Protein AF-A0A2S4VAW8-F1 (afdb_monomer_lite)

Organism: NCBI:txid27350

Radius of gyration: 34.03 Å; chains: 1; bounding box: 98×65×112 Å

Sequence (594 aa):
MPPVSFQFQQRKYGDKQVNWFYDHKPLTKKYKATNTSMFRQLDLGMMSTLYCIGRNVFSDFIDNNYFDLFEPKAFFTAKATNMAISGGARFEPLHRDAESYDDDWNKFNDINKVIIRQQIRTEHRVAFPHLYNSRPRSVYIPKYLKVKNLFIRVEDPILLTFYFDPIIHPISSRAVAPQNQGVSHEEEILGDADKDDFQLPDDLEPFLVYKSITDDNYTSAIAMYGRTIRSLDVPLVKNWYVEHCAPGMPVKVRVSYQKLLKNYVLNELHKRQPKPQSKKDLFRQLKNTKFFQTTRLHWAEVGLQFCRQGYNMLNLLIHRKNLNYLHLDYDMNLKPVKTLTTKERKKSRFRNAFHSCRQIHRLTKLIVDCHVQYRLRNVNAFQLADGLQFTFAHVGQLTGMYQYKYELMKQIRQCKDLKHVIYYRFNTGTVGKGPGVGFWAPGWRLCLFFMRGIIPRLENYSPDSLKVGTVKAWRKPLQNNIRFCQDAERILVKPDKMQPGFSNGFAAGAQCGKRLGRLQGQTSGLLNILLKQMEEGDARILTNTQFQDLKILNPNLQTISKTYQTNIIIFWTINFLIVVNLNSMQSLLVWTSG

pLDDT: mean 71.36, std 25.04, range [20.89, 95.94]

InterPro domains:
  IPR012592 PROCN domain [PF08083] (224-462)
  IPR027652 Pre-mRNA-processing-splicing factor 8 [PTHR11140] (15-461)

Foldseek 3Di:
DFDDADDDPDDCPDDDDPPQPPPPDGCCVVCVVVPCPFWDFDDLVVVLVVCVVLVLLDDPDPDPCLCQCLDLQLVQQCQAQQHADVLAAGHDHPDPCVVVDCPPDDPVPDPVPDDPPDDDDSSNCSQPVVPPDPDRDSHGHDDDDDDDDPDDQDPDLVDFLDDDDPVDDDDDVVVVVPPDPPQDVCCVVVPDPVPPPDDDPPPDDDPPPVDDPDDSSPSSDDRDTDTDDFLLVDDSCLVVLSHRDDPPDDPLLSVLSNLSNNVVSVCVVPDDDDDDDDDDDPVVVVCPDPQDDDDDDDLLVLLVVLLVLLQVLLVVLCVVLVLPQWDQDSLLDIDGVDDDDPVSVVSPDDALLSLLSSLLSNLSNQLSVLVVCSRVVVDDNLRSLLSLLCSLQCSCVRRVSCVSPVVCVSLNSNSPSVCSSQCVSVCPDPRHPAGRSSPNSNSLSSVLVVLVVCLVVSLVVQVVSVVDPDPVVPPPVVVVCVVVVVVVVVVPDDDDDDDDDDDDDDDDDDDDDDDDPPDPDDPHPVVVVVVVCVVVVPPDDDDDDPPPPPPDDDDDDDDDDDRPSSSVSSVVSSVSSVVVGPVDDDDDDDDDDD

Structure (mmCIF, N/CA/C/O backbone):
data_AF-A0A2S4VAW8-F1
#
_entry.id   AF-A0A2S4VAW8-F1
#
loop_
_atom_site.group_PDB
_atom_site.id
_atom_site.type_symbol
_atom_site.label_atom_id
_atom_site.label_alt_id
_atom_site.label_comp_id
_atom_site.label_asym_id
_atom_site.label_entity_id
_atom_site.label_seq_id
_atom_site.pdbx_PDB_ins_code
_atom_site.Cartn_x
_atom_site.Cartn_y
_atom_site.Cartn_z
_atom_site.occupancy
_atom_site.B_iso_or_equiv
_atom_site.auth_seq_id
_atom_site.auth_comp_id
_atom_site.auth_asym_id
_atom_site.auth_atom_id
_atom_site.pdbx_PDB_model_num
ATOM 1 N N . MET A 1 1 ? -33.129 10.643 -4.717 1.00 43.34 1 MET A N 1
ATOM 2 C CA . MET A 1 1 ? -32.028 10.151 -5.587 1.00 43.34 1 MET A CA 1
ATOM 3 C C . MET A 1 1 ? -30.672 10.431 -4.942 1.00 43.34 1 MET A C 1
ATOM 5 O O . MET A 1 1 ? -30.505 11.531 -4.415 1.00 43.34 1 MET A O 1
ATOM 9 N N . PRO A 1 2 ? -29.711 9.489 -4.946 1.00 59.97 2 PRO A N 1
ATOM 10 C CA . PRO A 1 2 ? -28.358 9.759 -4.453 1.00 59.97 2 PRO A CA 1
ATOM 11 C C . PRO A 1 2 ? -27.666 10.851 -5.296 1.00 59.97 2 PRO A C 1
ATOM 13 O O . PRO A 1 2 ? -28.016 11.005 -6.466 1.00 59.97 2 PRO A O 1
ATOM 16 N N . PRO A 1 3 ? -26.720 11.619 -4.725 1.00 65.38 3 PRO A N 1
ATOM 17 C CA . PRO A 1 3 ? -25.928 12.575 -5.496 1.00 65.38 3 PRO A CA 1
ATOM 18 C C . PRO A 1 3 ? -25.058 11.870 -6.543 1.00 65.38 3 PRO A C 1
ATOM 20 O O . PRO A 1 3 ? -24.699 10.698 -6.374 1.00 65.38 3 PRO A O 1
ATOM 23 N N . VAL A 1 4 ? -24.737 12.601 -7.614 1.00 69.44 4 VAL A N 1
ATOM 24 C CA . VAL A 1 4 ? -23.951 12.110 -8.755 1.00 69.44 4 VAL A CA 1
ATOM 25 C C . VAL A 1 4 ? -22.573 11.651 -8.277 1.00 69.44 4 VAL A C 1
ATOM 27 O O . VAL A 1 4 ? -21.842 12.393 -7.620 1.00 69.44 4 VAL A O 1
ATOM 30 N N . SER A 1 5 ? -22.236 10.400 -8.588 1.00 70.94 5 SER A N 1
ATOM 31 C CA . SER A 1 5 ? -20.940 9.801 -8.268 1.00 70.94 5 SER A CA 1
ATOM 32 C C . SER A 1 5 ? -19.828 10.316 -9.179 1.00 70.94 5 SER A C 1
ATOM 34 O O . SER A 1 5 ? -20.091 10.753 -10.295 1.00 70.94 5 SER A O 1
ATOM 36 N N . PHE A 1 6 ? -18.576 10.169 -8.737 1.00 64.19 6 PHE A N 1
ATOM 37 C CA . PHE A 1 6 ? -17.396 10.410 -9.570 1.00 64.19 6 PHE A CA 1
ATOM 38 C C . PHE A 1 6 ? -17.412 9.462 -10.780 1.00 64.19 6 PHE A C 1
ATOM 40 O O . PHE A 1 6 ? -17.096 8.278 -10.657 1.00 64.19 6 PHE A O 1
ATOM 47 N N . GLN A 1 7 ? -17.805 9.978 -11.940 1.00 74.00 7 GLN A N 1
ATOM 48 C CA . GLN A 1 7 ? -17.732 9.283 -13.218 1.00 74.00 7 GLN A CA 1
ATOM 49 C C . GLN A 1 7 ? -16.995 10.195 -14.185 1.00 74.00 7 GLN A C 1
ATOM 51 O O . GLN A 1 7 ? -17.349 11.359 -14.359 1.00 74.00 7 GLN A O 1
ATOM 56 N N . PHE A 1 8 ? -15.925 9.672 -14.768 1.00 63.16 8 PHE A N 1
ATOM 57 C CA . PHE A 1 8 ? -15.239 10.356 -15.844 1.00 63.16 8 PHE A CA 1
ATOM 58 C C . PHE A 1 8 ? -16.148 10.304 -17.067 1.00 63.16 8 PHE A C 1
ATOM 60 O O . PHE A 1 8 ? -16.691 9.244 -17.395 1.00 63.16 8 PHE A O 1
ATOM 67 N N . GLN A 1 9 ? -16.317 11.439 -17.740 1.00 59.16 9 GLN A N 1
ATOM 68 C CA . GLN A 1 9 ? -16.999 11.454 -19.022 1.00 59.16 9 GLN A CA 1
ATOM 69 C C . GLN A 1 9 ? -16.110 10.700 -20.010 1.00 59.16 9 GLN A C 1
ATOM 71 O O . GLN A 1 9 ? -15.050 11.183 -20.405 1.00 59.16 9 GLN A O 1
ATOM 76 N N . GLN A 1 10 ? -16.495 9.468 -20.341 1.00 57.88 10 GLN A N 1
ATOM 77 C CA . GLN A 1 10 ? -15.737 8.655 -21.282 1.00 57.88 10 GLN A CA 1
ATOM 78 C C . GLN A 1 10 ? -15.701 9.397 -22.624 1.00 57.88 10 GLN A C 1
ATOM 80 O O . GLN A 1 10 ? -16.748 9.642 -23.227 1.00 57.88 10 GLN A O 1
ATOM 85 N N . ARG A 1 11 ? -14.503 9.774 -23.092 1.00 51.66 11 ARG A N 1
ATOM 86 C CA . ARG A 1 11 ? -14.326 10.130 -24.504 1.00 51.66 11 ARG A CA 1
ATOM 87 C C . ARG A 1 11 ? -14.706 8.890 -25.310 1.00 51.66 11 ARG A C 1
ATOM 89 O O . ARG A 1 11 ? -14.245 7.799 -24.977 1.00 51.66 11 ARG A O 1
ATOM 96 N N . LYS A 1 12 ? -15.552 9.046 -26.332 1.00 50.75 12 LYS A N 1
ATOM 97 C CA . LYS A 1 12 ? -15.803 7.979 -27.307 1.00 50.75 12 LYS A CA 1
ATOM 98 C C . LYS A 1 12 ? -14.472 7.683 -28.009 1.00 50.75 12 LYS A C 1
ATOM 100 O O . LYS A 1 12 ? -14.067 8.435 -28.885 1.00 50.75 12 LYS A O 1
ATOM 105 N N . TYR A 1 13 ? -13.753 6.660 -27.561 1.00 43.12 13 TYR A N 1
ATOM 106 C CA . TYR A 1 13 ? -12.612 6.107 -28.287 1.00 43.12 13 TYR A CA 1
ATOM 107 C C . TYR A 1 13 ? -13.192 5.058 -29.246 1.00 43.12 13 TYR A C 1
ATOM 109 O O . TYR A 1 13 ? -13.398 3.909 -28.864 1.00 43.12 13 TYR A O 1
ATOM 117 N N . GLY A 1 14 ? -13.581 5.495 -30.448 1.00 50.41 14 GLY A N 1
ATOM 118 C CA . GLY A 1 14 ? -14.290 4.662 -31.431 1.00 50.41 14 GLY A CA 1
ATOM 119 C C . GLY A 1 14 ? -15.714 4.237 -31.019 1.00 50.41 14 GLY A C 1
ATOM 120 O O . GLY A 1 14 ? -16.311 4.802 -30.098 1.00 50.41 14 GLY A O 1
ATOM 121 N N . ASP A 1 15 ? -16.248 3.219 -31.707 1.00 40.75 15 ASP A N 1
ATOM 122 C CA . ASP A 1 15 ? -17.636 2.719 -31.594 1.00 40.75 15 ASP A CA 1
ATOM 123 C C . ASP A 1 15 ? -17.951 1.898 -30.325 1.00 40.75 15 ASP A C 1
ATOM 125 O O . ASP A 1 15 ? -19.098 1.518 -30.082 1.00 40.75 15 ASP A O 1
ATOM 129 N N . LYS A 1 16 ? -16.966 1.609 -29.465 1.00 54.00 16 LYS A N 1
ATOM 130 C CA . LYS A 1 16 ? -17.151 0.704 -28.316 1.00 54.00 16 LYS A CA 1
ATOM 131 C C . LYS A 1 16 ? -17.248 1.474 -26.997 1.00 54.00 16 LYS A C 1
ATOM 133 O O . LYS A 1 16 ? -16.269 1.638 -26.274 1.00 54.00 16 LYS A O 1
ATOM 138 N N . GLN A 1 17 ? -18.456 1.908 -26.632 1.00 54.16 17 GLN A N 1
ATOM 139 C CA . GLN A 1 17 ? -18.720 2.435 -25.286 1.00 54.16 17 GLN A CA 1
ATOM 140 C C . GLN A 1 17 ? -18.520 1.352 -24.211 1.00 54.16 17 GLN A C 1
ATOM 142 O O . GLN A 1 17 ? -19.101 0.264 -24.271 1.00 54.16 17 GLN A O 1
ATOM 147 N N . VAL A 1 18 ? -17.746 1.661 -23.164 1.00 64.31 18 VAL A N 1
ATOM 148 C CA . VAL A 1 18 ? -17.541 0.759 -22.019 1.00 64.31 18 VAL A CA 1
ATOM 149 C C . VAL A 1 18 ? -18.657 0.973 -20.992 1.00 64.31 18 VAL A C 1
ATOM 151 O O . VAL A 1 18 ? -18.435 1.462 -19.882 1.00 64.31 18 VAL A O 1
ATOM 154 N N . ASN A 1 19 ? -19.877 0.574 -21.360 1.00 74.38 19 ASN A N 1
ATOM 155 C CA . ASN A 1 19 ? -21.099 0.780 -20.565 1.00 74.38 19 ASN A CA 1
ATOM 156 C C . ASN A 1 19 ? -21.052 0.142 -19.166 1.00 74.38 19 ASN A C 1
ATOM 158 O O . ASN A 1 19 ? -21.754 0.566 -18.255 1.00 74.38 19 ASN A O 1
ATOM 162 N N . TRP A 1 20 ? -20.205 -0.869 -18.976 1.00 80.31 20 TRP A N 1
ATOM 163 C CA . TRP A 1 20 ? -20.074 -1.629 -17.732 1.00 80.31 20 TRP A CA 1
ATOM 164 C C . TRP A 1 20 ? -18.992 -1.088 -16.782 1.00 80.31 20 TRP A C 1
ATOM 166 O O . TRP A 1 20 ? -18.815 -1.642 -15.698 1.00 80.31 20 TRP A O 1
ATOM 176 N N . PHE A 1 21 ? -18.229 -0.053 -17.161 1.00 82.81 21 PHE A N 1
ATOM 177 C CA . PHE A 1 21 ? -17.026 0.368 -16.422 1.00 82.81 21 PHE A CA 1
ATOM 178 C C . PHE A 1 21 ? -17.312 0.820 -14.980 1.00 82.81 21 PHE A C 1
ATOM 180 O O . PHE A 1 21 ? -16.541 0.513 -14.073 1.00 82.81 21 PHE A O 1
ATOM 187 N N . TYR A 1 22 ? -18.432 1.514 -14.758 1.00 84.25 22 TYR A N 1
ATOM 188 C CA . TYR A 1 22 ? -18.814 2.060 -13.449 1.00 84.25 22 TYR A CA 1
ATOM 189 C C . TYR A 1 22 ? -19.739 1.147 -12.630 1.00 84.25 22 TYR A C 1
ATOM 191 O O . TYR A 1 22 ? -20.203 1.538 -11.556 1.00 84.25 22 TYR A O 1
ATOM 199 N N . ASP A 1 23 ? -19.987 -0.080 -13.092 1.00 83.62 23 ASP A N 1
ATOM 200 C CA . ASP A 1 23 ? -20.750 -1.064 -12.330 1.00 83.62 23 ASP A CA 1
ATOM 201 C C . ASP A 1 23 ? -19.980 -1.521 -11.084 1.00 83.62 23 ASP A C 1
ATOM 203 O O . ASP A 1 23 ? -18.783 -1.799 -11.130 1.00 83.62 23 ASP A O 1
ATOM 207 N N . HIS A 1 24 ? -20.689 -1.735 -9.970 1.00 80.62 24 HIS A N 1
ATOM 208 C CA . HIS A 1 24 ? -20.088 -2.259 -8.731 1.00 80.62 24 HIS A CA 1
ATOM 209 C C . HIS A 1 24 ? -19.352 -3.599 -8.938 1.00 80.62 24 HIS A C 1
ATOM 211 O O . HIS A 1 24 ? -18.326 -3.861 -8.313 1.00 80.62 24 HIS A O 1
ATOM 217 N N . LYS A 1 25 ? -19.883 -4.468 -9.809 1.00 81.31 25 LYS A N 1
ATOM 218 C CA . LYS A 1 25 ? -19.200 -5.680 -10.280 1.00 81.31 25 LYS A CA 1
ATOM 219 C C . LYS A 1 25 ? -19.348 -5.777 -11.800 1.00 81.31 25 LYS A C 1
ATOM 221 O O . LYS A 1 25 ? -20.338 -6.364 -12.260 1.00 81.31 25 LYS A O 1
ATOM 226 N N . PRO A 1 26 ? -18.376 -5.265 -12.571 1.00 79.88 26 PRO A N 1
ATOM 227 C CA . PRO A 1 26 ? -18.486 -5.201 -14.022 1.00 79.88 26 PRO A CA 1
ATOM 228 C C . PRO A 1 26 ? -18.610 -6.596 -14.634 1.00 79.88 26 PRO A C 1
ATOM 230 O O . PRO A 1 26 ? -18.061 -7.560 -14.090 1.00 79.88 26 PRO A O 1
ATOM 233 N N . LEU A 1 27 ? -19.336 -6.703 -15.752 1.00 76.44 27 LEU A N 1
ATOM 234 C CA . LEU A 1 27 ? -19.458 -7.908 -16.593 1.00 76.44 27 LEU A CA 1
ATOM 235 C C . LEU A 1 27 ? -19.995 -9.169 -15.889 1.00 76.44 27 LEU A C 1
ATOM 237 O O . LEU A 1 27 ? -19.927 -10.269 -16.433 1.00 76.44 27 LEU A O 1
ATOM 241 N N . THR A 1 28 ? -20.586 -9.037 -14.699 1.00 73.19 28 THR A N 1
ATOM 242 C CA . THR A 1 28 ? -21.075 -10.199 -13.937 1.00 73.19 28 THR A CA 1
ATOM 243 C C . THR A 1 28 ? -22.177 -10.957 -14.682 1.00 73.19 28 THR A C 1
ATOM 245 O O . THR A 1 28 ? -22.252 -12.172 -14.570 1.00 73.19 28 THR A O 1
ATOM 248 N N . LYS A 1 29 ? -23.032 -10.269 -15.451 1.00 70.50 29 LYS A N 1
ATOM 249 C CA . LYS A 1 29 ? -24.093 -10.918 -16.241 1.00 70.50 29 LYS A CA 1
ATOM 250 C C . LYS A 1 29 ? -23.527 -11.757 -17.397 1.00 70.50 29 LYS A C 1
ATOM 252 O O . LYS A 1 29 ? -24.005 -12.862 -17.604 1.00 70.50 29 LYS A O 1
ATOM 257 N N . LYS A 1 30 ? -22.475 -11.272 -18.073 1.00 68.00 30 LYS A N 1
ATOM 258 C CA . LYS A 1 30 ? -21.841 -11.932 -19.230 1.00 68.00 30 LYS A CA 1
ATOM 259 C C . LYS A 1 30 ? -21.146 -13.247 -18.851 1.00 68.00 30 LYS A C 1
ATOM 261 O O . LYS A 1 30 ? -21.347 -14.252 -19.511 1.00 68.00 30 LYS A O 1
ATOM 266 N N . TYR A 1 31 ? -20.395 -13.264 -17.748 1.00 63.69 31 TYR A N 1
ATOM 267 C CA . TYR A 1 31 ? -19.626 -14.446 -17.304 1.00 63.69 31 TYR A CA 1
ATOM 268 C C . TYR A 1 31 ? -20.346 -15.302 -16.248 1.00 63.69 31 TYR A C 1
ATOM 270 O O . TYR A 1 31 ? -19.750 -16.197 -15.656 1.00 63.69 31 TYR A O 1
ATOM 278 N N . LYS A 1 32 ? -21.629 -15.031 -15.968 1.00 54.66 32 LYS A N 1
ATOM 279 C CA . LYS A 1 32 ? -22.444 -15.868 -15.070 1.00 54.66 32 LYS A CA 1
ATOM 280 C C . LYS A 1 32 ? -22.756 -17.239 -15.678 1.00 54.66 32 LYS A C 1
ATOM 282 O O . LYS A 1 32 ? -22.922 -18.186 -14.920 1.00 54.66 32 LYS A O 1
ATOM 287 N N . ALA A 1 33 ? -22.828 -17.331 -17.007 1.00 49.69 33 ALA A N 1
ATOM 288 C CA . ALA A 1 33 ? -23.176 -18.556 -17.727 1.00 49.69 33 ALA A CA 1
ATOM 289 C C . ALA A 1 33 ? -22.060 -19.619 -17.707 1.00 49.69 33 ALA A C 1
ATOM 291 O O . ALA A 1 33 ? -22.349 -20.804 -17.793 1.00 49.69 33 ALA A O 1
ATOM 292 N N . THR A 1 34 ? -20.793 -19.226 -17.535 1.00 48.72 34 THR A N 1
ATOM 293 C CA . THR A 1 34 ? -19.633 -20.130 -17.652 1.00 48.72 34 THR A CA 1
ATOM 294 C C . THR A 1 34 ? -19.145 -20.728 -16.326 1.00 48.72 34 THR A C 1
ATOM 296 O O . THR A 1 34 ? -18.017 -21.196 -16.259 1.00 48.72 34 THR A O 1
ATOM 299 N N . ASN A 1 35 ? -19.940 -20.715 -15.244 1.00 45.44 35 ASN A N 1
ATOM 300 C CA . ASN A 1 35 ? -19.589 -21.255 -13.908 1.00 45.44 35 ASN A CA 1
ATOM 301 C C . ASN A 1 35 ? -18.261 -20.756 -13.277 1.00 45.44 35 ASN A C 1
ATOM 303 O O . ASN A 1 35 ? -17.901 -21.153 -12.169 1.00 45.44 35 ASN A O 1
ATOM 307 N N . THR A 1 36 ? -17.550 -19.819 -13.905 1.00 49.00 36 THR A N 1
ATOM 308 C CA . THR A 1 36 ? -16.240 -19.322 -13.473 1.00 49.00 36 THR A CA 1
ATOM 309 C C . THR A 1 36 ? -16.340 -17.900 -12.937 1.00 49.00 36 THR A C 1
ATOM 311 O O . THR A 1 36 ? -15.788 -16.956 -13.496 1.00 49.00 36 THR A O 1
ATOM 314 N N . SER A 1 37 ? -16.983 -17.702 -11.784 1.00 52.03 37 SER A N 1
ATOM 315 C CA . SER A 1 37 ? -17.018 -16.376 -11.142 1.00 52.03 37 SER A CA 1
ATOM 316 C C . SER A 1 37 ? -15.631 -15.827 -10.751 1.00 52.03 37 SER A C 1
ATOM 318 O O . SER A 1 37 ? -15.526 -14.652 -10.397 1.00 52.03 37 SER A O 1
ATOM 320 N N . MET A 1 38 ? -14.588 -16.669 -10.787 1.00 52.88 38 MET A N 1
ATOM 321 C CA . MET A 1 38 ? -13.205 -16.358 -10.394 1.00 52.88 38 MET A CA 1
ATOM 322 C C . MET A 1 38 ? -12.253 -16.035 -11.560 1.00 52.88 38 MET A C 1
ATOM 324 O O . MET A 1 38 ? -11.203 -15.426 -11.334 1.00 52.88 38 MET A O 1
ATOM 328 N N . PHE A 1 39 ? -12.600 -16.416 -12.791 1.00 56.00 39 PHE A N 1
ATOM 329 C CA . PHE A 1 39 ? -11.762 -16.225 -13.977 1.00 56.00 39 PHE A CA 1
ATOM 330 C C . PHE A 1 39 ? -12.523 -15.403 -15.003 1.00 56.00 39 PHE A C 1
ATOM 332 O O . PHE A 1 39 ? -13.660 -15.723 -15.344 1.00 56.00 39 PHE A O 1
ATOM 339 N N . ARG A 1 40 ? -11.904 -14.319 -15.467 1.00 65.25 40 ARG A N 1
ATOM 340 C CA . ARG A 1 40 ? -12.498 -13.426 -16.460 1.00 65.25 40 ARG A CA 1
ATOM 341 C C . ARG A 1 40 ? -11.528 -13.297 -17.618 1.00 65.25 40 ARG A C 1
ATOM 343 O O . ARG A 1 40 ? -10.406 -12.842 -17.426 1.00 65.25 40 ARG A O 1
ATOM 350 N N . GLN A 1 41 ? -11.981 -13.691 -18.796 1.00 69.94 41 GLN A N 1
ATOM 351 C CA . GLN A 1 41 ? -11.264 -13.478 -20.047 1.00 69.94 41 GLN A CA 1
ATOM 352 C C . GLN A 1 41 ? -11.789 -12.191 -20.668 1.00 69.94 41 GLN A C 1
ATOM 354 O O . GLN A 1 41 ? -12.979 -12.103 -20.956 1.00 69.94 41 GLN A O 1
ATOM 359 N N . LEU A 1 42 ? -10.938 -11.179 -20.806 1.00 76.31 42 LEU A N 1
ATOM 360 C CA . LEU A 1 42 ? -11.294 -9.932 -21.476 1.00 76.31 42 LEU A CA 1
ATOM 361 C C . LEU A 1 42 ? -10.865 -10.007 -22.936 1.00 76.31 42 LEU A C 1
ATOM 363 O O . LEU A 1 42 ? -9.819 -10.573 -23.241 1.00 76.31 42 LEU A O 1
ATOM 367 N N . ASP A 1 43 ? -11.686 -9.427 -23.804 1.00 76.69 43 ASP A N 1
ATOM 368 C CA . ASP A 1 43 ? -11.336 -9.249 -25.207 1.00 76.69 43 ASP A CA 1
ATOM 369 C C . ASP A 1 43 ? -10.195 -8.227 -25.348 1.00 76.69 43 ASP A C 1
ATOM 371 O O . ASP A 1 43 ? -10.026 -7.340 -24.501 1.00 76.69 43 ASP A O 1
ATOM 375 N N . LEU A 1 44 ? -9.434 -8.339 -26.431 1.00 77.56 44 LEU A N 1
ATOM 376 C CA . LEU A 1 44 ? -8.253 -7.531 -26.710 1.00 77.56 44 LEU A CA 1
ATOM 377 C C . LEU A 1 44 ? -8.577 -6.030 -26.714 1.00 77.56 44 LEU A C 1
ATOM 379 O O . LEU A 1 44 ? -7.945 -5.248 -26.004 1.00 77.56 44 LEU A O 1
ATOM 383 N N . GLY A 1 45 ? -9.651 -5.646 -27.413 1.00 77.19 45 GLY A N 1
ATOM 384 C CA . GLY A 1 45 ? -10.098 -4.252 -27.481 1.00 77.19 45 GLY A CA 1
ATOM 385 C C . GLY A 1 45 ? -10.592 -3.701 -26.136 1.00 77.19 45 GLY A C 1
ATOM 386 O O . GLY A 1 45 ? -10.478 -2.509 -25.853 1.00 77.19 45 GLY A O 1
ATOM 387 N N . MET A 1 46 ? -11.109 -4.564 -25.254 1.00 78.75 46 MET A N 1
ATOM 388 C CA . MET A 1 46 ? -11.473 -4.154 -23.892 1.00 78.75 46 MET A CA 1
ATOM 389 C C . MET A 1 46 ? -10.217 -3.899 -23.055 1.00 78.75 46 MET A C 1
ATOM 391 O O . MET A 1 46 ? -10.184 -2.955 -22.267 1.00 78.75 46 MET A O 1
ATOM 395 N N . MET A 1 47 ? -9.188 -4.734 -23.215 1.00 79.50 47 MET A N 1
ATOM 396 C CA . MET A 1 47 ? -7.929 -4.608 -22.484 1.00 79.50 47 MET A CA 1
ATOM 397 C C . MET A 1 47 ? -7.161 -3.352 -22.883 1.00 79.50 47 MET A C 1
ATOM 399 O O . MET A 1 47 ? -6.701 -2.622 -22.008 1.00 79.50 47 MET A O 1
ATOM 403 N N . SER A 1 48 ? -7.066 -3.072 -24.181 1.00 77.19 48 SER A N 1
ATOM 404 C CA . SER A 1 48 ? -6.386 -1.885 -24.698 1.00 77.19 48 SER A CA 1
ATOM 405 C C . SER A 1 48 ? -7.002 -0.602 -24.147 1.00 77.19 48 SER A C 1
ATOM 407 O O . SER A 1 48 ? -6.307 0.233 -23.570 1.00 77.19 48 SER A O 1
ATOM 409 N N . THR A 1 49 ? -8.333 -0.519 -24.172 1.00 80.50 49 THR A N 1
ATOM 410 C CA . THR A 1 49 ? -9.086 0.599 -23.595 1.00 80.50 49 THR A CA 1
ATOM 411 C C . THR A 1 49 ? -8.797 0.761 -22.097 1.00 80.50 49 THR A C 1
ATOM 413 O O . THR A 1 49 ? -8.550 1.871 -21.621 1.00 80.50 49 THR A O 1
ATOM 416 N N . LEU A 1 50 ? -8.777 -0.337 -21.330 1.00 82.44 50 LEU A N 1
ATOM 417 C CA . LEU A 1 50 ? -8.453 -0.299 -19.898 1.00 82.44 50 LEU A CA 1
ATOM 418 C C . LEU A 1 50 ? -6.999 0.105 -19.625 1.00 82.44 50 LEU A C 1
ATOM 420 O O . LEU A 1 50 ? -6.746 0.832 -18.662 1.00 82.44 50 LEU A O 1
ATOM 424 N N . TYR A 1 51 ? -6.053 -0.353 -20.445 1.00 80.12 51 TYR A N 1
ATOM 425 C CA . TYR A 1 51 ? -4.643 0.007 -20.335 1.00 80.12 51 TYR A CA 1
ATOM 426 C C . TYR A 1 51 ? -4.440 1.507 -20.573 1.00 80.12 51 TYR A C 1
ATOM 428 O O . TYR A 1 51 ? -3.791 2.167 -19.759 1.00 80.12 51 TYR A O 1
ATOM 436 N N . CYS A 1 52 ? -5.083 2.068 -21.601 1.00 78.50 52 CYS A N 1
ATOM 437 C CA . CYS A 1 52 ? -5.060 3.504 -21.877 1.00 78.50 52 CYS A CA 1
ATOM 438 C C . CYS A 1 52 ? -5.654 4.319 -20.718 1.00 78.50 52 CYS A C 1
ATOM 440 O O . CYS A 1 52 ? -5.044 5.289 -20.270 1.00 78.50 52 CYS A O 1
ATOM 442 N N . ILE A 1 53 ? -6.792 3.893 -20.153 1.00 82.12 53 ILE A N 1
ATOM 443 C CA . ILE A 1 53 ? -7.396 4.553 -18.978 1.00 82.12 53 ILE A CA 1
ATOM 444 C C . ILE A 1 53 ? -6.468 4.469 -17.750 1.00 82.12 53 ILE A C 1
ATOM 446 O O . ILE A 1 53 ? -6.360 5.417 -16.972 1.00 82.12 53 ILE A O 1
ATOM 450 N N . GLY A 1 54 ? -5.793 3.333 -17.557 1.00 82.19 54 GLY A N 1
ATOM 451 C CA . GLY A 1 54 ? -4.908 3.080 -16.419 1.00 82.19 54 GLY A CA 1
ATOM 452 C C . GLY A 1 54 ? -3.505 3.682 -16.536 1.00 82.19 54 GLY A C 1
ATOM 453 O O . GLY A 1 54 ? -2.760 3.647 -15.552 1.00 82.19 54 GLY A O 1
ATOM 454 N N . ARG A 1 55 ? -3.135 4.242 -17.696 1.00 82.00 55 ARG A N 1
ATOM 455 C CA . ARG A 1 55 ? -1.765 4.664 -18.039 1.00 82.00 55 ARG A CA 1
ATOM 456 C C . ARG A 1 55 ? -1.113 5.541 -16.969 1.00 82.00 55 ARG A C 1
ATOM 458 O O . ARG A 1 55 ? 0.018 5.275 -16.584 1.00 82.00 55 ARG A O 1
ATOM 465 N N . ASN A 1 56 ? -1.862 6.491 -16.404 1.00 83.50 56 ASN A N 1
ATOM 466 C CA . ASN A 1 56 ? -1.377 7.431 -15.380 1.00 83.50 56 ASN A CA 1
ATOM 467 C C . ASN A 1 56 ? -0.885 6.764 -14.081 1.00 83.50 56 ASN A C 1
ATOM 469 O O . ASN A 1 56 ? -0.123 7.364 -13.318 1.00 83.50 56 ASN A O 1
ATOM 473 N N . VAL A 1 57 ? -1.349 5.544 -13.790 1.00 84.69 57 VAL A N 1
ATOM 474 C CA . VAL A 1 57 ? -0.972 4.789 -12.585 1.00 84.69 57 VAL A CA 1
ATOM 475 C C . VAL A 1 57 ? 0.170 3.813 -12.867 1.00 84.69 57 VAL A C 1
ATOM 477 O O . VAL A 1 57 ? 0.927 3.486 -11.949 1.00 84.69 57 VAL A O 1
ATOM 480 N N . PHE A 1 58 ? 0.318 3.360 -14.112 1.00 83.75 58 PHE A N 1
ATOM 481 C CA . PHE A 1 58 ? 1.373 2.431 -14.500 1.00 83.75 58 PHE A CA 1
ATOM 482 C C . PHE A 1 58 ? 2.753 3.098 -14.556 1.00 83.75 58 PHE A C 1
ATOM 484 O O . PHE A 1 58 ? 2.892 4.320 -14.536 1.00 83.75 58 PHE A O 1
ATOM 491 N N . SER A 1 59 ? 3.783 2.251 -14.552 1.00 82.06 59 SER A N 1
ATOM 492 C CA . SER A 1 59 ? 5.156 2.684 -14.798 1.00 82.06 59 SER A CA 1
ATOM 493 C C . SER A 1 59 ? 5.365 2.894 -16.290 1.00 82.06 59 SER A C 1
ATOM 495 O O . SER A 1 59 ? 4.822 2.142 -17.105 1.00 82.06 59 SER A O 1
ATOM 497 N N . ASP A 1 60 ? 6.189 3.871 -16.642 1.00 79.38 60 ASP A N 1
ATOM 498 C CA . ASP A 1 60 ? 6.630 4.052 -18.020 1.00 79.38 60 ASP A CA 1
ATOM 499 C C . ASP A 1 60 ? 7.792 3.131 -18.387 1.00 79.38 60 ASP A C 1
ATOM 501 O O . ASP A 1 60 ? 7.954 2.834 -19.571 1.00 79.38 60 ASP A O 1
ATOM 505 N N . PHE A 1 61 ? 8.530 2.620 -17.395 1.00 81.94 61 PHE A N 1
ATOM 506 C CA . PHE A 1 61 ? 9.664 1.724 -17.600 1.00 81.94 61 PHE A CA 1
ATOM 507 C C . PHE A 1 61 ? 9.189 0.320 -17.985 1.00 81.94 61 PHE A C 1
ATOM 509 O O . PHE A 1 61 ? 8.573 -0.393 -17.192 1.00 81.94 61 PHE A O 1
ATOM 516 N N . ILE A 1 62 ? 9.485 -0.070 -19.225 1.00 81.25 62 ILE A N 1
ATOM 517 C CA . ILE A 1 62 ? 9.174 -1.399 -19.773 1.00 81.25 62 ILE A CA 1
ATOM 518 C C . ILE A 1 62 ? 10.331 -2.363 -19.519 1.00 81.25 62 ILE A C 1
ATOM 520 O O . ILE A 1 62 ? 10.117 -3.548 -19.255 1.00 81.25 62 ILE A O 1
ATOM 524 N N . ASP A 1 63 ? 11.566 -1.859 -19.608 1.00 86.62 63 ASP A N 1
ATOM 525 C CA . ASP A 1 63 ? 12.752 -2.672 -19.390 1.00 86.62 63 ASP A CA 1
ATOM 526 C C . ASP A 1 63 ? 13.007 -2.869 -17.893 1.00 86.62 63 ASP A C 1
ATOM 528 O O . ASP A 1 63 ? 13.092 -1.935 -17.096 1.00 86.62 63 ASP A O 1
ATOM 532 N N . ASN A 1 64 ? 13.184 -4.130 -17.525 1.00 86.38 64 ASN A N 1
ATOM 533 C CA . ASN A 1 64 ? 13.553 -4.527 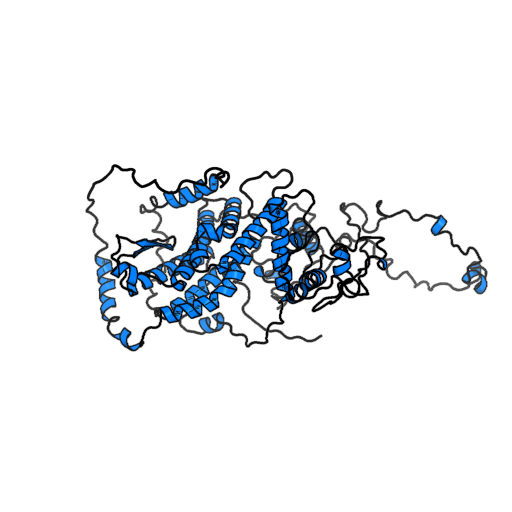-16.182 1.00 86.38 64 ASN A CA 1
ATOM 534 C C . ASN A 1 64 ? 15.004 -4.163 -15.833 1.00 86.38 64 ASN A C 1
ATOM 536 O O . ASN A 1 64 ? 15.325 -4.129 -14.648 1.00 86.38 64 ASN A O 1
ATOM 540 N N . ASN A 1 65 ? 15.865 -3.908 -16.826 1.00 90.88 65 ASN A N 1
ATOM 541 C CA . ASN A 1 65 ? 17.245 -3.463 -16.600 1.00 90.88 65 ASN A CA 1
ATOM 542 C C . ASN A 1 65 ? 17.325 -2.110 -15.879 1.00 90.88 65 ASN A C 1
ATOM 544 O O . ASN A 1 65 ? 18.328 -1.821 -15.239 1.00 90.88 65 ASN A O 1
ATOM 548 N N . TYR A 1 66 ? 16.254 -1.307 -15.907 1.00 92.06 66 TYR A N 1
ATOM 549 C CA . TYR A 1 66 ? 16.153 -0.087 -15.101 1.00 92.06 66 TYR A CA 1
ATOM 550 C C . TYR A 1 66 ? 16.352 -0.349 -13.596 1.00 92.06 66 TYR A C 1
ATOM 552 O O . TYR A 1 66 ? 16.851 0.510 -12.871 1.00 92.06 66 TYR A O 1
ATOM 560 N N . PHE A 1 67 ? 15.970 -1.538 -13.119 1.00 91.31 67 PHE A N 1
ATOM 561 C CA . PHE A 1 67 ? 16.084 -1.931 -11.715 1.00 91.31 67 PHE A CA 1
ATOM 562 C C . PHE A 1 67 ? 17.424 -2.594 -11.375 1.00 91.31 67 PHE A C 1
ATOM 564 O O . PHE A 1 67 ? 17.509 -3.280 -10.353 1.00 91.31 67 PHE A O 1
ATOM 571 N N . ASP A 1 68 ? 18.463 -2.413 -12.196 1.00 91.50 68 ASP A N 1
ATOM 572 C CA . ASP A 1 68 ? 19.806 -2.868 -11.842 1.00 91.50 68 ASP A CA 1
ATOM 573 C C . ASP A 1 68 ? 20.241 -2.262 -10.498 1.00 91.50 68 ASP A C 1
ATOM 575 O O . ASP A 1 68 ? 20.006 -1.086 -10.215 1.00 91.50 68 ASP A O 1
ATOM 579 N N . LEU A 1 69 ? 20.769 -3.112 -9.614 1.00 90.69 69 LEU A N 1
ATOM 580 C CA . LEU A 1 69 ? 21.040 -2.834 -8.195 1.00 90.69 69 LEU A CA 1
ATOM 581 C C . LEU A 1 69 ? 19.852 -2.315 -7.358 1.00 90.69 69 LEU A C 1
ATOM 583 O O . LEU A 1 69 ? 19.986 -2.148 -6.146 1.00 90.69 69 LEU A O 1
ATOM 587 N N . PHE A 1 70 ? 18.675 -2.129 -7.952 1.00 92.25 70 PHE A N 1
ATOM 588 C CA . PHE A 1 70 ? 17.449 -1.648 -7.313 1.00 92.25 70 PHE A CA 1
ATOM 589 C C . PHE A 1 70 ? 16.363 -2.736 -7.249 1.00 92.25 70 PHE A C 1
ATOM 591 O O . PHE A 1 70 ? 15.169 -2.464 -7.110 1.00 92.25 70 PHE A O 1
ATOM 598 N N . GLU A 1 71 ? 16.783 -3.999 -7.318 1.00 91.44 71 GLU A N 1
ATOM 599 C CA . GLU A 1 71 ? 15.939 -5.176 -7.140 1.00 91.44 71 GLU A CA 1
ATOM 600 C C . GLU A 1 71 ? 15.975 -5.718 -5.692 1.00 91.44 71 GLU A C 1
ATOM 602 O O . GLU A 1 71 ? 16.917 -5.452 -4.938 1.00 91.44 71 GLU A O 1
ATOM 607 N N . PRO A 1 72 ? 14.985 -6.532 -5.261 1.00 92.25 72 PRO A N 1
ATOM 608 C CA . PRO A 1 72 ? 14.939 -7.062 -3.895 1.00 92.25 72 PRO A CA 1
ATOM 609 C C . PRO A 1 72 ? 16.216 -7.793 -3.463 1.00 92.25 72 PRO A C 1
ATOM 611 O O . PRO A 1 72 ? 16.645 -7.631 -2.324 1.00 92.25 72 PRO A O 1
ATOM 614 N N . LYS A 1 73 ? 16.849 -8.551 -4.370 1.00 93.25 73 LYS A N 1
ATOM 615 C CA . LYS A 1 73 ? 18.082 -9.295 -4.079 1.00 93.25 73 LYS A CA 1
ATOM 616 C C . LYS A 1 73 ? 19.251 -8.368 -3.753 1.00 93.25 73 LYS A C 1
ATOM 618 O O . LYS A 1 73 ? 19.927 -8.593 -2.753 1.00 93.25 73 LYS A O 1
ATOM 623 N N . ALA A 1 74 ? 19.429 -7.296 -4.524 1.00 93.62 74 ALA A N 1
ATOM 624 C CA . ALA A 1 74 ? 20.444 -6.283 -4.253 1.00 93.62 74 ALA A CA 1
ATOM 625 C C . ALA A 1 74 ? 20.224 -5.624 -2.879 1.00 93.62 74 ALA A C 1
ATOM 627 O O . ALA A 1 74 ? 21.168 -5.468 -2.106 1.00 93.62 74 ALA A O 1
ATOM 628 N N . PHE A 1 75 ? 18.972 -5.335 -2.503 1.00 94.75 75 PHE A N 1
ATOM 629 C CA . PHE A 1 75 ? 18.669 -4.819 -1.163 1.00 94.75 75 PHE A CA 1
ATOM 630 C C . PHE A 1 75 ? 18.891 -5.836 -0.038 1.00 94.75 75 PHE A C 1
ATOM 632 O O . PHE A 1 75 ? 19.267 -5.438 1.066 1.00 94.75 75 PHE A O 1
ATOM 639 N N . PHE A 1 76 ? 18.663 -7.131 -0.275 1.00 94.81 76 PHE A N 1
ATOM 640 C CA . PHE A 1 76 ? 18.974 -8.172 0.710 1.00 94.81 76 PHE A CA 1
ATOM 641 C C . PHE A 1 76 ? 20.477 -8.244 0.965 1.00 94.81 76 PHE A C 1
ATOM 643 O O . PHE A 1 76 ? 20.896 -8.283 2.121 1.00 94.81 76 PHE A O 1
ATOM 650 N N . THR A 1 77 ? 21.269 -8.166 -0.102 1.00 93.69 77 THR A N 1
ATOM 651 C CA . THR A 1 77 ? 22.730 -8.088 -0.046 1.00 93.69 77 THR A CA 1
ATOM 652 C C . THR A 1 77 ? 23.196 -6.840 0.686 1.00 93.69 77 THR A C 1
ATOM 654 O O . THR A 1 77 ? 23.936 -6.961 1.655 1.00 93.69 77 THR A O 1
ATOM 657 N N . ALA A 1 78 ? 22.682 -5.662 0.322 1.00 93.25 78 ALA A N 1
ATOM 658 C CA . ALA A 1 78 ? 23.001 -4.406 0.997 1.00 93.25 78 ALA A CA 1
ATOM 659 C C . ALA A 1 78 ? 22.661 -4.451 2.500 1.00 93.25 78 ALA A C 1
ATOM 661 O O . ALA A 1 78 ? 23.435 -3.995 3.338 1.00 93.25 78 ALA A O 1
ATOM 662 N N . LYS A 1 79 ? 21.533 -5.072 2.874 1.00 93.31 79 LYS A N 1
ATOM 663 C CA . LYS A 1 79 ? 21.174 -5.300 4.282 1.00 93.31 79 LYS A CA 1
ATOM 664 C C . LYS A 1 79 ? 22.143 -6.254 4.988 1.00 93.31 79 LYS A C 1
ATOM 666 O O . LYS A 1 79 ? 22.431 -6.047 6.164 1.00 93.31 79 LYS A O 1
ATOM 671 N N . ALA A 1 80 ? 22.588 -7.313 4.317 1.00 92.12 80 ALA A N 1
ATOM 672 C CA . ALA A 1 80 ? 23.489 -8.308 4.889 1.00 92.12 80 ALA A CA 1
ATOM 673 C C . ALA A 1 80 ? 24.906 -7.752 5.104 1.00 92.12 80 ALA A C 1
ATOM 675 O O . ALA A 1 80 ? 25.505 -8.010 6.145 1.00 92.12 80 ALA A O 1
ATOM 676 N N . THR A 1 81 ? 25.398 -6.933 4.169 1.00 89.12 81 THR A N 1
ATOM 677 C CA . THR A 1 81 ? 26.726 -6.296 4.217 1.00 89.12 81 THR A CA 1
ATOM 678 C C . THR A 1 81 ? 26.748 -4.947 4.944 1.00 89.12 81 THR A C 1
ATOM 680 O O . THR A 1 81 ? 27.789 -4.299 4.983 1.00 89.12 81 THR A O 1
ATOM 683 N N . ASN A 1 82 ? 25.622 -4.512 5.527 1.00 90.75 82 ASN A N 1
ATOM 684 C CA . ASN A 1 82 ? 25.466 -3.205 6.181 1.00 90.75 82 ASN A CA 1
ATOM 685 C C . ASN A 1 82 ? 25.821 -2.008 5.268 1.00 90.75 82 ASN A C 1
ATOM 687 O O . ASN A 1 82 ? 26.381 -1.004 5.702 1.00 90.75 82 ASN A O 1
ATOM 691 N N . MET A 1 83 ? 25.487 -2.110 3.982 1.00 90.44 83 MET A N 1
ATOM 692 C CA . MET A 1 83 ? 25.715 -1.064 2.985 1.00 90.44 83 MET A CA 1
ATOM 693 C C . MET A 1 83 ? 24.409 -0.394 2.577 1.00 90.44 83 MET A C 1
ATOM 695 O O . MET A 1 83 ? 23.315 -0.947 2.705 1.00 90.44 83 MET A O 1
ATOM 699 N N . ALA A 1 84 ? 24.523 0.827 2.062 1.00 91.25 84 ALA A N 1
ATOM 700 C CA . ALA A 1 84 ? 23.399 1.575 1.527 1.00 91.25 84 ALA A CA 1
ATOM 701 C C . ALA A 1 84 ? 23.651 1.903 0.056 1.00 91.25 84 ALA A C 1
ATOM 703 O O . ALA A 1 84 ? 24.653 2.530 -0.284 1.00 91.25 84 ALA A O 1
ATOM 704 N N . ILE A 1 85 ? 22.711 1.501 -0.795 1.00 91.75 85 ILE A N 1
ATOM 705 C CA . ILE A 1 85 ? 22.661 1.911 -2.200 1.00 91.75 85 ILE A CA 1
ATOM 706 C C . ILE A 1 85 ? 22.131 3.348 -2.257 1.00 91.75 85 ILE A C 1
ATOM 708 O O . ILE A 1 85 ? 21.259 3.726 -1.460 1.00 91.75 85 ILE A O 1
ATOM 712 N N . SER A 1 86 ? 22.637 4.158 -3.187 1.00 90.38 86 SER A N 1
ATOM 713 C CA . SER A 1 86 ? 22.125 5.514 -3.404 1.00 90.38 86 SER A CA 1
ATOM 714 C C . SER A 1 86 ? 20.622 5.493 -3.711 1.00 90.38 86 SER A C 1
ATOM 716 O O . SER A 1 86 ? 20.132 4.645 -4.448 1.00 90.38 86 SER A O 1
ATOM 718 N N . GLY A 1 87 ? 19.844 6.372 -3.069 1.00 87.06 87 GLY A N 1
ATOM 719 C CA . GLY A 1 87 ? 18.375 6.367 -3.174 1.00 87.06 87 GLY A CA 1
ATOM 720 C C . GLY A 1 87 ? 17.665 5.171 -2.510 1.00 87.06 87 GLY A C 1
ATOM 721 O O . GLY A 1 87 ? 16.448 5.216 -2.334 1.00 87.06 87 GLY A O 1
ATOM 722 N N . GLY A 1 88 ? 18.407 4.150 -2.074 1.00 90.06 88 GLY A N 1
ATOM 723 C CA . GLY A 1 88 ? 17.900 2.918 -1.481 1.00 90.06 88 GLY A CA 1
ATOM 724 C C . GLY A 1 88 ? 17.557 3.002 0.010 1.00 90.06 88 GLY A C 1
ATOM 725 O O . GLY A 1 88 ? 17.752 4.012 0.694 1.00 90.06 88 GLY A O 1
ATOM 726 N N . ALA A 1 89 ? 17.025 1.898 0.535 1.00 91.31 89 ALA A N 1
ATOM 727 C CA . ALA A 1 89 ? 16.679 1.758 1.945 1.00 91.31 89 ALA A CA 1
ATOM 728 C C . ALA A 1 89 ? 17.911 1.486 2.825 1.00 91.31 89 ALA A C 1
ATOM 730 O O . ALA A 1 89 ? 18.790 0.713 2.457 1.00 91.31 89 ALA A O 1
ATOM 731 N N . ARG A 1 90 ? 17.931 2.066 4.034 1.00 90.94 90 ARG A N 1
ATOM 732 C CA . ARG A 1 90 ? 18.945 1.786 5.067 1.00 90.94 90 ARG A CA 1
ATOM 733 C C . ARG A 1 90 ? 18.413 0.825 6.128 1.00 90.94 90 ARG A C 1
ATOM 735 O O . ARG A 1 90 ? 17.299 1.008 6.646 1.00 90.94 90 ARG A O 1
ATOM 742 N N . PHE A 1 91 ? 19.219 -0.164 6.491 1.00 92.50 91 PHE A N 1
ATOM 743 C CA . PHE A 1 91 ? 18.870 -1.206 7.455 1.00 92.50 91 PHE A CA 1
ATOM 744 C C . PHE A 1 91 ? 19.765 -1.153 8.687 1.00 92.50 91 PHE A C 1
ATOM 746 O O . PHE A 1 91 ? 20.759 -0.440 8.710 1.00 92.50 91 PHE A O 1
ATOM 753 N N . GLU A 1 92 ? 19.348 -1.864 9.730 1.00 88.44 92 GLU A N 1
ATOM 754 C CA . GLU A 1 92 ? 20.227 -2.130 10.865 1.00 88.44 92 GLU A CA 1
ATOM 755 C C . GLU A 1 92 ? 21.219 -3.239 10.475 1.00 88.44 92 GLU A C 1
ATOM 757 O O . GLU A 1 92 ? 20.811 -4.148 9.735 1.00 88.44 92 GLU A O 1
ATOM 762 N N . PRO A 1 93 ? 22.472 -3.185 10.968 1.00 86.44 93 PRO A N 1
ATOM 763 C CA . PRO A 1 93 ? 23.479 -4.203 10.689 1.00 86.44 93 PRO A CA 1
ATOM 764 C C . PRO A 1 93 ? 22.972 -5.594 11.079 1.00 86.44 93 PRO A C 1
ATOM 766 O O . PRO A 1 93 ? 22.466 -5.789 12.188 1.00 86.44 93 PRO A O 1
ATOM 769 N N . LEU A 1 94 ? 23.092 -6.563 10.165 1.00 86.00 94 LEU A N 1
ATOM 770 C CA . LEU A 1 94 ? 22.697 -7.949 10.432 1.00 86.00 94 LEU A CA 1
ATOM 771 C C . LEU A 1 94 ? 23.692 -8.647 11.370 1.00 86.00 94 LEU A C 1
ATOM 773 O O . LEU A 1 94 ? 23.277 -9.346 12.291 1.00 86.00 94 LEU A O 1
ATOM 777 N N . HIS A 1 95 ? 24.986 -8.439 11.127 1.00 83.25 95 HIS A N 1
ATOM 778 C CA . HIS A 1 95 ? 26.091 -8.974 11.916 1.00 83.25 95 HIS A CA 1
ATOM 779 C C . HIS A 1 95 ? 26.813 -7.800 12.580 1.00 83.25 95 HIS A C 1
ATOM 781 O O . HIS A 1 95 ? 27.401 -6.980 11.882 1.00 83.25 95 HIS A O 1
ATOM 787 N N . ARG A 1 96 ? 26.724 -7.691 13.910 1.00 77.44 96 ARG A N 1
ATOM 788 C CA . ARG A 1 96 ? 27.369 -6.608 14.678 1.00 77.44 96 ARG A CA 1
ATOM 789 C C . ARG A 1 96 ? 28.844 -6.894 14.964 1.00 77.44 96 ARG A C 1
ATOM 791 O O . ARG A 1 96 ? 29.625 -5.970 15.113 1.00 77.44 96 ARG A O 1
ATOM 798 N N . ASP A 1 97 ? 29.220 -8.167 14.925 1.00 69.44 97 ASP A N 1
ATOM 799 C CA . ASP A 1 97 ? 30.578 -8.650 15.194 1.00 69.44 97 ASP A CA 1
ATOM 800 C C . ASP A 1 97 ? 31.602 -8.190 14.139 1.00 69.44 97 ASP A C 1
ATOM 802 O O . ASP A 1 97 ? 32.800 -8.341 14.339 1.00 69.44 97 ASP A O 1
ATOM 806 N N . ALA A 1 98 ? 31.153 -7.649 12.998 1.00 61.62 98 ALA A N 1
ATOM 807 C CA . ALA A 1 98 ? 32.035 -7.138 11.948 1.00 61.62 98 ALA A CA 1
ATOM 808 C C . ALA A 1 98 ? 32.801 -5.869 12.365 1.00 61.62 98 ALA A C 1
ATOM 810 O O . ALA A 1 98 ? 33.857 -5.611 11.809 1.00 61.62 98 ALA A O 1
ATOM 811 N N . GLU A 1 99 ? 32.299 -5.105 13.341 1.00 58.41 99 GLU A N 1
ATOM 812 C CA . GLU A 1 99 ? 32.984 -3.918 13.882 1.00 58.41 99 GLU A CA 1
ATOM 813 C C . GLU A 1 99 ? 34.072 -4.284 14.909 1.00 58.41 99 GLU A C 1
ATOM 815 O O . GLU A 1 99 ? 34.856 -3.432 15.303 1.00 58.41 99 GLU A O 1
ATOM 820 N N . SER A 1 100 ? 34.108 -5.539 15.373 1.00 56.12 100 SER A N 1
ATOM 821 C CA . SER A 1 100 ? 34.963 -5.998 16.481 1.00 56.12 100 SER A CA 1
ATOM 822 C C . SER A 1 100 ? 36.268 -6.659 16.031 1.00 56.12 100 SER A C 1
ATOM 824 O O . SER A 1 100 ? 37.074 -7.042 16.874 1.00 56.12 100 SER A O 1
ATOM 826 N N . TYR A 1 101 ? 36.453 -6.856 14.725 1.00 55.94 101 TYR A N 1
ATOM 827 C CA . TYR A 1 101 ? 37.668 -7.428 14.158 1.00 55.94 101 TYR A CA 1
ATOM 828 C C . TYR A 1 101 ? 38.445 -6.320 13.451 1.00 55.94 101 TYR A C 1
ATOM 830 O O . TYR A 1 101 ? 37.945 -5.757 12.480 1.00 55.94 101 TYR A O 1
ATOM 838 N N . ASP A 1 102 ? 39.656 -6.043 13.936 1.00 54.28 102 ASP A N 1
ATOM 839 C CA . ASP A 1 102 ? 40.630 -5.148 13.308 1.00 54.28 102 ASP A CA 1
ATOM 840 C C . ASP A 1 102 ? 41.007 -5.679 11.910 1.00 54.28 102 ASP A C 1
ATOM 842 O O . ASP A 1 102 ? 41.952 -6.449 11.742 1.00 54.28 102 ASP A O 1
ATOM 846 N N . ASP A 1 103 ? 40.258 -5.280 10.879 1.00 59.59 103 ASP A N 1
ATOM 847 C CA . ASP A 1 103 ? 40.621 -5.480 9.465 1.00 59.59 103 ASP A CA 1
ATOM 848 C C . ASP A 1 103 ? 41.763 -4.524 9.021 1.00 59.59 103 ASP A C 1
ATOM 850 O O . ASP A 1 103 ? 42.204 -4.571 7.865 1.00 59.59 103 ASP A O 1
ATOM 854 N N . ASP A 1 104 ? 42.258 -3.679 9.936 1.00 63.34 104 ASP A N 1
ATOM 855 C CA . ASP A 1 104 ? 43.061 -2.491 9.631 1.00 63.34 104 ASP A CA 1
ATOM 856 C C . ASP A 1 104 ? 44.549 -2.773 9.354 1.00 63.34 104 ASP A C 1
ATOM 858 O O . ASP A 1 104 ? 45.172 -2.001 8.629 1.00 63.34 104 ASP A O 1
ATOM 862 N N . TRP A 1 105 ? 45.131 -3.888 9.821 1.00 63.00 105 TRP A N 1
ATOM 863 C CA . TRP A 1 105 ? 46.547 -4.213 9.553 1.00 63.00 105 TRP A CA 1
ATOM 864 C C . TRP A 1 105 ? 46.795 -5.701 9.290 1.00 63.00 105 TRP A C 1
ATOM 866 O O . TRP A 1 105 ? 47.358 -6.431 10.102 1.00 63.00 105 TRP A O 1
ATOM 876 N N . ASN A 1 106 ? 46.427 -6.148 8.090 1.00 70.56 106 ASN A N 1
ATOM 877 C CA . ASN A 1 106 ? 46.801 -7.464 7.574 1.00 70.56 106 ASN A CA 1
ATOM 878 C C . ASN A 1 106 ? 47.948 -7.345 6.564 1.00 70.56 106 ASN A C 1
ATOM 880 O O . ASN A 1 106 ? 47.989 -6.398 5.784 1.00 70.56 106 ASN A O 1
ATOM 884 N N . LYS A 1 107 ? 48.820 -8.364 6.467 1.00 76.06 107 LYS A N 1
ATOM 885 C CA . LYS A 1 107 ? 49.884 -8.437 5.432 1.00 76.06 107 LYS A CA 1
ATOM 886 C C . LYS A 1 107 ? 49.359 -8.276 3.992 1.00 76.06 107 LYS A C 1
ATOM 888 O O . LYS A 1 107 ? 50.144 -7.942 3.103 1.00 76.06 107 LYS A O 1
ATOM 893 N N . PHE A 1 108 ? 48.064 -8.541 3.788 1.00 75.12 108 PHE A N 1
ATOM 894 C CA . PHE A 1 108 ? 47.327 -8.394 2.531 1.00 75.12 108 PHE A CA 1
ATOM 895 C C . PHE A 1 108 ? 46.762 -6.984 2.289 1.00 75.12 108 PHE A C 1
ATOM 897 O O . PHE A 1 108 ? 46.648 -6.591 1.135 1.00 75.12 108 PHE A O 1
ATOM 904 N N . ASN A 1 109 ? 46.440 -6.226 3.343 1.00 79.38 109 ASN A N 1
ATOM 905 C CA . ASN A 1 109 ? 45.847 -4.882 3.249 1.00 79.38 109 ASN A CA 1
ATOM 906 C C . ASN A 1 109 ? 46.902 -3.763 3.375 1.00 79.38 109 ASN A C 1
ATOM 908 O O . ASN A 1 109 ? 46.548 -2.602 3.557 1.00 79.38 109 ASN A O 1
ATOM 912 N N . ASP A 1 110 ? 48.190 -4.107 3.291 1.00 85.50 110 ASP A N 1
ATOM 913 C CA . ASP A 1 110 ? 49.303 -3.157 3.360 1.00 85.50 110 ASP A CA 1
ATOM 914 C C . ASP A 1 110 ? 49.226 -2.138 2.213 1.00 85.50 110 ASP A C 1
ATOM 916 O O . ASP A 1 110 ? 49.204 -2.505 1.033 1.00 85.50 110 ASP A O 1
ATOM 920 N N . ILE A 1 111 ? 49.211 -0.850 2.561 1.00 84.56 111 ILE A N 1
ATOM 921 C CA . ILE A 1 111 ? 49.007 0.255 1.619 1.00 84.56 111 ILE A CA 1
ATOM 922 C C . ILE A 1 111 ? 50.082 0.302 0.528 1.00 84.56 111 ILE A C 1
ATOM 924 O O . ILE A 1 111 ? 49.788 0.680 -0.601 1.00 84.56 111 ILE A O 1
ATOM 928 N N . ASN A 1 112 ? 51.298 -0.165 0.830 1.00 89.06 112 ASN A N 1
ATOM 929 C CA . ASN A 1 112 ? 52.405 -0.206 -0.129 1.00 89.06 112 ASN A CA 1
ATOM 930 C C . ASN A 1 112 ? 52.226 -1.292 -1.203 1.00 89.06 112 ASN A C 1
ATOM 932 O O . ASN A 1 112 ? 52.884 -1.252 -2.240 1.00 89.06 112 ASN A O 1
ATOM 936 N N . LYS A 1 113 ? 51.348 -2.275 -0.961 1.00 88.44 113 LYS A N 1
ATOM 937 C CA . LYS A 1 113 ? 51.079 -3.400 -1.871 1.00 88.44 113 LYS A CA 1
ATOM 938 C C . LYS A 1 113 ? 49.773 -3.239 -2.646 1.00 88.44 113 LYS A C 1
ATOM 940 O O . LYS A 1 113 ? 49.552 -3.956 -3.622 1.00 88.44 113 LYS A O 1
ATOM 945 N N . VAL A 1 114 ? 48.902 -2.321 -2.228 1.00 85.94 114 VAL A N 1
ATOM 946 C CA . VAL A 1 114 ? 47.596 -2.096 -2.855 1.00 85.94 114 VAL A CA 1
ATOM 947 C C . VAL A 1 114 ? 47.693 -0.969 -3.881 1.00 85.94 114 VAL A C 1
ATOM 949 O O . VAL A 1 114 ? 47.871 0.198 -3.545 1.00 85.94 114 VAL A O 1
ATOM 952 N N . ILE A 1 115 ? 47.500 -1.305 -5.156 1.00 90.88 115 ILE A N 1
ATOM 953 C CA . ILE A 1 115 ? 47.459 -0.318 -6.240 1.00 90.88 115 ILE A CA 1
ATOM 954 C C . ILE A 1 115 ? 46.037 0.251 -6.355 1.00 90.88 115 ILE A C 1
ATOM 956 O O . ILE A 1 115 ? 45.130 -0.407 -6.871 1.00 90.88 115 ILE A O 1
ATOM 960 N N . ILE A 1 116 ? 45.835 1.498 -5.922 1.00 89.25 116 ILE A N 1
ATOM 961 C CA . ILE A 1 116 ? 44.540 2.190 -6.018 1.00 89.25 116 ILE A CA 1
ATOM 962 C C . ILE A 1 116 ? 44.468 2.969 -7.337 1.00 89.25 116 ILE A C 1
ATOM 964 O O . ILE A 1 116 ? 44.925 4.104 -7.427 1.00 89.25 116 ILE A O 1
ATOM 968 N N . ARG A 1 117 ? 43.867 2.368 -8.372 1.00 93.00 117 ARG A N 1
ATOM 969 C CA . ARG A 1 117 ? 43.562 3.075 -9.637 1.00 93.00 117 ARG A CA 1
ATOM 970 C C . ARG A 1 117 ? 42.192 3.746 -9.619 1.00 93.00 117 ARG A C 1
ATOM 972 O O . ARG A 1 117 ? 42.024 4.846 -10.130 1.00 93.00 117 ARG A O 1
ATOM 979 N N . GLN A 1 118 ? 41.204 3.062 -9.049 1.00 93.06 118 GLN A N 1
ATOM 980 C CA . GLN A 1 118 ? 39.830 3.537 -8.917 1.00 93.06 118 GLN A CA 1
ATOM 981 C C . GLN A 1 118 ? 39.307 3.184 -7.529 1.00 93.06 118 GLN A C 1
ATOM 983 O O . GLN A 1 118 ? 39.576 2.102 -7.007 1.00 93.06 118 GLN A O 1
ATOM 988 N N . GLN A 1 119 ? 38.547 4.099 -6.929 1.00 91.75 119 GLN A N 1
ATOM 989 C CA . GLN A 1 119 ? 37.952 3.862 -5.622 1.00 91.75 119 GLN A CA 1
ATOM 990 C C . GLN A 1 119 ? 36.824 2.830 -5.724 1.00 91.75 119 GLN A C 1
ATOM 992 O O . GLN A 1 119 ? 35.876 3.000 -6.494 1.00 91.75 119 GLN A O 1
ATOM 997 N N . ILE A 1 120 ? 36.889 1.792 -4.889 1.00 90.75 120 ILE A N 1
ATOM 998 C CA . ILE A 1 120 ? 35.830 0.786 -4.786 1.00 90.75 120 ILE A CA 1
ATOM 999 C C . ILE A 1 120 ? 34.604 1.422 -4.115 1.00 90.75 120 ILE A C 1
ATOM 1001 O O . ILE A 1 120 ? 34.595 1.669 -2.909 1.00 90.75 120 ILE A O 1
ATOM 1005 N N . ARG A 1 121 ? 33.561 1.681 -4.905 1.00 93.06 121 ARG A N 1
ATOM 1006 C CA . ARG A 1 121 ? 32.262 2.185 -4.443 1.00 93.06 121 ARG A CA 1
ATOM 1007 C C . ARG A 1 121 ? 31.394 1.099 -3.802 1.00 93.06 121 ARG A C 1
ATOM 1009 O O . ARG A 1 121 ? 31.623 -0.101 -3.979 1.00 93.06 121 ARG A O 1
ATOM 1016 N N . THR A 1 122 ? 30.356 1.520 -3.080 1.00 91.75 122 THR A N 1
ATOM 1017 C CA . THR A 1 122 ? 29.396 0.609 -2.436 1.00 91.75 122 THR A CA 1
ATOM 1018 C C . THR A 1 122 ? 28.607 -0.206 -3.459 1.00 91.75 122 THR A C 1
ATOM 1020 O O . THR A 1 122 ? 28.290 -1.362 -3.193 1.00 91.75 122 THR A O 1
ATOM 1023 N N . GLU A 1 123 ? 28.347 0.346 -4.645 1.00 93.00 123 GLU A N 1
ATOM 1024 C CA . GLU A 1 123 ? 27.664 -0.350 -5.736 1.00 93.00 123 GLU A CA 1
ATOM 1025 C C . GLU A 1 123 ? 28.438 -1.592 -6.187 1.00 93.00 123 GLU A C 1
ATOM 1027 O O . GLU A 1 123 ? 27.837 -2.648 -6.356 1.00 93.00 123 GLU A O 1
ATOM 1032 N N . HIS A 1 124 ? 29.771 -1.523 -6.286 1.00 93.44 124 HIS A N 1
ATOM 1033 C CA . HIS A 1 124 ? 30.596 -2.680 -6.656 1.00 93.44 124 HIS A CA 1
ATOM 1034 C C . HIS A 1 124 ? 30.499 -3.799 -5.615 1.00 93.44 124 HIS A C 1
ATOM 1036 O O . HIS A 1 124 ? 30.364 -4.970 -5.968 1.00 93.44 124 HIS A O 1
ATOM 1042 N N . ARG A 1 125 ? 30.484 -3.432 -4.327 1.00 91.44 125 ARG A N 1
ATOM 1043 C CA . ARG A 1 125 ? 30.342 -4.378 -3.212 1.00 91.44 125 ARG A CA 1
ATOM 1044 C C . ARG A 1 125 ? 28.972 -5.051 -3.156 1.00 91.44 125 ARG A C 1
ATOM 1046 O O . ARG A 1 125 ? 28.871 -6.149 -2.615 1.00 91.44 125 ARG A O 1
ATOM 1053 N N . VAL A 1 126 ? 27.929 -4.420 -3.693 1.00 92.38 126 VAL A N 1
ATOM 1054 C CA . VAL A 1 126 ? 26.588 -5.018 -3.800 1.00 92.38 126 VAL A CA 1
ATOM 1055 C C . VAL A 1 126 ? 26.435 -5.825 -5.091 1.00 92.38 126 VAL A C 1
ATOM 1057 O O . VAL A 1 126 ? 25.845 -6.903 -5.048 1.00 92.38 126 VAL A O 1
ATOM 1060 N N . ALA A 1 127 ? 26.975 -5.335 -6.211 1.00 92.75 127 ALA A N 1
ATOM 1061 C CA . ALA A 1 127 ? 26.926 -5.996 -7.516 1.00 92.75 127 ALA A CA 1
ATOM 1062 C C . ALA A 1 127 ? 27.686 -7.328 -7.512 1.00 92.75 127 ALA A C 1
ATOM 1064 O O . ALA A 1 127 ? 27.150 -8.361 -7.912 1.00 92.75 127 ALA A O 1
ATOM 1065 N N . PHE A 1 128 ? 28.921 -7.304 -7.005 1.00 94.06 128 PHE A N 1
ATOM 1066 C CA . PHE A 1 128 ? 29.819 -8.455 -6.945 1.00 94.06 128 PHE A CA 1
ATOM 1067 C C . PHE A 1 128 ? 30.190 -8.753 -5.491 1.00 94.06 128 PHE A C 1
ATOM 1069 O O . PHE A 1 128 ? 31.311 -8.482 -5.045 1.00 94.06 128 PHE A O 1
ATOM 1076 N N . PRO A 1 129 ? 29.245 -9.311 -4.717 1.00 93.38 129 PRO A N 1
ATOM 1077 C CA . PRO A 1 129 ? 29.400 -9.393 -3.278 1.00 93.38 129 PRO A CA 1
ATOM 1078 C C . PRO A 1 129 ? 30.508 -10.330 -2.815 1.00 93.38 129 PRO A C 1
ATOM 1080 O O . PRO A 1 129 ? 31.083 -10.091 -1.759 1.00 93.38 129 PRO A O 1
ATOM 1083 N N . HIS A 1 130 ? 30.804 -11.381 -3.578 1.00 93.75 130 HIS A N 1
ATOM 1084 C CA . HIS A 1 130 ? 31.856 -12.337 -3.237 1.00 93.75 130 HIS A CA 1
ATOM 1085 C C . HIS A 1 130 ? 33.264 -11.838 -3.573 1.00 93.75 130 HIS A C 1
ATOM 1087 O O . HIS A 1 130 ? 34.224 -12.375 -3.038 1.00 93.75 130 HIS A O 1
ATOM 1093 N N . LEU A 1 131 ? 33.386 -10.821 -4.435 1.00 93.38 131 LEU A N 1
ATOM 1094 C CA . LEU A 1 131 ? 34.676 -10.305 -4.891 1.00 93.38 131 LEU A CA 1
ATOM 1095 C C . LEU A 1 131 ? 35.185 -9.166 -4.001 1.00 93.38 131 LEU A C 1
ATOM 1097 O O . LEU A 1 131 ? 36.335 -9.172 -3.584 1.00 93.38 131 LEU A O 1
ATOM 1101 N N . TYR A 1 132 ? 34.325 -8.187 -3.705 1.00 91.06 132 TYR A N 1
ATOM 1102 C CA . TYR A 1 132 ? 34.738 -6.955 -3.018 1.00 91.06 132 TYR A CA 1
ATOM 1103 C C . TYR A 1 132 ? 34.442 -6.933 -1.510 1.00 91.06 132 TYR A C 1
ATOM 1105 O O . TYR A 1 132 ? 34.686 -5.912 -0.865 1.00 91.06 132 TYR A O 1
ATOM 1113 N N . ASN A 1 133 ? 33.897 -8.012 -0.937 1.00 88.75 133 ASN A N 1
ATOM 1114 C CA . ASN A 1 133 ? 33.687 -8.132 0.508 1.00 88.75 133 ASN A CA 1
ATOM 1115 C C . ASN A 1 133 ? 34.505 -9.294 1.071 1.00 88.75 133 ASN A C 1
ATOM 1117 O O . ASN A 1 133 ? 34.421 -10.409 0.566 1.00 88.75 133 ASN A O 1
ATOM 1121 N N . SER A 1 134 ? 35.197 -9.063 2.186 1.00 83.56 134 SER A N 1
ATOM 1122 C CA . SER A 1 134 ? 36.027 -10.078 2.846 1.00 83.56 134 SER A CA 1
ATOM 1123 C C . SER A 1 134 ? 35.212 -11.233 3.448 1.00 83.56 134 SER A C 1
ATOM 1125 O O . SER A 1 134 ? 35.699 -12.355 3.550 1.00 83.56 134 SER A O 1
ATOM 1127 N N . ARG A 1 135 ? 33.964 -10.979 3.882 1.00 83.94 135 ARG A N 1
ATOM 1128 C CA . ARG A 1 135 ? 33.098 -11.963 4.571 1.00 83.94 135 ARG A CA 1
ATOM 1129 C C . ARG A 1 135 ? 31.627 -11.868 4.127 1.00 83.94 135 ARG A C 1
ATOM 1131 O O . ARG A 1 135 ? 30.781 -11.400 4.894 1.00 83.94 135 ARG A O 1
ATOM 1138 N N . PRO A 1 136 ? 31.278 -12.313 2.909 1.00 88.88 136 PRO A N 1
ATOM 1139 C CA . PRO A 1 136 ? 29.904 -12.271 2.415 1.00 88.88 136 PRO A CA 1
ATOM 1140 C C . PRO A 1 136 ? 29.035 -13.336 3.110 1.00 88.88 136 PRO A C 1
ATOM 1142 O O . PRO A 1 136 ? 29.024 -14.502 2.723 1.00 88.88 136 PRO A O 1
ATOM 1145 N N . ARG A 1 137 ? 28.282 -12.948 4.149 1.00 89.12 137 ARG A N 1
ATOM 1146 C CA . ARG A 1 137 ? 27.326 -13.825 4.857 1.00 89.12 137 ARG A CA 1
ATOM 1147 C C . ARG A 1 137 ? 25.888 -13.460 4.506 1.00 89.12 137 ARG A C 1
ATOM 1149 O O . ARG A 1 137 ? 25.547 -12.285 4.481 1.00 89.12 137 ARG A O 1
ATOM 1156 N N . SER A 1 138 ? 25.027 -14.460 4.297 1.00 90.69 138 SER A N 1
ATOM 1157 C CA . SER A 1 138 ? 23.596 -14.260 3.982 1.00 90.69 138 SER A CA 1
ATOM 1158 C C . SER A 1 138 ? 23.343 -13.355 2.765 1.00 90.69 138 SER A C 1
ATOM 1160 O O . SER A 1 138 ? 22.357 -12.615 2.720 1.00 90.69 138 SER A O 1
ATOM 1162 N N . VAL A 1 139 ? 24.260 -13.390 1.798 1.00 93.38 139 VAL A N 1
ATOM 1163 C CA . VAL A 1 139 ? 24.231 -12.548 0.604 1.00 93.38 139 VAL A CA 1
ATOM 1164 C C . VAL A 1 139 ? 23.449 -13.227 -0.524 1.00 93.38 139 VAL A C 1
ATOM 1166 O O . VAL A 1 139 ? 23.435 -14.451 -0.627 1.00 93.38 139 VAL A O 1
ATOM 1169 N N . TYR A 1 140 ? 22.795 -12.432 -1.373 1.00 93.81 140 TYR A N 1
ATOM 1170 C CA . TYR A 1 140 ? 22.037 -12.898 -2.531 1.00 93.81 140 TYR A CA 1
ATOM 1171 C C . TYR A 1 140 ? 22.694 -12.411 -3.824 1.00 93.81 140 TYR A C 1
ATOM 1173 O O . TYR A 1 140 ? 23.095 -11.254 -3.929 1.00 93.81 140 TYR A O 1
ATOM 1181 N N . ILE A 1 141 ? 22.762 -13.278 -4.833 1.00 91.38 141 ILE A N 1
ATOM 1182 C CA . ILE A 1 141 ? 23.319 -12.920 -6.142 1.00 91.38 141 ILE A CA 1
ATOM 1183 C C . ILE A 1 141 ? 22.220 -12.248 -6.983 1.00 91.38 141 ILE A C 1
ATOM 1185 O O . ILE A 1 141 ? 21.203 -12.905 -7.272 1.00 91.38 141 ILE A O 1
ATOM 1189 N N . PRO A 1 142 ? 22.372 -10.957 -7.339 1.00 87.81 142 PRO A N 1
ATOM 1190 C CA . PRO A 1 142 ? 21.412 -10.259 -8.182 1.00 87.81 142 PRO A CA 1
ATOM 1191 C C . PRO A 1 142 ? 21.468 -10.756 -9.633 1.00 87.81 142 PRO A C 1
ATOM 1193 O O . PRO A 1 142 ? 22.435 -11.396 -10.051 1.00 87.81 142 PRO A O 1
ATOM 1196 N N . LYS A 1 143 ? 20.419 -10.493 -10.420 1.00 87.56 143 LYS A N 1
ATOM 1197 C CA . LYS A 1 143 ? 20.463 -10.783 -11.861 1.00 87.56 143 LYS A CA 1
ATOM 1198 C C . LYS A 1 143 ? 21.291 -9.703 -12.561 1.00 87.56 143 LYS A C 1
ATOM 1200 O O . LYS A 1 143 ? 20.910 -8.546 -12.514 1.00 87.56 143 LYS A O 1
ATOM 1205 N N . TYR A 1 144 ? 22.367 -10.102 -13.241 1.00 88.12 144 TYR A N 1
ATOM 1206 C CA . TYR A 1 144 ? 23.303 -9.164 -13.869 1.00 88.12 144 TYR A CA 1
ATOM 1207 C C . TYR A 1 144 ? 22.689 -8.361 -15.027 1.00 88.12 144 TYR A C 1
ATOM 1209 O O . TYR A 1 144 ? 22.738 -7.141 -15.030 1.00 88.12 144 TYR A O 1
ATOM 1217 N N . LEU A 1 145 ? 22.092 -9.037 -16.012 1.00 91.19 145 LEU A N 1
ATOM 1218 C CA . LEU A 1 145 ? 21.510 -8.373 -17.179 1.00 91.19 145 LEU A CA 1
ATOM 1219 C C . LEU A 1 145 ? 20.324 -9.177 -17.721 1.00 91.19 145 LEU A C 1
ATOM 1221 O O . LEU A 1 145 ? 20.300 -10.413 -17.677 1.00 91.19 145 LEU A O 1
ATOM 1225 N N . LYS A 1 146 ? 19.309 -8.479 -18.226 1.00 90.38 146 LYS A N 1
ATOM 1226 C CA . LYS A 1 146 ? 18.281 -9.035 -19.113 1.00 90.38 146 LYS A CA 1
ATOM 1227 C C . LYS A 1 146 ? 18.513 -8.489 -20.522 1.00 90.38 146 LYS A C 1
ATOM 1229 O O . LYS A 1 146 ? 19.035 -7.388 -20.675 1.00 90.38 146 LYS A O 1
ATOM 1234 N N . VAL A 1 147 ? 18.112 -9.244 -21.545 1.00 91.88 147 VAL A N 1
ATOM 1235 C CA . VAL A 1 147 ? 18.140 -8.757 -22.934 1.00 91.88 147 VAL A CA 1
ATOM 1236 C C . VAL A 1 147 ? 17.408 -7.415 -22.991 1.00 91.88 147 VAL A C 1
ATOM 1238 O O . VAL A 1 147 ? 16.303 -7.302 -22.454 1.00 91.88 147 VAL A O 1
ATOM 1241 N N . LYS A 1 148 ? 18.063 -6.396 -23.559 1.00 88.75 148 LYS A N 1
ATOM 1242 C CA . LYS A 1 148 ? 17.524 -5.034 -23.623 1.00 88.75 148 LYS A CA 1
ATOM 1243 C C . LYS A 1 148 ? 16.219 -5.047 -24.402 1.00 88.75 148 LYS A C 1
ATOM 1245 O O . LYS A 1 148 ? 16.161 -5.582 -25.507 1.00 88.75 148 LYS A O 1
ATOM 1250 N N . ASN A 1 149 ? 15.184 -4.453 -23.822 1.00 87.69 149 ASN A N 1
ATOM 1251 C CA . ASN A 1 149 ? 13.903 -4.338 -24.497 1.00 87.69 149 ASN A CA 1
ATOM 1252 C C . ASN A 1 149 ? 13.897 -3.081 -25.379 1.00 87.69 149 ASN A C 1
ATOM 1254 O O . ASN A 1 149 ? 13.832 -1.972 -24.856 1.00 87.69 149 ASN A O 1
ATOM 1258 N N . LEU A 1 150 ? 13.964 -3.264 -26.700 1.00 87.38 150 LEU A N 1
ATOM 1259 C CA . LEU A 1 150 ? 13.945 -2.190 -27.705 1.00 87.38 150 LEU A CA 1
ATOM 1260 C C . LEU A 1 150 ? 12.529 -1.942 -28.251 1.00 87.38 150 LEU A C 1
ATOM 1262 O O . LEU A 1 150 ? 12.338 -1.694 -29.437 1.00 87.38 150 LEU A O 1
ATOM 1266 N N . PHE A 1 151 ? 11.520 -2.060 -27.391 1.00 85.38 151 PHE A N 1
ATOM 1267 C CA . PHE A 1 151 ? 10.136 -1.827 -27.778 1.00 85.38 151 PHE A CA 1
ATOM 1268 C C . PHE A 1 151 ? 9.852 -0.330 -27.933 1.00 85.38 151 PHE A C 1
ATOM 1270 O O . PHE A 1 151 ? 9.946 0.432 -26.966 1.00 85.38 151 PHE A O 1
ATOM 1277 N N . ILE A 1 152 ? 9.459 0.067 -29.142 1.00 82.75 152 ILE A N 1
ATOM 1278 C CA . ILE A 1 152 ? 9.031 1.427 -29.466 1.00 82.75 152 ILE A CA 1
ATOM 1279 C C . ILE A 1 152 ? 7.520 1.513 -29.267 1.00 82.75 152 ILE A C 1
ATOM 1281 O O . ILE A 1 152 ? 6.760 0.663 -29.730 1.00 82.75 152 ILE A O 1
ATOM 1285 N N . ARG A 1 153 ? 7.085 2.533 -28.527 1.00 77.06 153 ARG A N 1
ATOM 1286 C CA . ARG A 1 153 ? 5.666 2.810 -28.312 1.00 77.06 153 ARG A CA 1
ATOM 1287 C C . ARG A 1 153 ? 5.161 3.713 -29.427 1.00 77.06 153 ARG A C 1
ATOM 1289 O O . ARG A 1 153 ? 5.686 4.806 -29.600 1.00 77.06 153 ARG A O 1
ATOM 1296 N N . VAL A 1 154 ? 4.120 3.262 -30.114 1.00 75.50 154 VAL A N 1
ATOM 1297 C CA . VAL A 1 154 ? 3.387 4.077 -31.084 1.00 75.50 154 VAL A CA 1
ATOM 1298 C C . VAL A 1 154 ? 2.388 4.941 -30.317 1.00 75.50 154 VAL A C 1
ATOM 1300 O O . VAL A 1 154 ? 1.504 4.409 -29.643 1.00 75.50 154 VAL A O 1
ATOM 1303 N N . GLU A 1 155 ? 2.554 6.261 -30.373 1.00 69.38 155 GLU A N 1
ATOM 1304 C CA . GLU A 1 155 ? 1.631 7.218 -29.742 1.00 69.38 155 GLU A CA 1
ATOM 1305 C C . GLU A 1 155 ? 0.472 7.588 -30.689 1.00 69.38 155 GLU A C 1
ATOM 1307 O O . GLU A 1 155 ? -0.657 7.781 -30.234 1.00 69.38 155 GLU A O 1
ATOM 1312 N N . ASP A 1 156 ? 0.726 7.602 -32.005 1.00 73.62 156 ASP A N 1
ATOM 1313 C CA . ASP A 1 156 ? -0.251 7.993 -33.024 1.00 73.62 156 ASP A CA 1
ATOM 1314 C C . ASP A 1 156 ? -0.927 6.774 -33.678 1.00 73.62 156 ASP A C 1
ATOM 1316 O O . ASP A 1 156 ? -0.277 6.018 -34.401 1.00 73.62 156 ASP A O 1
ATOM 1320 N N . PRO A 1 157 ? -2.251 6.589 -33.512 1.00 71.44 157 PRO A N 1
ATOM 1321 C CA . PRO A 1 157 ? -2.970 5.425 -34.039 1.00 71.44 157 PRO A CA 1
ATOM 1322 C C . PRO A 1 157 ? -3.204 5.472 -35.559 1.00 71.44 157 PRO A C 1
ATOM 1324 O O . PRO A 1 157 ? -3.773 4.537 -36.109 1.00 71.44 157 PRO A O 1
ATOM 1327 N N . ILE A 1 158 ? -2.829 6.570 -36.222 1.00 76.44 158 ILE A N 1
ATOM 1328 C CA . ILE A 1 158 ? -2.982 6.761 -37.674 1.00 76.44 158 ILE A CA 1
ATOM 1329 C C . ILE A 1 158 ? -1.846 6.064 -38.437 1.00 76.44 158 ILE A C 1
ATOM 1331 O O . ILE A 1 158 ? -2.011 5.694 -39.597 1.00 76.44 158 ILE A O 1
ATOM 1335 N N . LEU A 1 159 ? -0.689 5.889 -37.793 1.00 77.81 159 LEU A N 1
ATOM 1336 C CA . LEU A 1 159 ? 0.452 5.212 -38.394 1.00 77.81 159 LEU A CA 1
ATOM 1337 C C . LEU A 1 159 ? 0.171 3.710 -38.533 1.00 77.81 159 LEU A C 1
ATOM 1339 O O . LEU A 1 159 ? -0.519 3.104 -37.710 1.00 77.81 159 LEU A O 1
ATOM 1343 N N . LEU A 1 160 ? 0.734 3.105 -39.582 1.00 77.00 160 LEU A N 1
ATOM 1344 C CA . LEU A 1 160 ? 0.694 1.656 -39.788 1.00 77.00 160 LEU A CA 1
ATOM 1345 C C . LEU A 1 160 ? 1.267 0.927 -38.564 1.00 77.00 160 LEU A C 1
ATOM 1347 O O . LEU A 1 160 ? 2.134 1.447 -37.875 1.00 77.00 160 LEU A O 1
ATOM 1351 N N . THR A 1 161 ? 0.815 -0.300 -38.293 1.00 76.31 161 THR A N 1
ATOM 1352 C CA . THR A 1 161 ? 1.322 -1.068 -37.135 1.00 76.31 161 THR A CA 1
ATOM 1353 C C . THR A 1 161 ? 2.799 -1.433 -37.292 1.00 76.31 161 THR A C 1
ATOM 1355 O O . THR A 1 161 ? 3.560 -1.377 -36.328 1.00 76.31 161 THR A O 1
ATOM 1358 N N . PHE A 1 162 ? 3.206 -1.794 -38.509 1.00 82.94 162 PHE A N 1
ATOM 1359 C CA . PHE A 1 162 ? 4.591 -2.084 -38.854 1.00 82.94 162 PHE A CA 1
ATOM 1360 C C . PHE A 1 162 ? 5.101 -0.960 -39.749 1.00 82.94 162 PHE A C 1
ATOM 1362 O O . PHE A 1 162 ? 4.735 -0.874 -40.918 1.00 82.94 162 PHE A O 1
ATOM 1369 N N . TYR A 1 163 ? 5.920 -0.081 -39.183 1.00 84.94 163 TYR A N 1
ATOM 1370 C CA . TYR A 1 163 ? 6.588 0.989 -39.913 1.00 84.94 163 TYR A CA 1
ATOM 1371 C C . TYR A 1 163 ? 8.019 1.147 -39.406 1.00 84.94 163 TYR A C 1
ATOM 1373 O O . TYR A 1 163 ? 8.355 0.739 -38.291 1.00 84.94 163 TYR A O 1
ATOM 1381 N N . PHE A 1 164 ? 8.871 1.728 -40.245 1.00 88.31 164 PHE A N 1
ATOM 1382 C CA . PHE A 1 164 ? 10.225 2.081 -39.852 1.00 88.31 164 PHE A CA 1
ATOM 1383 C C . PHE A 1 164 ? 10.184 3.383 -39.047 1.00 88.31 164 PHE A C 1
ATOM 1385 O O . PHE A 1 164 ? 9.967 4.460 -39.604 1.00 88.31 164 PHE A O 1
ATOM 1392 N N . ASP A 1 165 ? 10.326 3.271 -37.727 1.00 86.88 165 ASP A N 1
ATOM 1393 C CA . ASP A 1 165 ? 10.271 4.426 -36.836 1.00 86.88 165 ASP A CA 1
ATOM 1394 C C . ASP A 1 165 ? 11.526 5.310 -36.988 1.00 86.88 165 ASP A C 1
ATOM 1396 O O . ASP A 1 165 ? 12.632 4.769 -37.062 1.00 86.88 165 ASP A O 1
ATOM 1400 N N . PRO A 1 166 ? 11.401 6.653 -36.989 1.00 89.56 166 PRO A N 1
ATOM 1401 C CA . PRO A 1 166 ? 12.546 7.562 -37.093 1.00 89.56 166 PRO A CA 1
ATOM 1402 C C . PRO A 1 166 ? 13.615 7.396 -36.001 1.00 89.56 166 PRO A C 1
ATOM 1404 O O . PRO A 1 166 ? 14.748 7.838 -36.185 1.00 89.56 166 PRO A O 1
ATOM 1407 N N . ILE A 1 167 ? 13.277 6.790 -34.856 1.00 90.12 167 ILE A N 1
ATOM 1408 C CA . ILE A 1 167 ? 14.224 6.480 -33.774 1.00 90.12 167 ILE A CA 1
ATOM 1409 C C . ILE A 1 167 ? 15.167 5.333 -34.177 1.00 90.12 167 ILE A C 1
ATOM 1411 O O . ILE A 1 167 ? 16.279 5.233 -33.652 1.00 90.12 167 ILE A O 1
ATOM 1415 N N . ILE A 1 168 ? 14.745 4.458 -35.096 1.00 90.50 168 ILE A N 1
ATOM 1416 C CA . ILE A 1 168 ? 15.556 3.337 -35.569 1.00 90.50 168 ILE A CA 1
ATOM 1417 C C . ILE A 1 168 ? 16.660 3.875 -36.480 1.00 90.50 168 ILE A C 1
ATOM 1419 O O . ILE A 1 168 ? 16.418 4.632 -37.419 1.00 90.50 168 ILE A O 1
ATOM 1423 N N . HIS A 1 169 ? 17.898 3.454 -36.223 1.00 91.00 169 HIS A N 1
ATOM 1424 C CA . HIS A 1 169 ? 19.014 3.796 -37.096 1.00 91.00 169 HIS A CA 1
ATOM 1425 C C . HIS A 1 169 ? 18.791 3.222 -38.506 1.00 91.00 169 HIS A C 1
ATOM 1427 O O . HIS A 1 169 ? 18.522 2.023 -38.625 1.00 91.00 169 HIS A O 1
ATOM 1433 N N . PRO A 1 170 ? 18.918 4.038 -39.572 1.00 90.25 170 PRO A N 1
ATOM 1434 C CA . PRO A 1 170 ? 18.726 3.565 -40.934 1.00 90.25 170 PRO A CA 1
ATOM 1435 C C . PRO A 1 170 ? 19.752 2.487 -41.270 1.00 90.25 170 PRO A C 1
ATOM 1437 O O . PRO A 1 170 ? 20.942 2.609 -40.964 1.00 90.25 170 PRO A O 1
ATOM 1440 N N . ILE A 1 171 ? 19.281 1.425 -41.917 1.00 87.44 171 ILE A N 1
ATOM 1441 C CA . ILE A 1 171 ? 20.144 0.345 -42.378 1.00 87.44 171 ILE A CA 1
ATOM 1442 C C . ILE A 1 171 ? 20.911 0.861 -43.599 1.00 87.44 171 ILE A C 1
ATOM 1444 O O . ILE A 1 171 ? 20.324 1.175 -44.632 1.00 87.44 171 ILE A O 1
ATOM 1448 N N . SER A 1 172 ? 22.232 0.983 -43.470 1.00 85.69 172 SER A N 1
ATOM 1449 C CA . SER A 1 172 ? 23.087 1.403 -44.581 1.00 85.69 172 SER A CA 1
ATOM 1450 C C . SER A 1 172 ? 23.184 0.294 -45.622 1.00 85.69 172 SER A C 1
ATOM 1452 O O . SER A 1 172 ? 23.522 -0.844 -45.289 1.00 85.69 172 SER A O 1
ATOM 1454 N N . SER A 1 173 ? 22.989 0.636 -46.895 1.00 78.38 173 SER A N 1
ATOM 1455 C CA . SER A 1 173 ? 23.193 -0.291 -48.012 1.00 78.38 173 SER A CA 1
ATOM 1456 C C . SER A 1 173 ? 24.615 -0.856 -48.061 1.00 78.38 173 SER A C 1
ATOM 1458 O O . SER A 1 173 ? 24.800 -1.973 -48.521 1.00 78.38 173 SER A O 1
ATOM 1460 N N . ARG A 1 174 ? 25.620 -0.159 -47.507 1.00 76.62 174 ARG A N 1
ATOM 1461 C CA . ARG A 1 174 ? 26.997 -0.679 -47.392 1.00 76.62 174 ARG A CA 1
ATOM 1462 C C . ARG A 1 174 ? 27.127 -1.872 -46.440 1.00 76.62 174 ARG A C 1
ATOM 1464 O O . ARG A 1 174 ? 28.059 -2.648 -46.591 1.00 76.62 174 ARG A O 1
ATOM 1471 N N . ALA A 1 175 ? 26.239 -1.991 -45.451 1.00 66.31 175 ALA A N 1
ATOM 1472 C CA . ALA A 1 175 ? 26.216 -3.117 -44.513 1.00 66.31 175 ALA A CA 1
ATOM 1473 C C . ALA A 1 175 ? 25.380 -4.299 -45.035 1.00 66.31 175 ALA A C 1
ATOM 1475 O O . ALA A 1 175 ? 25.584 -5.424 -44.594 1.00 66.31 175 ALA A O 1
ATOM 1476 N N . VAL A 1 176 ? 24.441 -4.030 -45.952 1.00 64.94 176 VAL A N 1
ATOM 1477 C CA . VAL A 1 176 ? 23.585 -5.030 -46.619 1.00 64.94 176 VAL A CA 1
ATOM 1478 C C . VAL A 1 176 ? 24.197 -5.509 -47.933 1.00 64.94 176 VAL A C 1
ATOM 1480 O O . VAL A 1 176 ? 23.815 -6.566 -48.423 1.00 64.94 176 VAL A O 1
ATOM 1483 N N . ALA A 1 177 ? 25.156 -4.761 -48.493 1.00 62.84 177 ALA A N 1
ATOM 1484 C CA . ALA A 1 177 ? 25.959 -5.212 -49.616 1.00 62.84 177 ALA A CA 1
ATOM 1485 C C . ALA A 1 177 ? 26.553 -6.579 -49.243 1.00 62.84 177 ALA A C 1
ATOM 1487 O O . ALA A 1 177 ? 27.303 -6.653 -48.261 1.00 62.84 177 ALA A O 1
ATOM 1488 N N . PRO A 1 178 ? 26.177 -7.661 -49.947 1.00 63.59 178 PRO A N 1
ATOM 1489 C CA . PRO A 1 178 ? 26.655 -8.986 -49.609 1.00 63.59 178 PRO A CA 1
ATOM 1490 C C . PRO A 1 178 ? 28.181 -8.954 -49.673 1.00 63.59 178 PRO A C 1
ATOM 1492 O O . PRO A 1 178 ? 28.759 -8.682 -50.722 1.00 63.59 178 PRO A O 1
ATOM 1495 N N . GLN A 1 179 ? 28.846 -9.200 -48.538 1.00 59.03 179 GLN A N 1
ATOM 1496 C CA . GLN A 1 179 ? 30.313 -9.282 -48.493 1.00 59.03 179 GLN A CA 1
ATOM 1497 C C . GLN A 1 179 ? 30.847 -10.440 -49.353 1.00 59.03 179 GLN A C 1
ATOM 1499 O O . GLN A 1 179 ? 32.032 -10.467 -49.665 1.00 59.03 179 GLN A O 1
ATOM 1504 N N . ASN A 1 180 ? 29.951 -11.321 -49.806 1.00 54.59 180 ASN A N 1
ATOM 1505 C CA . ASN A 1 180 ? 30.187 -12.337 -50.815 1.00 54.59 180 ASN A CA 1
ATOM 1506 C C . ASN A 1 180 ? 29.306 -12.043 -52.046 1.00 54.59 180 ASN A C 1
ATOM 1508 O O . ASN A 1 180 ? 28.256 -12.648 -52.215 1.00 54.59 180 ASN A O 1
ATOM 1512 N N . GLN A 1 181 ? 29.733 -11.121 -52.914 1.00 54.78 181 GLN A N 1
ATOM 1513 C CA . GLN A 1 181 ? 29.472 -11.236 -54.361 1.00 54.78 181 GLN A CA 1
ATOM 1514 C C . GLN A 1 181 ? 30.565 -12.111 -55.002 1.00 54.78 181 GLN A C 1
ATOM 1516 O O . GLN A 1 181 ? 31.173 -11.756 -56.005 1.00 54.78 181 GLN A O 1
ATOM 1521 N N . GLY A 1 182 ? 30.883 -13.236 -54.366 1.00 55.44 182 GLY A N 1
ATOM 1522 C CA . GLY A 1 182 ? 31.278 -14.420 -55.111 1.00 55.44 182 GLY A CA 1
ATOM 1523 C C . GLY A 1 182 ? 29.977 -15.156 -55.379 1.00 55.44 182 GLY A C 1
ATOM 1524 O O . GLY A 1 182 ? 29.156 -15.204 -54.462 1.00 55.44 182 GLY A O 1
ATOM 1525 N N . VAL A 1 183 ? 29.790 -15.607 -56.620 1.00 55.03 183 VAL A N 1
ATOM 1526 C CA . VAL A 1 183 ? 28.727 -16.511 -57.094 1.00 55.03 183 VAL A CA 1
ATOM 1527 C C . VAL A 1 183 ? 28.075 -17.229 -55.914 1.00 55.03 183 VAL A C 1
ATOM 1529 O O . VAL A 1 183 ? 28.776 -17.876 -55.129 1.00 55.03 183 VAL A O 1
ATOM 1532 N N . SER A 1 184 ? 26.768 -17.045 -55.715 1.00 59.09 184 SER A N 1
ATOM 1533 C CA . SER A 1 184 ? 26.088 -17.753 -54.630 1.00 59.09 184 SER A CA 1
ATOM 1534 C C . SER A 1 184 ? 26.386 -19.251 -54.773 1.00 59.09 184 SER A C 1
ATOM 1536 O O . SER A 1 184 ? 26.455 -19.769 -55.885 1.00 59.09 184 SER A O 1
ATOM 1538 N N . HIS A 1 185 ? 26.601 -19.973 -53.669 1.00 58.31 185 HIS A N 1
ATOM 1539 C CA . HIS A 1 185 ? 26.856 -21.423 -53.744 1.00 58.31 185 HIS A CA 1
ATOM 1540 C C . HIS A 1 185 ? 25.726 -22.163 -54.493 1.00 58.31 185 HIS A C 1
ATOM 1542 O O . HIS A 1 185 ? 25.920 -23.240 -55.040 1.00 58.31 185 HIS A O 1
ATOM 1548 N N . GLU A 1 186 ? 24.553 -21.532 -54.527 1.00 60.53 186 GLU A N 1
ATOM 1549 C CA . GLU A 1 186 ? 23.349 -21.897 -55.262 1.00 60.53 186 GLU A CA 1
ATOM 1550 C C . GLU A 1 186 ? 23.560 -21.751 -56.781 1.00 60.53 186 GLU A C 1
ATOM 1552 O O . GLU A 1 186 ? 23.386 -22.728 -57.494 1.00 60.53 186 GLU A O 1
ATOM 1557 N N . GLU A 1 187 ? 24.044 -20.605 -57.272 1.00 61.00 187 GLU A N 1
ATOM 1558 C CA . GLU A 1 187 ? 24.410 -20.384 -58.688 1.00 61.00 187 GLU A CA 1
ATOM 1559 C C . GLU A 1 187 ? 25.568 -21.290 -59.158 1.00 61.00 187 GLU A C 1
ATOM 1561 O O . GLU A 1 187 ? 25.623 -21.676 -60.324 1.00 61.00 187 GLU A O 1
ATOM 1566 N N . GLU A 1 188 ? 26.494 -21.659 -58.265 1.00 62.22 188 GLU A N 1
ATOM 1567 C CA . GLU A 1 188 ? 27.643 -22.519 -58.596 1.00 62.22 188 GLU A CA 1
ATOM 1568 C C . GLU A 1 188 ? 27.264 -24.014 -58.689 1.00 62.22 188 GLU A C 1
ATOM 1570 O O . GLU A 1 188 ? 27.879 -24.762 -59.451 1.00 62.22 188 GLU A O 1
ATOM 1575 N N . ILE A 1 189 ? 26.245 -24.455 -57.936 1.00 61.94 189 ILE A N 1
ATOM 1576 C CA . ILE A 1 189 ? 25.750 -25.845 -57.927 1.00 61.94 189 ILE A CA 1
ATOM 1577 C C . ILE A 1 189 ? 24.585 -26.052 -58.906 1.00 61.94 189 ILE A C 1
ATOM 1579 O O . ILE A 1 189 ? 24.512 -27.106 -59.538 1.00 61.94 189 ILE A O 1
ATOM 1583 N N . LEU A 1 190 ? 23.672 -25.084 -59.013 1.00 59.72 190 LEU A N 1
ATOM 1584 C CA . LEU A 1 190 ? 22.433 -25.187 -59.794 1.00 59.72 190 LEU A CA 1
ATOM 1585 C C . LEU A 1 190 ? 22.587 -24.640 -61.228 1.00 59.72 190 LEU A C 1
ATOM 1587 O O . LEU A 1 190 ? 21.770 -24.945 -62.090 1.00 59.72 190 LEU A O 1
ATOM 1591 N N . GLY A 1 191 ? 23.672 -23.917 -61.534 1.00 63.03 191 GLY A N 1
ATOM 1592 C CA . GLY A 1 191 ? 23.874 -23.294 -62.846 1.00 63.03 191 GLY A CA 1
ATOM 1593 C C . GLY A 1 191 ? 22.915 -22.124 -63.100 1.00 63.03 191 GLY A C 1
ATOM 1594 O O . GLY A 1 191 ? 22.296 -21.609 -62.170 1.00 63.03 191 GLY A O 1
ATOM 1595 N N . ASP A 1 192 ? 22.817 -21.668 -64.358 1.00 59.19 192 ASP A N 1
ATOM 1596 C CA . ASP A 1 192 ? 21.885 -20.599 -64.749 1.00 59.19 192 ASP A CA 1
ATOM 1597 C C . ASP A 1 192 ? 20.461 -20.949 -64.287 1.00 59.19 192 ASP A C 1
ATOM 1599 O O . ASP A 1 192 ? 19.888 -21.938 -64.750 1.00 59.19 192 ASP A O 1
ATOM 1603 N N . ALA A 1 193 ? 19.874 -20.102 -63.436 1.00 55.28 193 ALA A N 1
ATOM 1604 C CA . ALA A 1 193 ? 18.516 -20.253 -62.900 1.00 55.28 193 ALA A CA 1
ATOM 1605 C C . ALA A 1 193 ? 17.424 -20.405 -63.984 1.00 55.28 193 ALA A C 1
ATOM 1607 O O . ALA A 1 193 ? 16.310 -20.829 -63.691 1.00 55.28 193 ALA A O 1
ATOM 1608 N N . ASP A 1 194 ? 17.751 -20.095 -65.241 1.00 55.91 194 ASP A N 1
ATOM 1609 C CA . ASP A 1 194 ? 16.877 -20.231 -66.407 1.00 55.91 194 ASP A CA 1
ATOM 1610 C C . ASP A 1 194 ? 16.798 -21.672 -66.965 1.00 55.91 194 ASP A C 1
ATOM 1612 O O . ASP A 1 194 ? 16.066 -21.910 -67.928 1.00 55.91 194 ASP A O 1
ATOM 1616 N N . LYS A 1 195 ? 17.558 -22.635 -66.414 1.00 55.28 195 LYS A N 1
ATOM 1617 C CA . LYS A 1 195 ? 17.581 -24.049 -66.857 1.00 55.28 195 LYS A CA 1
ATOM 1618 C C . LYS A 1 195 ? 16.994 -25.049 -65.861 1.00 55.28 195 LYS A C 1
ATOM 1620 O O . LYS A 1 195 ? 16.915 -26.232 -66.191 1.00 55.28 195 LYS A O 1
ATOM 1625 N N . ASP A 1 196 ? 16.589 -24.607 -64.676 1.00 58.88 196 ASP A N 1
ATOM 1626 C CA . ASP A 1 196 ? 15.917 -25.480 -63.719 1.00 58.88 196 ASP A CA 1
ATOM 1627 C C . ASP A 1 196 ? 14.443 -25.653 -64.125 1.00 58.88 196 ASP A C 1
ATOM 1629 O O . ASP A 1 196 ? 13.620 -24.757 -63.949 1.00 58.88 196 ASP A O 1
ATOM 1633 N N . ASP A 1 197 ? 14.081 -26.845 -64.616 1.00 66.38 197 ASP A N 1
ATOM 1634 C CA . ASP A 1 197 ? 12.698 -27.284 -64.915 1.00 66.38 197 ASP A CA 1
ATOM 1635 C C . ASP A 1 197 ? 11.787 -27.351 -63.658 1.00 66.38 197 ASP A C 1
ATOM 1637 O O . ASP A 1 197 ? 10.679 -27.897 -63.683 1.00 66.38 197 ASP A O 1
ATOM 1641 N N . PHE A 1 198 ? 12.248 -26.834 -62.517 1.00 72.69 198 PHE A N 1
ATOM 1642 C CA . PHE A 1 198 ? 11.530 -26.855 -61.253 1.00 72.69 198 PHE A CA 1
ATOM 1643 C C . PHE A 1 198 ? 10.475 -25.745 -61.209 1.00 72.69 198 PHE A C 1
ATOM 1645 O O . PHE A 1 198 ? 10.746 -24.597 -60.859 1.00 72.69 198 PHE A O 1
ATOM 1652 N N . GLN A 1 199 ? 9.235 -26.107 -61.529 1.00 77.56 199 GLN A N 1
ATOM 1653 C CA . GLN A 1 199 ? 8.070 -25.249 -61.338 1.00 77.56 199 GLN A CA 1
ATOM 1654 C C . GLN A 1 199 ? 7.367 -25.603 -60.026 1.00 77.56 199 GLN A C 1
ATOM 1656 O O . GLN A 1 199 ? 7.156 -26.776 -59.704 1.00 77.56 199 GLN A O 1
ATOM 1661 N N . LEU A 1 200 ? 6.999 -24.578 -59.254 1.00 82.62 200 LEU A N 1
ATOM 1662 C CA . LEU A 1 200 ? 6.119 -24.765 -58.105 1.00 82.62 200 LEU A CA 1
ATOM 1663 C C . LEU A 1 200 ? 4.743 -25.223 -58.624 1.00 82.62 200 LEU A C 1
ATOM 1665 O O . LEU A 1 200 ? 4.288 -24.688 -59.633 1.00 82.62 200 LEU A O 1
ATOM 1669 N N . PRO A 1 201 ? 4.077 -26.192 -57.972 1.00 88.81 201 PRO A N 1
ATOM 1670 C CA . PRO A 1 201 ? 2.729 -26.597 -58.361 1.00 88.81 201 PRO A CA 1
ATOM 1671 C C . PRO A 1 201 ? 1.768 -25.402 -58.375 1.00 88.81 201 PRO A C 1
ATOM 1673 O O . PRO A 1 201 ? 1.846 -24.565 -57.478 1.00 88.81 201 PRO A O 1
ATOM 1676 N N . ASP A 1 202 ? 0.829 -25.364 -59.324 1.00 81.94 202 ASP A N 1
ATOM 1677 C CA . ASP A 1 202 ? -0.137 -24.258 -59.477 1.00 81.94 202 ASP A CA 1
ATOM 1678 C C . ASP A 1 202 ? -0.990 -24.011 -58.214 1.00 81.94 202 ASP A C 1
ATOM 1680 O O . ASP A 1 202 ? -1.446 -22.898 -57.969 1.00 81.94 202 ASP A O 1
ATOM 1684 N N . ASP A 1 203 ? -1.160 -25.038 -57.375 1.00 85.06 203 ASP A N 1
ATOM 1685 C CA . ASP A 1 203 ? -1.881 -24.960 -56.099 1.00 85.06 203 ASP A CA 1
ATOM 1686 C C . ASP A 1 203 ? -1.045 -24.343 -54.952 1.00 85.06 203 ASP A C 1
ATOM 1688 O O . ASP A 1 203 ? -1.536 -24.184 -53.828 1.00 85.06 203 ASP A O 1
ATOM 1692 N N . LEU A 1 204 ? 0.240 -24.043 -55.183 1.00 86.75 204 LEU A N 1
ATOM 1693 C CA . LEU A 1 204 ? 1.174 -23.599 -54.153 1.00 86.75 204 LEU A CA 1
ATOM 1694 C C . LEU A 1 204 ? 1.248 -22.067 -54.068 1.00 86.75 204 LEU A C 1
ATOM 1696 O O . LEU A 1 204 ? 2.107 -21.418 -54.661 1.00 86.75 204 LEU A O 1
ATOM 1700 N N . GLU A 1 205 ? 0.396 -21.495 -53.223 1.00 87.19 205 GLU A N 1
ATOM 1701 C CA . GLU A 1 205 ? 0.453 -20.084 -52.835 1.00 87.19 205 GLU A CA 1
ATOM 1702 C C . GLU A 1 205 ? 1.081 -19.901 -51.436 1.00 87.19 205 GLU A C 1
ATOM 1704 O O . GLU A 1 205 ? 1.044 -20.811 -50.598 1.00 87.19 205 GLU A O 1
ATOM 1709 N N . PRO A 1 206 ? 1.637 -18.715 -51.111 1.00 89.81 206 PRO A N 1
ATOM 1710 C CA . PRO A 1 206 ? 2.058 -18.413 -49.747 1.00 89.81 206 PRO A CA 1
ATOM 1711 C C . PRO A 1 206 ? 0.907 -18.603 -48.741 1.00 89.81 206 PRO A C 1
ATOM 1713 O O . PRO A 1 206 ? -0.203 -18.120 -48.942 1.00 89.81 206 PRO A O 1
ATOM 1716 N N . PHE A 1 207 ? 1.181 -19.243 -47.601 1.00 88.25 207 PHE A N 1
ATOM 1717 C CA . PHE A 1 207 ? 0.153 -19.725 -46.661 1.00 88.25 207 PHE A CA 1
ATOM 1718 C C . PHE A 1 207 ? -0.961 -18.730 -46.254 1.00 88.25 207 PHE A C 1
ATOM 1720 O O . PHE A 1 207 ? -2.046 -19.164 -45.875 1.00 88.25 207 PHE A O 1
ATOM 1727 N N . LEU A 1 208 ? -0.706 -17.416 -46.250 1.00 88.25 208 LEU A N 1
ATOM 1728 C CA . LEU A 1 208 ? -1.630 -16.383 -45.754 1.00 88.25 208 LEU A CA 1
ATOM 1729 C C . LEU A 1 208 ? -1.903 -15.260 -46.774 1.00 88.25 208 LEU A C 1
ATOM 1731 O O . LEU A 1 208 ? -2.164 -14.132 -46.361 1.00 88.25 208 LEU A O 1
ATOM 1735 N N . VAL A 1 209 ? -1.880 -15.541 -48.084 1.00 87.31 209 VAL A N 1
ATOM 1736 C CA . VAL A 1 209 ? -2.132 -14.525 -49.137 1.00 87.31 209 VAL A CA 1
ATOM 1737 C C . VAL A 1 209 ? -3.447 -13.764 -48.934 1.00 87.31 209 VAL A C 1
ATOM 1739 O O . VAL A 1 209 ? -3.495 -12.547 -49.088 1.00 87.31 209 VAL A O 1
ATOM 1742 N N . TYR A 1 210 ? -4.510 -14.457 -48.522 1.00 86.19 210 TYR A N 1
ATOM 1743 C CA . TYR A 1 210 ? -5.847 -13.870 -48.375 1.00 86.19 210 TYR A CA 1
ATOM 1744 C C . TYR A 1 210 ? -6.016 -12.958 -47.149 1.00 86.19 210 TYR A C 1
ATOM 1746 O O . TYR A 1 210 ? -7.075 -12.349 -46.984 1.00 86.19 210 TYR A O 1
ATOM 1754 N N . LYS A 1 211 ? -5.023 -12.877 -46.251 1.00 85.38 211 LYS A N 1
ATOM 1755 C CA . LYS A 1 211 ? -5.126 -12.123 -44.997 1.00 85.38 211 LYS A CA 1
ATOM 1756 C C . LYS A 1 211 ? -4.201 -10.908 -45.012 1.00 85.38 211 LYS A C 1
ATOM 1758 O O . LYS A 1 211 ? -3.005 -11.032 -45.254 1.00 85.38 211 LYS A O 1
ATOM 1763 N N . SER A 1 212 ? -4.741 -9.733 -44.686 1.00 81.50 212 SER A N 1
ATOM 1764 C CA . SER A 1 212 ? -3.942 -8.515 -44.546 1.00 81.50 212 SER A CA 1
ATOM 1765 C C . SER A 1 212 ? -2.910 -8.642 -43.422 1.00 81.50 212 SER A C 1
ATOM 1767 O O . SER A 1 212 ? -3.163 -9.225 -42.367 1.00 81.50 212 SER A O 1
ATOM 1769 N N . ILE A 1 213 ? -1.735 -8.045 -43.640 1.00 78.12 213 ILE A N 1
ATOM 1770 C CA . ILE A 1 213 ? -0.631 -8.001 -42.663 1.00 78.12 213 ILE A CA 1
ATOM 1771 C C . ILE A 1 213 ? -1.037 -7.204 -41.410 1.00 78.12 213 ILE A C 1
ATOM 1773 O O . ILE A 1 213 ? -0.556 -7.466 -40.308 1.00 78.12 213 ILE A O 1
ATOM 1777 N N . THR A 1 214 ? -1.938 -6.232 -41.572 1.00 70.31 214 THR A N 1
ATOM 1778 C CA . THR A 1 214 ? -2.440 -5.365 -40.505 1.00 70.31 214 THR A CA 1
ATOM 1779 C C . THR A 1 214 ? -3.957 -5.485 -40.359 1.00 70.31 214 THR A C 1
ATOM 1781 O O . THR A 1 214 ? -4.685 -5.478 -41.346 1.00 70.31 214 THR A O 1
ATOM 1784 N N . ASP A 1 215 ? -4.397 -5.509 -39.106 1.00 71.12 215 ASP A N 1
ATOM 1785 C CA . ASP A 1 215 ? -5.760 -5.427 -38.589 1.00 71.12 215 ASP A CA 1
ATOM 1786 C C . ASP A 1 215 ? -5.732 -4.327 -37.515 1.00 71.12 215 ASP A C 1
ATOM 1788 O O . ASP A 1 215 ? -4.739 -4.200 -36.785 1.00 71.12 215 ASP A O 1
ATOM 1792 N N . ASP A 1 216 ? -6.837 -3.603 -37.336 1.00 68.31 216 ASP A N 1
ATOM 1793 C CA . ASP A 1 216 ? -6.964 -2.473 -36.394 1.00 68.31 216 ASP A CA 1
ATOM 1794 C C . ASP A 1 216 ? -6.627 -2.816 -34.929 1.00 68.31 216 ASP A C 1
ATOM 1796 O O . ASP A 1 216 ? -6.419 -1.937 -34.094 1.00 68.31 216 ASP A O 1
ATOM 1800 N N . ASN A 1 217 ? -6.589 -4.107 -34.587 1.00 67.12 217 ASN A N 1
ATOM 1801 C CA . ASN A 1 217 ? -6.363 -4.585 -33.230 1.00 67.12 217 ASN A CA 1
ATOM 1802 C C . ASN A 1 217 ? -4.906 -5.018 -32.946 1.00 67.12 217 ASN A C 1
ATOM 1804 O O . ASN A 1 217 ? -4.591 -5.210 -31.768 1.00 67.12 217 ASN A O 1
ATOM 1808 N N . TYR A 1 218 ? -4.003 -5.157 -33.934 1.00 66.00 218 TYR A N 1
ATOM 1809 C CA . TYR A 1 218 ? -2.645 -5.698 -33.681 1.00 66.00 218 TYR A CA 1
ATOM 1810 C C . TYR A 1 218 ? -1.758 -4.791 -32.825 1.00 66.00 218 TYR A C 1
ATOM 1812 O O . TYR A 1 218 ? -1.062 -5.300 -31.947 1.00 66.00 218 TYR A O 1
ATOM 1820 N N . THR A 1 219 ? -1.814 -3.464 -32.989 1.00 60.75 219 THR A N 1
ATOM 1821 C CA . THR A 1 219 ? -1.109 -2.508 -32.101 1.00 60.75 219 THR A CA 1
ATOM 1822 C C . THR A 1 219 ? -1.492 -2.701 -30.636 1.00 60.75 219 THR A C 1
ATOM 1824 O O . THR A 1 219 ? -0.716 -2.419 -29.725 1.00 60.75 219 THR A O 1
ATOM 1827 N N . SER A 1 220 ? -2.695 -3.217 -30.399 1.00 62.81 220 SER A N 1
ATOM 1828 C CA . SER A 1 220 ? -3.267 -3.419 -29.077 1.00 62.81 220 SER A CA 1
ATOM 1829 C C . SER A 1 220 ? -3.126 -4.853 -28.543 1.00 62.81 220 SER A C 1
ATOM 1831 O O . SER A 1 220 ? -3.711 -5.199 -27.509 1.00 62.81 220 SER A O 1
ATOM 1833 N N . ALA A 1 221 ? -2.343 -5.697 -29.226 1.00 57.75 221 ALA A N 1
ATOM 1834 C CA . ALA A 1 221 ? -2.320 -7.135 -29.011 1.00 57.75 221 ALA A CA 1
ATOM 1835 C C . ALA A 1 221 ? -1.565 -7.590 -27.755 1.00 57.75 221 ALA A C 1
ATOM 1837 O O . ALA A 1 221 ? -0.426 -8.041 -27.815 1.00 57.75 221 ALA A O 1
ATOM 1838 N N . ILE A 1 222 ? -2.251 -7.572 -26.607 1.00 52.44 222 ILE A N 1
ATOM 1839 C CA . ILE A 1 222 ? -1.925 -8.442 -25.470 1.00 52.44 222 ILE A CA 1
ATOM 1840 C C . ILE A 1 222 ? -3.223 -9.017 -24.883 1.00 52.44 222 ILE A C 1
ATOM 1842 O O . ILE A 1 222 ? -3.889 -8.394 -24.053 1.00 52.44 222 ILE A O 1
ATOM 1846 N N . ALA A 1 223 ? -3.581 -10.242 -25.274 1.00 39.44 223 ALA A N 1
ATOM 1847 C CA . ALA A 1 223 ? -4.627 -11.000 -24.590 1.00 39.44 223 ALA A CA 1
ATOM 1848 C C . ALA A 1 223 ? -4.041 -11.611 -23.307 1.00 39.44 223 ALA A C 1
ATOM 1850 O O . ALA A 1 223 ? -3.300 -12.591 -23.350 1.00 39.44 223 ALA A O 1
ATOM 1851 N N . MET A 1 224 ? -4.349 -11.026 -22.146 1.00 48.22 224 MET A N 1
ATOM 1852 C CA . MET A 1 224 ? -3.932 -11.583 -20.855 1.00 48.22 224 MET A CA 1
ATOM 1853 C C . MET A 1 224 ? -5.047 -12.409 -20.216 1.00 48.22 224 MET A C 1
ATOM 1855 O O . MET A 1 224 ? -6.151 -11.923 -19.960 1.00 48.22 224 MET A O 1
ATOM 1859 N N . TYR A 1 225 ? -4.722 -13.652 -19.874 1.00 47.59 225 TYR A N 1
ATOM 1860 C CA . TYR A 1 225 ? -5.550 -14.487 -19.014 1.00 47.59 225 TYR A CA 1
ATOM 1861 C C . TYR A 1 225 ? -5.374 -14.070 -17.546 1.00 47.59 225 TYR A C 1
ATOM 1863 O O . TYR A 1 225 ? -4.252 -14.009 -17.040 1.00 47.59 225 TYR A O 1
ATOM 1871 N N . GLY A 1 226 ? -6.474 -13.771 -16.843 1.00 65.44 226 GLY A N 1
ATOM 1872 C CA . GLY A 1 226 ? -6.424 -13.198 -15.495 1.00 65.44 226 GLY A CA 1
ATOM 1873 C C . GLY A 1 226 ? -7.366 -13.853 -14.483 1.00 65.44 226 GLY A C 1
ATOM 1874 O O . GLY A 1 226 ? -8.520 -14.181 -14.768 1.00 65.44 226 GLY A O 1
ATOM 1875 N N . ARG A 1 227 ? -6.880 -13.983 -13.242 1.00 75.69 227 ARG A N 1
ATOM 1876 C CA . ARG A 1 227 ? -7.699 -14.293 -12.058 1.00 75.69 227 ARG A CA 1
ATOM 1877 C C . ARG A 1 227 ? -8.198 -13.004 -11.420 1.00 75.69 227 ARG A C 1
ATOM 1879 O O . ARG A 1 227 ? -7.453 -12.031 -11.323 1.00 75.69 227 ARG A O 1
ATOM 1886 N N . THR A 1 228 ? -9.429 -13.001 -10.913 1.00 79.94 228 THR A N 1
ATOM 1887 C CA . THR A 1 228 ? -9.905 -11.865 -10.113 1.00 79.94 228 THR A CA 1
ATOM 1888 C C . THR A 1 228 ? -9.183 -11.825 -8.770 1.00 79.94 228 THR A C 1
ATOM 1890 O O . THR A 1 228 ? -9.141 -12.824 -8.052 1.00 79.94 228 THR A O 1
ATOM 1893 N N . ILE A 1 229 ? -8.650 -10.660 -8.417 1.00 83.25 229 ILE A N 1
ATOM 1894 C CA . ILE A 1 229 ? -7.924 -10.423 -7.167 1.00 83.25 229 ILE A CA 1
ATOM 1895 C C . ILE A 1 229 ? -8.788 -9.540 -6.256 1.00 83.25 229 ILE A C 1
ATOM 1897 O O . ILE A 1 229 ? -9.596 -8.739 -6.729 1.00 83.25 229 ILE A O 1
ATOM 1901 N N . ARG A 1 230 ? -8.639 -9.673 -4.933 1.00 82.69 230 ARG A N 1
ATOM 1902 C CA . ARG A 1 230 ? -9.311 -8.776 -3.980 1.00 82.69 230 ARG A CA 1
ATOM 1903 C C . ARG A 1 230 ? -8.777 -7.354 -4.143 1.00 82.69 230 ARG A C 1
ATOM 1905 O O . ARG A 1 230 ? -7.573 -7.163 -4.281 1.00 82.69 230 ARG A O 1
ATOM 1912 N N . SER A 1 231 ? -9.632 -6.347 -4.000 1.00 84.75 231 SER A N 1
ATOM 1913 C CA . SER A 1 231 ? -9.215 -4.935 -4.058 1.00 84.75 231 SER A CA 1
ATOM 1914 C C . SER A 1 231 ? -8.103 -4.582 -3.061 1.00 84.75 231 SER A C 1
ATOM 1916 O O . SER A 1 231 ? -7.212 -3.797 -3.371 1.00 84.75 231 SER A O 1
ATOM 1918 N N . LEU A 1 232 ? -8.103 -5.214 -1.881 1.00 87.06 232 LEU A N 1
ATOM 1919 C CA . LEU A 1 232 ? -7.055 -5.051 -0.872 1.00 87.06 232 LEU A CA 1
ATOM 1920 C C . LEU A 1 232 ? -5.680 -5.526 -1.368 1.00 87.06 232 LEU A C 1
ATOM 1922 O O . LEU A 1 232 ? -4.656 -4.978 -0.961 1.00 87.06 232 LEU A O 1
ATOM 1926 N N . ASP A 1 233 ? -5.630 -6.519 -2.249 1.00 88.38 233 ASP A N 1
ATOM 1927 C CA . ASP A 1 233 ? -4.374 -7.110 -2.704 1.00 88.38 233 ASP A CA 1
ATOM 1928 C C . ASP A 1 233 ? -3.756 -6.342 -3.885 1.00 88.38 233 ASP A C 1
ATOM 1930 O O . ASP A 1 233 ? -2.585 -6.556 -4.175 1.00 88.38 233 ASP A O 1
ATOM 1934 N N . VAL A 1 234 ? -4.472 -5.388 -4.498 1.00 89.12 234 VAL A N 1
ATOM 1935 C CA . VAL A 1 234 ? -3.979 -4.565 -5.619 1.00 89.12 234 VAL A CA 1
ATOM 1936 C C . VAL A 1 234 ? -3.256 -3.311 -5.106 1.00 89.12 234 VAL A C 1
ATOM 1938 O O . VAL A 1 234 ? -3.894 -2.432 -4.518 1.00 89.12 234 VAL A O 1
ATOM 1941 N N . PRO A 1 235 ? -1.929 -3.170 -5.301 1.00 90.31 235 PRO A N 1
ATOM 1942 C CA . PRO A 1 235 ? -1.197 -2.020 -4.806 1.00 90.31 235 PRO A CA 1
ATOM 1943 C C . PRO A 1 235 ? -0.920 -0.972 -5.887 1.00 90.31 235 PRO A C 1
ATOM 1945 O O . PRO A 1 235 ? 0.142 -0.973 -6.497 1.00 90.31 235 PRO A O 1
ATOM 1948 N N . LEU A 1 236 ? -1.842 -0.018 -6.041 1.00 89.31 236 LEU A N 1
ATOM 1949 C CA . LEU A 1 236 ? -1.775 1.027 -7.077 1.00 89.31 236 LEU A CA 1
ATOM 1950 C C . LEU A 1 236 ? -0.463 1.836 -7.073 1.00 89.31 236 LEU A C 1
ATOM 1952 O O . LEU A 1 236 ? 0.077 2.141 -8.122 1.00 89.31 236 LEU A O 1
ATOM 1956 N N . VAL A 1 237 ? 0.067 2.153 -5.889 1.00 91.38 237 VAL A N 1
ATOM 1957 C CA . VAL A 1 237 ? 1.244 3.032 -5.719 1.00 91.38 237 VAL A CA 1
ATOM 1958 C C . VAL A 1 237 ? 2.551 2.244 -5.573 1.00 91.38 237 VAL A C 1
ATOM 1960 O O . VAL A 1 237 ? 3.604 2.841 -5.381 1.00 91.38 237 VAL A O 1
ATOM 1963 N N . LYS A 1 238 ? 2.522 0.902 -5.634 1.00 92.12 238 LYS A N 1
ATOM 1964 C CA . LYS A 1 238 ? 3.727 0.090 -5.370 1.00 92.12 238 LYS A CA 1
ATOM 1965 C C . LYS A 1 238 ? 4.866 0.434 -6.319 1.00 92.12 238 LYS A C 1
ATOM 1967 O O . LYS A 1 238 ? 5.978 0.649 -5.855 1.00 92.12 238 LYS A O 1
ATOM 1972 N N . ASN A 1 239 ? 4.573 0.509 -7.612 1.00 91.19 239 ASN A N 1
ATOM 1973 C CA . ASN A 1 239 ? 5.594 0.739 -8.630 1.00 91.19 239 ASN A CA 1
ATOM 1974 C C . ASN A 1 239 ? 6.266 2.105 -8.438 1.00 91.19 239 ASN A C 1
ATOM 1976 O O . ASN A 1 239 ? 7.482 2.204 -8.519 1.00 91.19 239 ASN A O 1
ATOM 1980 N N . TRP A 1 240 ? 5.503 3.115 -8.008 1.00 92.38 240 TRP A N 1
ATOM 1981 C CA . TRP A 1 240 ? 5.998 4.484 -7.875 1.00 92.38 240 TRP A CA 1
ATOM 1982 C C . TRP A 1 240 ? 7.146 4.633 -6.880 1.00 92.38 240 TRP A C 1
ATOM 1984 O O . TRP A 1 240 ? 7.997 5.476 -7.107 1.00 92.38 240 TRP A O 1
ATOM 1994 N N . TYR A 1 241 ? 7.160 3.880 -5.772 1.00 92.12 241 TYR A N 1
ATOM 1995 C CA . TYR A 1 241 ? 8.247 3.948 -4.778 1.00 92.12 241 TYR A CA 1
ATOM 1996 C C . TYR A 1 241 ? 9.275 2.816 -4.914 1.00 92.12 241 TYR A C 1
ATOM 1998 O O . TYR A 1 241 ? 10.263 2.808 -4.180 1.00 92.12 241 TYR A O 1
ATOM 2006 N N . VAL A 1 242 ? 9.009 1.832 -5.779 1.00 92.12 242 VAL A N 1
ATOM 2007 C CA . VAL A 1 242 ? 9.999 0.828 -6.199 1.00 92.12 242 VAL A CA 1
ATOM 2008 C C . VAL A 1 242 ? 10.911 1.409 -7.280 1.00 92.12 242 VAL A C 1
ATOM 2010 O O . VAL A 1 242 ? 12.035 0.956 -7.421 1.00 92.12 242 VAL A O 1
ATOM 2013 N N . GLU A 1 243 ? 10.463 2.431 -8.003 1.00 91.94 243 GLU A N 1
ATOM 2014 C CA . GLU A 1 243 ? 11.291 3.239 -8.898 1.00 91.94 243 GLU A CA 1
ATOM 2015 C C . GLU A 1 243 ? 12.150 4.258 -8.135 1.00 91.94 243 GLU A C 1
ATOM 2017 O O . GLU A 1 243 ? 11.869 4.614 -6.981 1.00 91.94 243 GLU A O 1
ATOM 2022 N N . HIS A 1 244 ? 13.189 4.771 -8.801 1.00 91.00 244 HIS A N 1
ATOM 2023 C CA . HIS A 1 244 ? 13.980 5.863 -8.251 1.00 91.00 244 HIS A CA 1
ATOM 2024 C C . HIS A 1 244 ? 13.134 7.135 -8.147 1.00 91.00 244 HIS A C 1
ATOM 2026 O O . HIS A 1 244 ? 12.301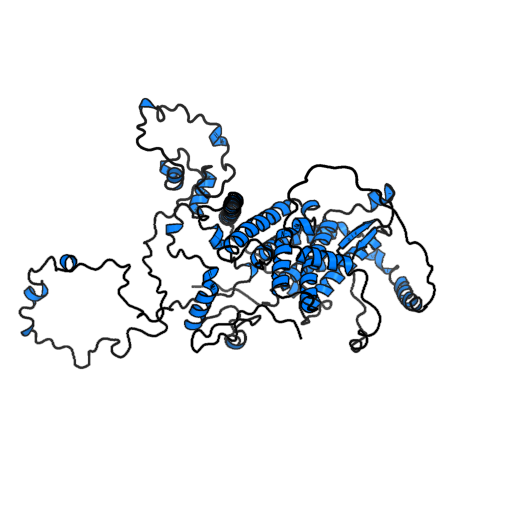 7.450 -8.997 1.00 91.00 244 HIS A O 1
ATOM 2032 N N . CYS A 1 245 ? 13.371 7.901 -7.086 1.00 91.25 245 CYS A N 1
ATOM 2033 C CA . CYS A 1 245 ? 12.752 9.210 -6.939 1.00 91.25 245 CYS A CA 1
ATOM 2034 C C . CYS A 1 245 ? 13.340 10.181 -7.974 1.00 91.25 245 CYS A C 1
ATOM 2036 O O . CYS A 1 245 ? 14.559 10.225 -8.144 1.00 91.25 245 CYS A O 1
ATOM 2038 N N . ALA A 1 246 ? 12.485 10.974 -8.623 1.00 88.62 246 ALA A N 1
ATOM 2039 C CA . ALA A 1 246 ? 12.917 11.959 -9.609 1.00 88.62 246 ALA A CA 1
ATOM 2040 C C . ALA A 1 246 ? 13.939 12.961 -9.016 1.00 88.62 246 ALA A C 1
ATOM 2042 O O . ALA A 1 246 ? 13.822 13.352 -7.842 1.00 88.62 246 ALA A O 1
ATOM 2043 N N . PRO A 1 247 ? 14.937 13.401 -9.805 1.00 8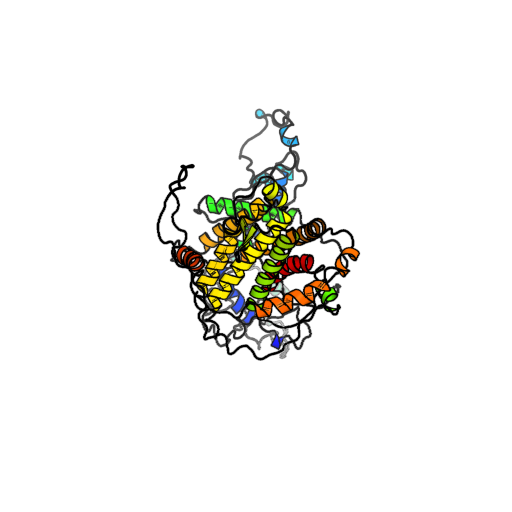8.06 247 PRO A N 1
ATOM 2044 C CA . PRO A 1 247 ? 15.882 14.425 -9.372 1.00 88.06 247 PRO A CA 1
ATOM 2045 C C . PRO A 1 247 ? 15.151 15.749 -9.091 1.00 88.06 247 PRO A C 1
ATOM 2047 O O . PRO A 1 247 ? 14.126 16.053 -9.691 1.00 88.06 247 PRO A O 1
ATOM 2050 N N . GLY A 1 248 ? 15.639 16.532 -8.124 1.00 88.88 248 GLY A N 1
ATOM 2051 C CA . GLY A 1 248 ? 15.028 17.816 -7.734 1.00 88.88 248 GLY A CA 1
ATOM 2052 C C . GLY A 1 248 ? 13.886 17.728 -6.708 1.00 88.88 248 GLY A C 1
ATOM 2053 O O . GLY A 1 248 ? 13.487 18.746 -6.143 1.00 88.88 248 GLY A O 1
ATOM 2054 N N . MET A 1 249 ? 13.404 16.527 -6.368 1.00 91.94 249 MET A N 1
ATOM 2055 C CA . MET A 1 249 ? 12.365 16.362 -5.343 1.00 91.94 249 MET A CA 1
ATOM 2056 C C . MET A 1 249 ? 12.876 16.712 -3.936 1.00 91.94 249 MET A C 1
ATOM 2058 O O . MET A 1 249 ? 14.018 16.385 -3.591 1.00 91.94 249 MET A O 1
ATOM 2062 N N . PRO A 1 250 ? 12.045 17.313 -3.062 1.00 93.94 250 PRO A N 1
ATOM 2063 C CA . PRO A 1 250 ? 12.483 17.744 -1.738 1.00 93.94 250 PRO A CA 1
ATOM 2064 C C . PRO A 1 250 ? 12.831 16.564 -0.823 1.00 93.94 250 PRO A C 1
ATOM 2066 O O . PRO A 1 250 ? 12.257 15.476 -0.922 1.00 93.94 250 PRO A O 1
ATOM 2069 N N . VAL A 1 251 ? 13.720 16.811 0.149 1.00 94.50 251 VAL A N 1
ATOM 2070 C CA . VAL A 1 251 ? 14.248 15.802 1.096 1.00 94.50 251 VAL A CA 1
ATOM 2071 C C . VAL A 1 251 ? 13.132 14.982 1.749 1.00 94.50 251 VAL A C 1
ATOM 2073 O O . VAL A 1 251 ? 13.231 13.763 1.867 1.00 94.50 251 VAL A O 1
ATOM 2076 N N . LYS A 1 252 ? 12.030 15.641 2.119 1.00 94.38 252 LYS A N 1
ATOM 2077 C CA . LYS A 1 252 ? 10.854 15.014 2.730 1.00 94.38 252 LYS A CA 1
ATOM 2078 C C . LYS A 1 252 ? 10.274 13.871 1.886 1.00 94.38 252 LYS A C 1
ATOM 2080 O O . LYS A 1 252 ? 9.870 12.862 2.455 1.00 94.38 252 LYS A O 1
ATOM 2085 N N . VAL A 1 253 ? 10.237 14.018 0.561 1.00 94.69 253 VAL A N 1
ATOM 2086 C CA . VAL A 1 253 ? 9.726 12.994 -0.366 1.00 94.69 253 VAL A CA 1
ATOM 2087 C C . VAL A 1 253 ? 10.760 11.893 -0.544 1.00 94.69 253 VAL A C 1
ATOM 2089 O O . VAL A 1 253 ? 10.417 10.723 -0.410 1.00 94.69 253 VAL A O 1
ATOM 2092 N N . ARG A 1 254 ? 12.036 12.252 -0.735 1.00 94.25 254 ARG A N 1
ATOM 2093 C CA . ARG A 1 254 ? 13.134 11.278 -0.870 1.00 94.25 254 ARG A CA 1
ATOM 2094 C C . ARG A 1 254 ? 13.213 10.329 0.332 1.00 94.25 254 ARG A C 1
ATOM 2096 O O . ARG A 1 254 ? 13.288 9.117 0.161 1.00 94.25 254 ARG A O 1
ATOM 2103 N N . VAL A 1 255 ? 13.080 10.860 1.549 1.00 95.12 255 VAL A N 1
ATOM 2104 C CA . VAL A 1 255 ? 13.033 10.051 2.780 1.00 95.12 255 VAL A CA 1
ATOM 2105 C C . VAL A 1 255 ? 11.797 9.143 2.821 1.00 95.12 255 VAL A C 1
ATOM 2107 O O . VAL A 1 255 ? 11.884 8.011 3.297 1.00 95.12 255 VAL A O 1
ATOM 2110 N N . SER A 1 256 ? 10.643 9.606 2.333 1.00 95.94 256 SER A N 1
ATOM 2111 C CA . SER A 1 256 ? 9.428 8.784 2.273 1.00 95.94 256 SER A CA 1
ATOM 2112 C C . SER A 1 256 ? 9.550 7.634 1.271 1.00 95.94 256 SER A C 1
ATOM 2114 O O . SER A 1 256 ? 9.164 6.518 1.613 1.00 95.94 256 SER A O 1
ATOM 2116 N N . TYR A 1 257 ? 10.162 7.858 0.104 1.00 95.38 257 TYR A N 1
ATOM 2117 C CA . TYR A 1 257 ? 10.505 6.794 -0.850 1.00 95.38 257 TYR A CA 1
ATOM 2118 C C . TYR A 1 257 ? 11.381 5.723 -0.188 1.00 95.38 257 TYR A C 1
ATOM 2120 O O . TYR A 1 257 ? 11.000 4.555 -0.141 1.00 95.38 257 TYR A O 1
ATOM 2128 N N . GLN A 1 258 ? 12.486 6.131 0.445 1.00 95.00 258 GLN A N 1
ATOM 2129 C CA . GLN A 1 258 ? 13.397 5.215 1.142 1.00 95.00 258 GLN A CA 1
ATOM 2130 C C . GLN A 1 258 ? 12.700 4.402 2.243 1.00 95.00 258 GLN A C 1
ATOM 2132 O O . GLN A 1 258 ? 12.965 3.212 2.409 1.00 95.00 258 GLN A O 1
ATOM 2137 N N . LYS A 1 259 ? 11.789 5.018 3.009 1.00 95.75 259 LYS A N 1
ATOM 2138 C CA . LYS A 1 259 ? 11.030 4.332 4.070 1.00 95.75 259 LYS A CA 1
ATOM 2139 C C . LYS A 1 259 ? 10.010 3.337 3.524 1.00 95.75 259 LYS A C 1
ATOM 2141 O O . LYS A 1 259 ? 9.852 2.258 4.099 1.00 95.75 259 LYS A O 1
ATOM 2146 N N . LEU A 1 260 ? 9.306 3.679 2.446 1.00 95.81 260 LEU A N 1
ATOM 2147 C CA . LEU A 1 260 ? 8.367 2.764 1.793 1.00 95.81 260 LEU A CA 1
ATOM 2148 C C . LEU A 1 260 ? 9.111 1.580 1.173 1.00 95.81 260 LEU A C 1
ATOM 2150 O O . LEU A 1 260 ? 8.722 0.434 1.405 1.00 95.81 260 LEU A O 1
ATOM 2154 N N . LEU A 1 261 ? 10.234 1.851 0.509 1.00 95.69 261 LEU A N 1
ATOM 2155 C CA . LEU A 1 261 ? 11.134 0.839 -0.029 1.00 95.69 261 LEU A CA 1
ATOM 2156 C C . LEU A 1 261 ? 11.684 -0.074 1.074 1.00 95.69 261 LEU A C 1
ATOM 2158 O O . LEU A 1 261 ? 11.633 -1.293 0.943 1.00 95.69 261 LEU A O 1
ATOM 2162 N N . LYS A 1 262 ? 12.091 0.483 2.224 1.00 95.31 262 LYS A N 1
ATOM 2163 C CA . LYS A 1 262 ? 12.520 -0.300 3.397 1.00 95.31 262 LYS A CA 1
ATOM 2164 C C . LYS A 1 262 ? 11.452 -1.301 3.830 1.00 95.31 262 LYS A C 1
ATOM 2166 O O . LYS A 1 262 ? 11.757 -2.465 4.075 1.00 95.31 262 LYS A O 1
ATOM 2171 N N . ASN A 1 263 ? 10.198 -0.862 3.922 1.00 94.44 263 ASN A N 1
ATOM 2172 C CA . ASN A 1 263 ? 9.093 -1.741 4.304 1.00 94.44 263 ASN A CA 1
ATOM 2173 C C . ASN A 1 263 ? 8.805 -2.799 3.235 1.00 94.44 263 ASN A C 1
ATOM 2175 O O . ASN A 1 263 ? 8.502 -3.937 3.580 1.00 94.44 263 ASN A O 1
ATOM 2179 N N . TYR A 1 264 ? 8.916 -2.443 1.955 1.00 95.12 264 TYR A N 1
ATOM 2180 C CA . TYR A 1 264 ? 8.778 -3.391 0.854 1.00 95.12 264 TYR A CA 1
ATOM 2181 C C . TYR A 1 264 ? 9.836 -4.498 0.920 1.00 95.12 264 TYR A C 1
ATOM 2183 O O . TYR A 1 264 ? 9.479 -5.674 0.927 1.00 95.12 264 TYR A O 1
ATOM 2191 N N . VAL A 1 265 ? 11.109 -4.130 1.079 1.00 95.25 265 VAL A N 1
ATOM 2192 C CA . VAL A 1 265 ? 12.219 -5.084 1.208 1.00 95.25 265 VAL A CA 1
ATOM 2193 C C . VAL A 1 265 ? 12.038 -5.977 2.437 1.00 95.25 265 VAL A C 1
ATOM 2195 O O . VAL A 1 265 ? 12.194 -7.188 2.333 1.00 95.25 265 VAL A O 1
ATOM 2198 N N . LEU A 1 266 ? 11.647 -5.424 3.593 1.00 94.69 266 LEU A N 1
ATOM 2199 C CA . LEU A 1 266 ? 11.390 -6.226 4.799 1.00 94.69 266 LEU A CA 1
ATOM 2200 C C . LEU A 1 266 ? 10.227 -7.214 4.621 1.00 94.69 266 LEU A C 1
ATOM 2202 O O . LEU A 1 266 ? 10.270 -8.310 5.182 1.00 94.69 266 LEU A O 1
ATOM 2206 N N . ASN A 1 267 ? 9.199 -6.838 3.856 1.00 94.19 267 ASN A N 1
ATOM 2207 C CA . ASN A 1 267 ? 8.069 -7.716 3.565 1.00 94.19 267 ASN A CA 1
ATOM 2208 C C . ASN A 1 267 ? 8.460 -8.868 2.632 1.00 94.19 267 ASN A C 1
ATOM 2210 O O . ASN A 1 267 ? 8.012 -9.987 2.864 1.00 94.19 267 ASN A O 1
ATOM 2214 N N . GLU A 1 268 ? 9.279 -8.613 1.606 1.00 93.81 268 GLU A N 1
ATOM 2215 C CA . GLU A 1 268 ? 9.769 -9.671 0.709 1.00 93.81 268 GLU A CA 1
ATOM 2216 C C . GLU A 1 268 ? 10.803 -10.570 1.405 1.00 93.81 268 GLU A C 1
ATOM 2218 O O . GLU A 1 268 ? 10.728 -11.788 1.274 1.00 93.81 268 GLU A O 1
ATOM 2223 N N . LEU A 1 269 ? 11.704 -10.007 2.221 1.00 93.62 269 LEU A N 1
ATOM 2224 C CA . LEU A 1 269 ? 12.736 -10.771 2.937 1.00 93.62 269 LEU A CA 1
ATOM 2225 C C . LEU A 1 269 ? 12.139 -11.773 3.935 1.00 93.62 269 LEU A C 1
ATOM 2227 O O . LEU A 1 269 ? 12.601 -12.903 4.050 1.00 93.62 269 LEU A O 1
ATOM 2231 N N . HIS A 1 270 ? 11.116 -11.360 4.686 1.00 93.25 270 HIS A N 1
ATOM 2232 C CA . HIS A 1 270 ? 10.472 -12.209 5.694 1.00 93.25 270 HIS A CA 1
ATOM 2233 C C . HIS A 1 270 ? 9.244 -12.955 5.159 1.00 93.25 270 HIS A C 1
ATOM 2235 O O . HIS A 1 270 ? 8.451 -13.494 5.940 1.00 93.25 270 HIS A O 1
ATOM 2241 N N . LYS A 1 271 ? 9.060 -12.994 3.837 1.00 93.44 271 LYS A N 1
ATOM 2242 C CA . LYS A 1 271 ? 7.960 -13.714 3.207 1.00 93.44 271 LYS A CA 1
ATOM 2243 C C . LYS A 1 271 ? 8.163 -15.215 3.393 1.00 93.44 271 LYS A C 1
ATOM 2245 O O . LYS A 1 271 ? 9.057 -15.820 2.814 1.00 93.44 271 LYS A O 1
ATOM 2250 N N . ARG A 1 272 ? 7.306 -15.826 4.209 1.00 91.06 272 ARG A N 1
ATOM 2251 C CA . ARG A 1 272 ? 7.256 -17.280 4.401 1.00 91.06 272 ARG A CA 1
ATOM 2252 C C . ARG A 1 272 ? 6.064 -17.851 3.654 1.00 91.06 272 ARG A C 1
ATOM 2254 O O . ARG A 1 272 ? 5.017 -17.204 3.577 1.00 91.06 272 ARG A O 1
ATOM 2261 N N . GLN A 1 273 ? 6.213 -19.067 3.138 1.00 91.19 273 GLN A N 1
ATOM 2262 C CA . GLN A 1 273 ? 5.075 -19.787 2.579 1.00 91.19 273 GLN A CA 1
ATOM 2263 C C . GLN A 1 273 ? 4.000 -19.964 3.667 1.00 91.19 273 GLN A C 1
ATOM 2265 O O . GLN A 1 273 ? 4.333 -20.266 4.821 1.00 91.19 273 GLN A O 1
ATOM 2270 N N . PRO A 1 274 ? 2.717 -19.713 3.348 1.00 92.12 274 PRO A N 1
ATOM 2271 C CA . PRO A 1 274 ? 1.643 -19.885 4.313 1.00 92.12 274 PRO A CA 1
ATOM 2272 C C . PRO A 1 274 ? 1.561 -21.357 4.719 1.00 92.12 274 PRO A C 1
ATOM 2274 O O . PRO A 1 274 ? 1.503 -22.238 3.866 1.00 92.12 274 PRO A O 1
ATOM 2277 N N . LYS A 1 275 ? 1.543 -21.624 6.028 1.00 92.19 275 LYS A N 1
ATOM 2278 C CA . LYS A 1 275 ? 1.396 -22.991 6.535 1.00 92.19 275 LYS A CA 1
ATOM 2279 C C . LYS A 1 275 ? 0.022 -23.541 6.126 1.00 92.19 275 LYS A C 1
ATOM 2281 O O . LYS A 1 275 ? -0.963 -22.811 6.285 1.00 92.19 275 LYS A O 1
ATOM 2286 N N . PRO A 1 276 ? -0.074 -24.792 5.643 1.00 92.38 276 PRO A N 1
ATOM 2287 C CA . PRO A 1 276 ? -1.364 -25.409 5.373 1.00 92.38 276 PRO A CA 1
ATOM 2288 C C . PRO A 1 276 ? -2.166 -25.482 6.679 1.00 92.38 276 PRO A C 1
ATOM 2290 O O . PRO A 1 276 ? -1.673 -25.944 7.707 1.00 92.38 276 PRO A O 1
ATOM 2293 N N . GLN A 1 277 ? -3.389 -24.958 6.657 1.00 91.00 277 GLN A N 1
ATOM 2294 C CA . GLN A 1 277 ? -4.311 -24.947 7.793 1.00 91.00 277 GLN A CA 1
ATOM 2295 C C . GLN A 1 277 ? -5.705 -25.352 7.320 1.00 91.00 277 GLN A C 1
ATOM 2297 O O . GLN A 1 277 ? -6.076 -25.108 6.169 1.00 91.00 277 GLN A O 1
ATOM 2302 N N . SER A 1 278 ? -6.500 -25.938 8.219 1.00 91.31 278 SER A N 1
ATOM 2303 C CA . SER A 1 278 ? -7.904 -26.223 7.933 1.00 91.31 278 SER A CA 1
ATOM 2304 C C . SER A 1 278 ? -8.683 -24.920 7.734 1.00 91.31 278 SER A C 1
ATOM 2306 O O . SER A 1 278 ? -8.568 -23.969 8.511 1.00 91.31 278 SER A O 1
ATOM 2308 N N . LYS A 1 279 ? -9.478 -24.862 6.661 1.00 87.69 279 LYS A N 1
ATOM 2309 C CA . LYS A 1 279 ? -10.287 -23.683 6.334 1.00 87.69 279 LYS A CA 1
ATOM 2310 C C . LYS A 1 279 ? -11.448 -23.580 7.326 1.00 87.69 279 LYS A C 1
ATOM 2312 O O . LYS A 1 279 ? -12.367 -24.394 7.294 1.00 87.69 279 LYS A O 1
ATOM 2317 N N . LYS A 1 280 ? -11.398 -22.586 8.216 1.00 85.94 280 LYS A N 1
ATOM 2318 C CA . LYS A 1 280 ? -12.460 -22.283 9.186 1.00 85.94 280 LYS A CA 1
ATOM 2319 C C . LYS A 1 280 ? -13.191 -21.006 8.774 1.00 85.94 280 LYS A C 1
ATOM 2321 O O . LYS A 1 280 ? -12.707 -19.904 9.020 1.00 85.94 280 LYS A O 1
ATOM 2326 N N . ASP A 1 281 ? -14.370 -21.160 8.182 1.00 86.44 281 ASP A N 1
ATOM 2327 C CA . ASP A 1 281 ? -15.203 -20.033 7.754 1.00 86.44 281 ASP A CA 1
ATOM 2328 C C . ASP A 1 281 ? -16.174 -19.617 8.869 1.00 86.44 281 ASP A C 1
ATOM 2330 O O . ASP A 1 281 ? -17.282 -20.153 8.973 1.00 86.44 281 ASP A O 1
ATOM 2334 N N . LEU A 1 282 ? -15.784 -18.633 9.690 1.00 84.62 282 LEU A N 1
ATOM 2335 C CA . LEU A 1 282 ? -16.587 -18.183 10.840 1.00 84.62 282 LEU A CA 1
ATOM 2336 C C . LEU A 1 282 ? -18.017 -17.787 10.442 1.00 84.62 282 LEU A C 1
ATOM 2338 O O . LEU A 1 282 ? -18.976 -18.163 11.105 1.00 84.62 282 LEU A O 1
ATOM 2342 N N . PHE A 1 283 ? -18.191 -17.073 9.329 1.00 84.25 283 PHE A N 1
ATOM 2343 C CA . PHE A 1 283 ? -19.522 -16.655 8.884 1.00 84.25 283 PHE A CA 1
ATOM 2344 C C . PHE A 1 283 ? -20.410 -17.796 8.414 1.00 84.25 283 PHE A C 1
ATOM 2346 O O . PHE A 1 283 ? -21.623 -17.727 8.595 1.00 84.25 283 PHE A O 1
ATOM 2353 N N . ARG A 1 284 ? -19.827 -18.856 7.849 1.00 87.38 284 ARG A N 1
ATOM 2354 C CA . ARG A 1 284 ? -20.592 -20.050 7.490 1.00 87.38 284 ARG A CA 1
ATOM 2355 C C . ARG A 1 284 ? -21.076 -20.760 8.752 1.00 87.38 284 ARG A C 1
ATOM 2357 O O . ARG A 1 284 ? -22.232 -21.154 8.817 1.00 87.38 284 ARG A O 1
ATOM 2364 N N . GLN A 1 285 ? -20.227 -20.833 9.777 1.00 88.12 285 GLN A N 1
ATOM 2365 C CA . GLN A 1 285 ? -20.597 -21.394 11.078 1.00 88.12 285 GLN A CA 1
ATOM 2366 C C . GLN A 1 285 ? -21.683 -20.565 11.774 1.00 88.12 285 GLN A C 1
ATOM 2368 O O . GLN A 1 285 ? -22.670 -21.128 12.231 1.00 88.12 285 GLN A O 1
ATOM 2373 N N . LEU A 1 286 ? -21.549 -19.234 11.805 1.00 85.00 286 LEU A N 1
ATOM 2374 C CA . LEU A 1 286 ? -22.545 -18.351 12.420 1.00 85.00 286 LEU A CA 1
ATOM 2375 C C . LEU A 1 286 ? -23.895 -18.415 11.697 1.00 85.00 286 LEU A C 1
ATOM 2377 O O . LEU A 1 286 ? -24.924 -18.521 12.360 1.00 85.00 286 LEU A O 1
ATOM 2381 N N . LYS A 1 287 ? -23.896 -18.426 10.356 1.00 89.62 287 LYS A N 1
ATOM 2382 C CA . LYS A 1 287 ? -25.116 -18.538 9.539 1.00 89.62 287 LYS A CA 1
ATOM 2383 C C . LYS A 1 287 ? -25.869 -19.851 9.767 1.00 89.62 287 LYS A C 1
ATOM 2385 O O . LYS A 1 287 ? -27.088 -19.866 9.673 1.00 89.62 287 LYS A O 1
ATOM 2390 N N . ASN A 1 288 ? -25.163 -20.934 10.088 1.00 91.19 288 ASN A N 1
ATOM 2391 C CA . ASN A 1 288 ? -25.793 -22.222 10.386 1.00 91.19 288 ASN A CA 1
ATOM 2392 C C . ASN A 1 288 ? -26.523 -22.234 11.741 1.00 91.19 288 ASN A C 1
ATOM 2394 O O . ASN A 1 288 ? -27.247 -23.180 12.038 1.00 91.19 288 ASN A O 1
ATOM 2398 N N . THR A 1 289 ? -26.338 -21.215 12.585 1.00 93.12 289 THR A N 1
ATOM 2399 C CA . THR A 1 289 ? -27.042 -21.120 13.867 1.00 93.12 289 THR A CA 1
ATOM 2400 C C . THR A 1 289 ? -28.351 -20.347 13.729 1.00 93.12 289 THR A C 1
ATOM 2402 O O . THR A 1 289 ? -28.438 -19.368 12.993 1.00 93.12 289 THR A O 1
ATOM 2405 N N . LYS A 1 290 ? -29.357 -20.717 14.530 1.00 93.06 290 LYS A N 1
ATOM 2406 C CA . LYS A 1 290 ? -30.682 -20.067 14.545 1.00 93.06 290 LYS A CA 1
ATOM 2407 C C . LYS A 1 290 ? -30.679 -18.573 14.904 1.00 93.06 290 LYS A C 1
ATOM 2409 O O . LYS A 1 290 ? -31.679 -17.894 14.707 1.00 93.06 290 LYS A O 1
ATOM 2414 N N . PHE A 1 291 ? -29.583 -18.067 15.470 1.00 89.75 291 PHE A N 1
ATOM 2415 C CA . PHE A 1 291 ? -29.483 -16.691 15.960 1.00 89.75 291 PHE A CA 1
ATOM 2416 C C . PHE A 1 291 ? -29.127 -15.675 14.868 1.00 89.75 291 PHE A C 1
ATOM 2418 O O . PHE A 1 291 ? -29.263 -14.476 15.103 1.00 89.75 291 PHE A O 1
ATOM 2425 N N . PHE A 1 292 ? -28.657 -16.125 13.699 1.00 89.19 292 PHE A N 1
ATOM 2426 C CA . PHE A 1 292 ? -28.207 -15.242 12.624 1.00 89.19 292 PHE A CA 1
ATOM 2427 C C . PHE A 1 292 ? -29.063 -15.406 11.377 1.00 89.19 292 PHE A C 1
ATOM 2429 O O . PHE A 1 292 ? -29.214 -16.500 10.847 1.00 89.19 292 PHE A O 1
ATOM 2436 N N . GLN A 1 293 ? -29.566 -14.280 10.880 1.00 90.00 293 GLN A N 1
ATOM 2437 C CA . GLN A 1 293 ? -30.304 -14.193 9.624 1.00 90.00 293 GLN A CA 1
ATOM 2438 C C . GLN A 1 293 ? -29.476 -13.450 8.573 1.00 90.00 293 GLN A C 1
ATOM 2440 O O . GLN A 1 293 ? -28.584 -12.667 8.905 1.00 90.00 293 GLN A O 1
ATOM 2445 N N . THR A 1 294 ? -29.744 -13.711 7.292 1.00 90.25 294 THR A N 1
ATOM 2446 C CA . THR A 1 294 ? -29.053 -13.058 6.167 1.00 90.25 294 THR A CA 1
ATOM 2447 C C . THR A 1 294 ? -30.010 -12.115 5.447 1.00 90.25 294 THR A C 1
ATOM 2449 O O . THR A 1 294 ? -31.089 -12.530 5.044 1.00 90.25 294 THR A O 1
ATOM 2452 N N . THR A 1 295 ? -29.598 -10.867 5.235 1.00 91.31 295 THR A N 1
ATOM 2453 C CA . THR A 1 295 ? -30.356 -9.864 4.471 1.00 91.31 295 THR A CA 1
ATOM 2454 C C . THR A 1 295 ? -29.425 -9.064 3.552 1.00 91.31 295 THR A C 1
ATOM 2456 O O . THR A 1 295 ? -28.199 -9.160 3.665 1.00 91.31 295 THR A O 1
ATOM 2459 N N . ARG A 1 296 ? -29.989 -8.291 2.617 1.00 89.69 296 ARG A N 1
ATOM 2460 C CA . ARG A 1 296 ? -29.262 -7.347 1.757 1.00 89.69 296 ARG A CA 1
ATOM 2461 C C . ARG A 1 296 ? -29.662 -5.926 2.136 1.00 89.69 296 ARG A C 1
ATOM 2463 O O . ARG A 1 296 ? -30.818 -5.563 1.981 1.00 89.69 296 ARG A O 1
ATOM 2470 N N . LEU A 1 297 ? -28.696 -5.139 2.599 1.00 89.50 297 LEU A N 1
ATOM 2471 C CA . LEU A 1 297 ? -28.899 -3.762 3.056 1.00 89.50 297 LEU A CA 1
ATOM 2472 C C . LEU A 1 297 ? -27.927 -2.806 2.364 1.00 89.50 297 LEU A C 1
ATOM 2474 O O . LEU A 1 297 ? -26.888 -3.218 1.834 1.00 89.50 297 LEU A O 1
ATOM 2478 N N . HIS A 1 298 ? -28.250 -1.515 2.392 1.00 87.06 298 HIS A N 1
ATOM 2479 C CA . HIS A 1 298 ? -27.351 -0.477 1.901 1.00 87.06 298 HIS A CA 1
ATOM 2480 C C . HIS A 1 298 ? -26.135 -0.311 2.823 1.00 87.06 298 HIS A C 1
ATOM 2482 O O . HIS A 1 298 ? -26.253 -0.344 4.044 1.00 87.06 298 HIS A O 1
ATOM 2488 N N . TRP A 1 299 ? -24.954 -0.059 2.247 1.00 88.31 299 TRP A N 1
ATOM 2489 C CA . TRP A 1 299 ? -23.703 0.048 3.015 1.00 88.31 299 TRP A CA 1
ATOM 2490 C C . TRP A 1 299 ? -23.754 1.125 4.116 1.00 88.31 299 TRP A C 1
ATOM 2492 O O . TRP A 1 299 ? -23.333 0.871 5.241 1.00 88.31 299 TRP A O 1
ATOM 2502 N N . ALA A 1 300 ? -24.323 2.300 3.821 1.00 87.19 300 ALA A N 1
ATOM 2503 C CA . ALA A 1 300 ? -24.441 3.386 4.800 1.00 87.19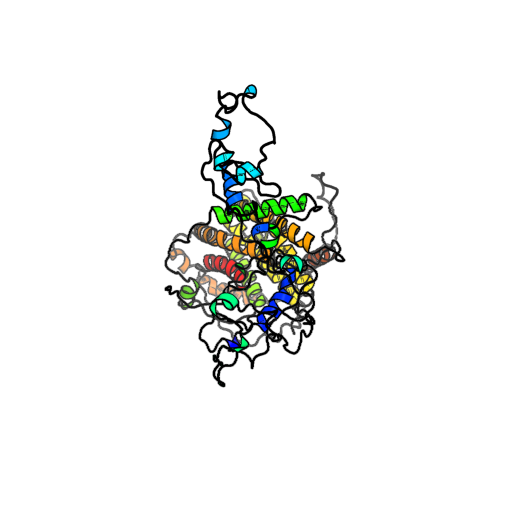 300 ALA A CA 1
ATOM 2504 C C . ALA A 1 300 ? -25.377 3.020 5.966 1.00 87.19 300 ALA A C 1
ATOM 2506 O O . ALA A 1 300 ? -25.095 3.354 7.113 1.00 87.19 300 ALA A O 1
ATOM 2507 N N . GLU A 1 301 ? -26.452 2.279 5.686 1.00 87.69 301 GLU A N 1
ATOM 2508 C CA . GLU A 1 301 ? -27.386 1.797 6.705 1.00 87.69 301 GLU A CA 1
ATOM 2509 C C . GLU A 1 301 ? -26.708 0.791 7.639 1.00 87.69 301 GLU A C 1
ATOM 2511 O O . GLU A 1 301 ? -26.757 0.947 8.860 1.00 87.69 301 GLU A O 1
ATOM 2516 N N . VAL A 1 302 ? -25.988 -0.185 7.073 1.00 89.19 302 VAL A N 1
ATOM 2517 C CA . VAL A 1 302 ? -25.187 -1.137 7.856 1.00 89.19 302 VAL A CA 1
ATOM 2518 C C . VAL A 1 302 ? -24.147 -0.392 8.703 1.00 89.19 302 VAL A C 1
ATOM 2520 O O . VAL A 1 302 ? -23.888 -0.788 9.835 1.00 89.19 302 VAL A O 1
ATOM 2523 N N . GLY A 1 303 ? -23.593 0.716 8.205 1.00 86.44 303 GLY A N 1
ATOM 2524 C CA . GLY A 1 303 ? -22.622 1.533 8.940 1.00 86.44 303 GLY A CA 1
ATOM 2525 C C . GLY A 1 303 ? -23.195 2.255 10.134 1.00 86.44 303 GLY A C 1
ATOM 2526 O O . GLY A 1 303 ? -22.596 2.239 11.210 1.00 86.44 303 GLY A O 1
ATOM 2527 N N . LEU A 1 304 ? -24.380 2.834 9.977 1.00 90.00 304 LEU A N 1
ATOM 2528 C CA . LEU A 1 304 ? -25.103 3.458 11.078 1.00 90.00 304 LEU A CA 1
ATOM 2529 C C . LEU A 1 304 ? -25.522 2.421 12.125 1.00 90.00 304 LEU A C 1
ATOM 2531 O O . LEU A 1 304 ? -25.333 2.646 13.322 1.00 90.00 304 LEU A O 1
ATOM 2535 N N . GLN A 1 305 ? -26.013 1.256 11.688 1.00 90.00 305 GLN A N 1
ATOM 2536 C CA . GLN A 1 305 ? -26.319 0.140 12.587 1.00 90.00 305 GLN A CA 1
ATOM 2537 C C . GLN A 1 305 ? -25.071 -0.311 13.350 1.00 90.00 305 GLN A C 1
ATOM 2539 O O . GLN A 1 305 ? -25.120 -0.479 14.569 1.00 90.00 305 GLN A O 1
ATOM 2544 N N . PHE A 1 306 ? -23.941 -0.438 12.655 1.00 89.00 306 PHE A N 1
ATOM 2545 C CA . PHE A 1 306 ? -22.665 -0.816 13.242 1.00 89.00 306 PHE A CA 1
ATOM 2546 C C . PHE A 1 306 ? -22.202 0.187 14.315 1.00 89.00 306 PHE A C 1
ATOM 2548 O O . PHE A 1 306 ? -21.868 -0.204 15.436 1.00 89.00 306 PHE A O 1
ATOM 2555 N N . CYS A 1 307 ? -22.258 1.489 14.019 1.00 90.50 307 CYS A N 1
ATOM 2556 C CA . CYS A 1 307 ? -21.893 2.541 14.970 1.00 90.50 307 CYS A CA 1
ATOM 2557 C C . CYS A 1 307 ? -22.807 2.545 16.205 1.00 90.50 307 CYS A C 1
ATOM 2559 O O . CYS A 1 307 ? -22.320 2.606 17.335 1.00 90.50 307 CYS A O 1
ATOM 2561 N N . ARG A 1 308 ? -24.124 2.398 16.006 1.00 90.75 308 ARG A N 1
ATOM 2562 C CA . ARG A 1 308 ? -25.111 2.322 17.094 1.00 90.75 308 ARG A CA 1
ATOM 2563 C C . ARG A 1 308 ? -24.888 1.101 17.987 1.00 90.75 308 ARG A C 1
ATOM 2565 O O . ARG A 1 308 ? -24.937 1.213 19.210 1.00 90.75 308 ARG A O 1
ATOM 2572 N N . GLN A 1 309 ? -24.627 -0.063 17.394 1.00 87.56 309 GLN A N 1
ATOM 2573 C CA . GLN A 1 309 ? -24.335 -1.292 18.137 1.00 87.56 309 GLN A CA 1
ATOM 2574 C C . GLN A 1 309 ? -23.045 -1.162 18.952 1.00 87.56 309 GLN A C 1
ATOM 2576 O O . GLN A 1 309 ? -23.026 -1.541 20.123 1.00 87.56 309 GLN A O 1
ATOM 2581 N N . GLY A 1 310 ? -21.996 -0.579 18.369 1.00 86.31 310 GLY A N 1
ATOM 2582 C CA . GLY A 1 310 ? -20.737 -0.306 19.058 1.00 86.31 310 GLY A CA 1
ATOM 2583 C C . GLY A 1 310 ? -20.894 0.632 20.255 1.00 86.31 310 GLY A C 1
ATOM 2584 O O . GLY A 1 310 ? -20.408 0.325 21.347 1.00 86.31 310 GLY A O 1
ATOM 2585 N N . TYR A 1 311 ? -21.625 1.736 20.073 1.00 90.88 311 TYR A N 1
ATOM 2586 C CA . TYR A 1 311 ? -21.959 2.681 21.140 1.00 90.88 311 TYR A CA 1
ATOM 2587 C C . TYR A 1 311 ? -22.724 1.994 22.278 1.00 90.88 311 TYR A C 1
ATOM 2589 O O . TYR A 1 311 ? -22.285 2.016 23.428 1.00 90.88 311 TYR A O 1
ATOM 2597 N N . ASN A 1 312 ? -23.815 1.295 21.948 1.00 91.25 312 ASN A N 1
ATOM 2598 C CA . ASN A 1 312 ? -24.643 0.594 22.928 1.00 91.25 312 ASN A CA 1
ATOM 2599 C C . ASN A 1 312 ? -23.853 -0.479 23.683 1.00 91.25 312 ASN A C 1
ATOM 2601 O O . ASN A 1 312 ? -23.989 -0.600 24.897 1.00 91.25 312 ASN A O 1
ATOM 2605 N N . MET A 1 313 ? -23.000 -1.242 22.995 1.00 86.94 313 MET A N 1
ATOM 2606 C CA . MET A 1 313 ? -22.154 -2.258 23.622 1.00 86.94 313 MET A CA 1
ATOM 2607 C C . MET A 1 313 ? -21.215 -1.642 24.665 1.00 86.94 313 MET A C 1
ATOM 2609 O O . MET A 1 313 ? -21.111 -2.151 25.782 1.00 86.94 313 MET A O 1
ATOM 2613 N N . LEU A 1 314 ? -20.529 -0.552 24.316 1.00 86.75 314 LEU A N 1
ATOM 2614 C CA . LEU A 1 314 ? -19.592 0.105 25.226 1.00 86.75 314 LEU A CA 1
ATOM 2615 C C . LEU A 1 314 ? -20.320 0.811 26.369 1.00 86.75 314 LEU A C 1
ATOM 2617 O O . LEU A 1 314 ? -19.860 0.737 27.507 1.00 86.75 314 LEU A O 1
ATOM 2621 N N . ASN A 1 315 ? -21.477 1.412 26.101 1.00 90.00 315 ASN A N 1
ATOM 2622 C CA . ASN A 1 315 ? -22.282 2.050 27.131 1.00 90.00 315 ASN A CA 1
ATOM 2623 C C . ASN A 1 315 ? -22.840 1.022 28.135 1.00 90.00 315 ASN A C 1
ATOM 2625 O O . ASN A 1 315 ? -22.715 1.185 29.348 1.00 90.00 315 ASN A O 1
ATOM 2629 N N . LEU A 1 316 ? -23.339 -0.122 27.652 1.00 89.81 316 LEU A N 1
ATOM 2630 C CA . LEU A 1 316 ? -23.761 -1.232 28.513 1.00 89.81 316 LEU A CA 1
ATOM 2631 C C . LEU A 1 316 ? -22.615 -1.757 29.391 1.00 89.81 316 LEU A C 1
ATOM 2633 O O . LEU A 1 316 ? -22.859 -2.152 30.529 1.00 89.81 316 LEU A O 1
ATOM 2637 N N . LEU A 1 317 ? -21.365 -1.741 28.912 1.00 86.44 317 LEU A N 1
ATOM 2638 C CA . LEU A 1 317 ? -20.198 -2.104 29.727 1.00 86.44 317 LEU A CA 1
ATOM 2639 C C . LEU A 1 317 ? -19.901 -1.082 30.835 1.00 86.44 317 LEU A C 1
ATOM 2641 O O . LEU A 1 317 ? -19.491 -1.485 31.926 1.00 86.44 317 LEU A O 1
ATOM 2645 N N . ILE A 1 318 ? -20.109 0.213 30.580 1.00 88.94 318 ILE A N 1
ATOM 2646 C CA . ILE A 1 318 ? -19.960 1.286 31.579 1.00 88.94 318 ILE A CA 1
ATOM 2647 C C . ILE A 1 318 ? -21.021 1.119 32.672 1.00 88.94 318 ILE A C 1
ATOM 2649 O O . ILE A 1 318 ? -20.680 1.040 33.857 1.00 88.94 318 ILE A O 1
ATOM 2653 N N . HIS A 1 319 ? -22.285 0.954 32.277 1.00 88.62 319 HIS A N 1
ATOM 2654 C CA . HIS A 1 319 ? -23.391 0.731 33.208 1.00 88.62 319 HIS A CA 1
ATOM 2655 C C . HIS A 1 319 ? -23.244 -0.574 33.990 1.00 88.62 319 HIS A C 1
ATOM 2657 O O . HIS A 1 319 ? -23.441 -0.583 35.198 1.00 88.62 319 HIS A O 1
ATOM 2663 N N . ARG A 1 320 ? -22.790 -1.662 33.355 1.00 87.62 320 ARG A N 1
ATOM 2664 C CA . ARG A 1 320 ? -22.530 -2.940 34.037 1.00 87.62 320 ARG A CA 1
ATOM 2665 C C . ARG A 1 320 ? -21.485 -2.823 35.150 1.00 87.62 320 ARG A C 1
ATOM 2667 O O . ARG A 1 320 ? -21.535 -3.570 36.122 1.00 87.62 320 ARG A O 1
ATOM 2674 N N . LYS A 1 321 ? -20.518 -1.913 35.012 1.00 86.00 321 LYS A N 1
ATOM 2675 C CA . LYS A 1 321 ? -19.515 -1.629 36.050 1.00 86.00 321 LYS A CA 1
ATOM 2676 C C . LYS A 1 321 ? -19.998 -0.624 37.104 1.00 86.00 321 LYS A C 1
ATOM 2678 O O . LYS A 1 321 ? -19.229 -0.288 38.012 1.00 86.00 321 LYS A O 1
ATOM 2683 N N . ASN A 1 322 ? -21.252 -0.174 37.016 1.00 89.62 322 ASN A N 1
ATOM 2684 C CA . ASN A 1 322 ? -21.856 0.854 37.860 1.00 89.62 322 ASN A CA 1
ATOM 2685 C C . ASN A 1 322 ? -20.996 2.131 37.885 1.00 89.62 322 ASN A C 1
ATOM 2687 O O . ASN A 1 322 ? -20.572 2.588 38.951 1.00 89.62 322 ASN A O 1
ATOM 2691 N N . LEU A 1 323 ? -20.660 2.649 36.697 1.00 91.50 323 LEU A N 1
ATOM 2692 C CA . LEU A 1 323 ? -19.869 3.869 36.494 1.00 91.50 323 LEU A CA 1
ATOM 2693 C C . LEU A 1 323 ? -20.763 5.019 36.001 1.00 91.50 323 LEU A C 1
ATOM 2695 O O . LEU A 1 323 ? -20.559 5.551 34.917 1.00 91.50 323 LEU A O 1
ATOM 2699 N N . ASN A 1 324 ? -21.760 5.404 36.800 1.00 90.69 324 ASN A N 1
ATOM 2700 C CA . ASN A 1 324 ? -22.768 6.409 36.415 1.00 90.69 324 ASN A CA 1
ATOM 2701 C C . ASN A 1 324 ? -22.193 7.828 36.241 1.00 90.69 324 ASN A C 1
ATOM 2703 O O . ASN A 1 324 ? -22.823 8.696 35.656 1.00 90.69 324 ASN A O 1
ATOM 2707 N N . TYR A 1 325 ? -20.990 8.066 36.758 1.00 91.94 325 TYR A N 1
ATOM 2708 C CA . TYR A 1 325 ? -20.268 9.337 36.681 1.00 91.94 325 TYR A CA 1
ATOM 2709 C C . TYR A 1 325 ? -19.437 9.491 35.399 1.00 91.94 325 TYR A C 1
ATOM 2711 O O . TYR A 1 325 ? -18.640 10.423 35.283 1.00 91.94 325 TYR A O 1
ATOM 2719 N N . LEU A 1 326 ? -19.577 8.561 34.458 1.00 94.00 326 LEU A N 1
ATOM 2720 C CA . LEU A 1 326 ? -18.863 8.551 33.195 1.00 94.00 326 LEU A CA 1
ATOM 2721 C C . LEU A 1 326 ? -19.875 8.542 32.052 1.00 94.00 326 LEU A C 1
ATOM 2723 O O . LEU A 1 326 ? -20.741 7.673 32.001 1.00 94.00 326 LEU A O 1
ATOM 2727 N N . HIS A 1 327 ? -19.733 9.485 31.131 1.00 92.69 327 HIS A N 1
ATOM 2728 C CA . HIS A 1 327 ? -20.565 9.586 29.945 1.00 92.69 327 HIS A CA 1
ATOM 2729 C C . HIS A 1 327 ? -19.746 9.243 28.700 1.00 92.69 327 HIS A C 1
ATOM 2731 O O . HIS A 1 327 ? -18.583 9.642 28.565 1.00 92.69 327 HIS A O 1
ATOM 2737 N N . LEU A 1 328 ? -20.343 8.443 27.817 1.00 93.62 328 LEU A N 1
ATOM 2738 C CA . LEU A 1 328 ? -19.815 8.167 26.489 1.00 93.62 328 LEU A CA 1
ATOM 2739 C C . LEU A 1 328 ? -20.645 8.974 25.490 1.00 93.62 328 LEU A C 1
ATOM 2741 O O . LEU A 1 328 ? -21.842 8.721 25.351 1.00 93.62 328 LEU A O 1
ATOM 2745 N N . ASP A 1 329 ? -19.994 9.899 24.794 1.00 93.81 329 ASP A N 1
ATOM 2746 C CA . ASP A 1 329 ? -20.601 10.695 23.726 1.00 93.81 329 ASP A CA 1
ATOM 2747 C C . ASP A 1 329 ? -20.769 9.840 22.454 1.00 93.81 329 ASP A C 1
ATOM 2749 O O . ASP A 1 329 ? -20.076 8.828 22.274 1.00 93.81 329 ASP A O 1
ATOM 2753 N N . TYR A 1 330 ? -21.624 10.266 21.520 1.00 91.25 330 TYR A N 1
ATOM 2754 C CA . TYR A 1 330 ? -21.831 9.572 20.238 1.00 91.25 330 TYR A CA 1
ATOM 2755 C C . TYR A 1 330 ? -20.587 9.553 19.330 1.00 91.25 330 TYR A C 1
ATOM 2757 O O . TYR A 1 330 ? -20.399 8.602 18.569 1.00 91.25 330 TYR A O 1
ATOM 2765 N N . ASP A 1 331 ? -19.679 10.521 19.491 1.00 90.25 331 ASP A N 1
ATOM 2766 C CA . ASP A 1 331 ? -18.348 10.541 18.856 1.00 90.25 331 ASP A CA 1
ATOM 2767 C C . ASP A 1 331 ? -17.332 9.619 19.534 1.00 90.25 331 ASP A C 1
ATOM 2769 O O . ASP A 1 331 ? -16.130 9.637 19.242 1.00 90.25 331 ASP A O 1
ATOM 2773 N N . MET A 1 332 ? -17.807 8.792 20.464 1.00 89.69 332 MET A N 1
ATOM 2774 C CA . MET A 1 332 ? -17.012 7.835 21.215 1.00 89.69 332 MET A CA 1
ATOM 2775 C C . MET A 1 332 ? -16.003 8.508 22.146 1.00 89.69 332 MET A C 1
ATOM 2777 O O . MET A 1 332 ? -14.994 7.892 22.496 1.00 89.69 332 MET A O 1
ATOM 2781 N N . ASN A 1 333 ? -16.253 9.747 22.575 1.00 91.12 333 ASN A N 1
ATOM 2782 C CA . ASN A 1 333 ? -15.467 10.432 23.599 1.00 91.12 333 ASN A CA 1
ATOM 2783 C C . ASN A 1 333 ? -15.945 10.027 24.995 1.00 91.12 333 ASN A C 1
ATOM 2785 O O . ASN A 1 333 ? -17.136 9.901 25.238 1.00 91.12 333 ASN A O 1
ATOM 2789 N N . LEU A 1 334 ? -15.002 9.777 25.905 1.00 92.12 334 LEU A N 1
ATOM 2790 C CA . LEU A 1 334 ? -15.297 9.328 27.263 1.00 92.12 334 LEU A CA 1
ATOM 2791 C C . LEU A 1 334 ? -15.021 10.474 28.229 1.00 92.12 334 LEU A C 1
ATOM 2793 O O . LEU A 1 334 ? -13.854 10.814 28.439 1.00 92.12 334 LEU A O 1
ATOM 2797 N N . LYS A 1 335 ? -16.076 11.065 28.786 1.00 92.81 335 LYS A N 1
ATOM 2798 C CA . LYS A 1 335 ? -15.997 12.256 29.636 1.00 92.81 335 LYS A CA 1
ATOM 2799 C C . LYS A 1 335 ? -16.506 11.946 31.049 1.00 92.81 335 LYS A C 1
ATOM 2801 O O . LYS A 1 335 ? -17.477 11.203 31.202 1.00 92.81 335 LYS A O 1
ATOM 2806 N N . PRO A 1 336 ? -15.860 12.464 32.106 1.00 94.69 336 PRO A N 1
ATOM 2807 C CA . PRO A 1 336 ? -16.435 12.426 33.444 1.00 94.69 336 PRO A CA 1
ATOM 2808 C C . PRO A 1 336 ? -17.578 13.450 33.543 1.00 94.69 336 PRO A C 1
ATOM 2810 O O . PRO A 1 336 ? -17.425 14.582 33.098 1.00 94.69 336 PRO A O 1
ATOM 2813 N N . VAL A 1 337 ? -18.711 13.058 34.130 1.00 92.44 337 VAL A N 1
ATOM 2814 C CA . VAL A 1 337 ? -19.868 13.954 34.355 1.00 92.44 337 VAL A CA 1
ATOM 2815 C C . VAL A 1 337 ? -19.582 14.940 35.489 1.00 92.44 337 VAL A C 1
ATOM 2817 O O . VAL A 1 337 ? -20.029 16.079 35.473 1.00 92.44 337 VAL A O 1
ATOM 2820 N N . LYS A 1 338 ? -18.812 14.488 36.480 1.00 92.88 338 LYS A N 1
ATOM 2821 C CA . LYS A 1 338 ? -18.400 15.257 37.655 1.00 92.88 338 LYS A CA 1
ATOM 2822 C C . LYS A 1 338 ? -16.924 15.022 37.943 1.00 92.88 338 LYS A C 1
ATOM 2824 O O . LYS A 1 338 ? -16.334 14.052 37.460 1.00 92.88 338 LYS A O 1
ATOM 2829 N N . THR A 1 339 ? -16.337 15.863 38.785 1.00 92.88 339 THR A N 1
ATOM 2830 C CA . THR A 1 339 ? -15.002 15.613 39.333 1.00 92.88 339 THR A CA 1
ATOM 2831 C C . THR A 1 339 ? -15.012 14.309 40.136 1.00 92.88 339 THR A C 1
ATOM 2833 O O . THR A 1 339 ? -15.834 14.097 41.027 1.00 92.88 339 THR A O 1
ATOM 2836 N N . LEU A 1 340 ? -14.135 13.377 39.755 1.00 92.88 340 LEU A N 1
ATOM 2837 C CA . LEU A 1 340 ? -14.120 12.032 40.328 1.00 92.88 340 LEU A CA 1
ATOM 2838 C C . LEU A 1 340 ? -13.293 11.995 41.606 1.00 92.88 340 LEU A C 1
ATOM 2840 O O . LEU A 1 340 ? -12.150 12.456 41.630 1.00 92.88 340 LEU A O 1
ATOM 2844 N N . THR A 1 341 ? -13.825 11.334 42.631 1.00 95.19 341 THR A N 1
ATOM 2845 C CA . THR A 1 341 ? -13.037 10.995 43.823 1.00 95.19 341 THR A CA 1
ATOM 2846 C C . THR A 1 341 ? -11.907 10.023 43.468 1.00 95.19 341 THR A C 1
ATOM 2848 O O . THR A 1 341 ? -11.944 9.316 42.456 1.00 95.19 341 THR A O 1
ATOM 2851 N N . THR A 1 342 ? -10.891 9.913 44.326 1.00 95.25 342 THR A N 1
ATOM 2852 C CA . THR A 1 342 ? -9.778 8.964 44.133 1.00 95.25 342 THR A CA 1
ATOM 2853 C C . THR A 1 342 ? -10.265 7.513 44.006 1.00 95.25 342 THR A C 1
ATOM 2855 O O . THR A 1 342 ? -9.731 6.753 43.191 1.00 95.25 342 THR A O 1
ATOM 2858 N N . LYS A 1 343 ? -11.323 7.133 44.739 1.00 93.31 343 LYS A N 1
ATOM 2859 C CA . LYS A 1 343 ? -11.979 5.815 44.658 1.00 93.31 343 LYS A CA 1
ATOM 2860 C C . LYS A 1 343 ? -12.676 5.604 43.311 1.00 93.31 343 LYS A C 1
ATOM 2862 O O . LYS A 1 343 ? -12.472 4.571 42.671 1.00 93.31 343 LYS A O 1
ATOM 2867 N N . GLU A 1 344 ? -13.444 6.589 42.847 1.00 91.38 344 GLU A N 1
ATOM 2868 C CA . GLU A 1 344 ? -14.109 6.551 41.537 1.00 91.38 344 GLU A CA 1
ATOM 2869 C C . GLU A 1 344 ? -13.091 6.515 40.386 1.00 91.38 344 GLU A C 1
ATOM 2871 O O . GLU A 1 344 ? -13.224 5.715 39.461 1.00 91.38 344 GLU A O 1
ATOM 2876 N N . ARG A 1 345 ? -12.005 7.292 40.466 1.00 91.50 345 ARG A N 1
ATOM 2877 C CA . ARG A 1 345 ? -10.921 7.294 39.471 1.00 91.50 345 ARG A CA 1
ATOM 2878 C C . ARG A 1 345 ? -10.210 5.941 39.379 1.00 91.50 345 ARG A C 1
ATOM 2880 O O . ARG A 1 345 ? -9.927 5.469 38.280 1.00 91.50 345 ARG A O 1
ATOM 2887 N N . LYS A 1 346 ? -9.937 5.291 40.517 1.00 92.94 346 LYS A N 1
ATOM 2888 C CA . LYS A 1 346 ? -9.351 3.939 40.538 1.00 92.94 346 LYS A CA 1
ATOM 2889 C C . LYS A 1 346 ? -10.311 2.906 39.934 1.00 92.94 346 LYS A C 1
ATOM 2891 O O . LYS A 1 346 ? -9.876 2.079 39.138 1.00 92.94 346 LYS A O 1
ATOM 2896 N N . LYS A 1 347 ? -11.611 2.987 40.247 1.00 88.69 347 LYS A N 1
ATOM 2897 C CA . LYS A 1 347 ? -12.641 2.058 39.741 1.00 88.69 347 LYS A CA 1
ATOM 2898 C C . LYS A 1 347 ? -12.929 2.225 38.241 1.00 88.69 347 LYS A C 1
ATOM 2900 O O . LYS A 1 347 ? -13.148 1.236 37.545 1.00 88.69 347 LYS A O 1
ATOM 2905 N N . SER A 1 348 ? -12.917 3.456 37.735 1.00 90.25 348 SER A N 1
ATOM 2906 C CA . SER A 1 348 ? -13.201 3.785 36.327 1.00 90.25 348 SER A CA 1
ATOM 2907 C C . SER A 1 348 ? -12.020 3.619 35.376 1.00 90.25 348 SER A C 1
ATOM 2909 O O . SER A 1 348 ? -12.174 3.792 34.167 1.00 90.25 348 SER A O 1
ATOM 2911 N N . ARG A 1 349 ? -10.839 3.250 35.882 1.00 89.12 349 ARG A N 1
ATOM 2912 C CA . ARG A 1 349 ? -9.657 3.022 35.051 1.00 89.12 349 ARG A CA 1
ATOM 2913 C C . ARG A 1 349 ? -9.851 1.790 34.163 1.00 89.12 349 ARG A C 1
ATOM 2915 O O . ARG A 1 349 ? -9.696 0.646 34.592 1.00 89.12 349 ARG A O 1
ATOM 2922 N N . PHE A 1 350 ? -10.181 2.030 32.900 1.00 85.94 350 PHE A N 1
ATOM 2923 C CA . PHE A 1 350 ? -10.330 0.976 31.907 1.00 85.94 350 PHE A CA 1
ATOM 2924 C C . PHE A 1 350 ? -8.978 0.453 31.410 1.00 85.94 350 PHE A C 1
ATOM 2926 O O . PHE A 1 350 ? -7.966 1.151 31.397 1.00 85.94 350 PHE A O 1
ATOM 2933 N N . ARG A 1 351 ? -8.972 -0.813 30.977 1.00 85.56 351 ARG A N 1
ATOM 2934 C CA . ARG A 1 351 ? -7.817 -1.436 30.319 1.00 85.56 351 ARG A CA 1
ATOM 2935 C C . ARG A 1 351 ? -7.702 -0.957 28.869 1.00 85.56 351 ARG A C 1
ATOM 2937 O O . ARG A 1 351 ? -8.696 -0.571 28.251 1.00 85.56 351 ARG A O 1
ATOM 2944 N N . ASN A 1 352 ? -6.509 -1.101 28.289 1.00 85.69 352 ASN A N 1
ATOM 2945 C CA . ASN A 1 352 ? -6.217 -0.705 26.904 1.00 85.69 352 ASN A CA 1
ATOM 2946 C C . ASN A 1 352 ? -7.157 -1.341 25.870 1.00 85.69 352 ASN A C 1
ATOM 2948 O O . ASN A 1 352 ? -7.409 -0.728 24.838 1.00 85.69 352 ASN A O 1
ATOM 2952 N N . ALA A 1 353 ? -7.706 -2.530 26.138 1.00 83.44 353 ALA A N 1
ATOM 2953 C CA . ALA A 1 353 ? -8.653 -3.203 25.248 1.00 83.44 353 ALA A CA 1
ATOM 2954 C C . ALA A 1 353 ? -9.941 -2.392 25.026 1.00 83.44 353 ALA A C 1
ATOM 2956 O O . ALA A 1 353 ? -10.354 -2.199 23.884 1.00 83.44 353 ALA A O 1
ATOM 2957 N N . PHE A 1 354 ? -10.523 -1.846 26.102 1.00 86.19 354 PHE A N 1
ATOM 2958 C CA . PHE A 1 354 ? -11.721 -1.006 26.025 1.00 86.19 354 PHE A CA 1
ATOM 2959 C C . PHE A 1 354 ? -11.446 0.250 25.198 1.00 86.19 354 PHE A C 1
ATOM 2961 O O . PHE A 1 354 ? -12.180 0.564 24.263 1.00 86.19 354 PHE A O 1
ATOM 2968 N N . HIS A 1 355 ? -10.341 0.937 25.491 1.00 88.12 355 HIS A N 1
ATOM 2969 C CA . HIS A 1 355 ? -9.988 2.151 24.771 1.00 88.12 355 HIS A CA 1
ATOM 2970 C C . HIS A 1 355 ? -9.594 1.893 23.311 1.00 88.12 355 HIS A C 1
ATOM 2972 O O . HIS A 1 355 ? -9.985 2.666 22.446 1.00 88.12 355 HIS A O 1
ATOM 2978 N N . SER A 1 356 ? -8.894 0.797 23.011 1.00 86.50 356 SER A N 1
ATOM 2979 C CA . SER A 1 356 ? -8.561 0.417 21.630 1.00 86.50 356 SER A CA 1
ATOM 2980 C C . SER A 1 356 ? -9.824 0.113 20.823 1.00 86.50 356 SER A C 1
ATOM 2982 O O . SER A 1 356 ? -9.976 0.616 19.715 1.00 86.50 356 SER A O 1
ATOM 2984 N N . CYS A 1 357 ? -10.768 -0.639 21.403 1.00 87.44 357 CYS A N 1
ATOM 2985 C CA . CYS A 1 357 ? -12.065 -0.916 20.788 1.00 87.44 357 CYS A CA 1
ATOM 2986 C C . CYS A 1 357 ? -12.859 0.379 20.543 1.00 87.44 357 CYS A C 1
ATOM 2988 O O . CYS A 1 357 ? -13.339 0.605 19.433 1.00 87.44 357 CYS A O 1
ATOM 2990 N N . ARG A 1 358 ? -12.923 1.274 21.539 1.00 89.56 358 ARG A N 1
ATOM 2991 C CA . ARG A 1 358 ? -13.552 2.600 21.418 1.00 89.56 358 ARG A CA 1
ATOM 2992 C C . ARG A 1 358 ? -12.951 3.420 20.273 1.00 89.56 358 ARG A C 1
ATOM 2994 O O . ARG A 1 358 ? -13.698 3.997 19.493 1.00 89.56 358 ARG A O 1
ATOM 3001 N N . GLN A 1 359 ? -11.623 3.443 20.135 1.00 91.25 359 GLN A N 1
ATOM 3002 C CA . GLN A 1 359 ? -10.965 4.227 19.084 1.00 91.25 359 GLN A CA 1
ATOM 3003 C C . GLN A 1 359 ? -11.139 3.648 17.677 1.00 91.25 359 GLN A C 1
ATOM 3005 O O . GLN A 1 359 ? -11.233 4.404 16.714 1.00 91.25 359 GLN A O 1
ATOM 3010 N N . ILE A 1 360 ? -11.248 2.326 17.542 1.00 89.62 360 ILE A N 1
ATOM 3011 C CA . ILE A 1 360 ? -11.604 1.692 16.264 1.00 89.62 360 ILE A CA 1
ATOM 3012 C C . ILE A 1 360 ? -13.034 2.067 15.859 1.00 89.62 360 ILE A C 1
ATOM 3014 O O . ILE A 1 360 ? -13.284 2.389 14.696 1.00 89.62 360 ILE A O 1
ATOM 3018 N N . HIS A 1 361 ? -13.969 2.074 16.813 1.00 90.00 361 HIS A N 1
ATOM 3019 C CA . HIS A 1 361 ? -15.333 2.536 16.556 1.00 90.00 361 HIS A CA 1
ATOM 3020 C C . HIS A 1 361 ? -15.360 4.019 16.188 1.00 90.00 361 HIS A C 1
ATOM 3022 O O . HIS A 1 361 ? -16.047 4.373 15.239 1.00 90.00 361 HIS A O 1
ATOM 3028 N N . ARG A 1 362 ? -14.549 4.862 16.844 1.00 93.06 362 ARG A N 1
ATOM 3029 C CA . ARG A 1 362 ? -14.390 6.273 16.465 1.00 93.06 362 ARG A CA 1
ATOM 3030 C C . ARG A 1 362 ? -13.907 6.433 15.021 1.00 93.06 362 ARG A C 1
ATOM 3032 O O . ARG A 1 362 ? -14.494 7.199 14.270 1.00 93.06 362 ARG A O 1
ATOM 3039 N N . LEU A 1 363 ? -12.880 5.683 14.607 1.00 91.38 363 LEU A N 1
ATOM 3040 C CA . LEU A 1 363 ? -12.403 5.697 13.217 1.00 91.38 363 LEU A CA 1
ATOM 3041 C C . LEU A 1 363 ? -13.507 5.290 12.234 1.00 91.38 363 LEU A C 1
ATOM 3043 O O . LEU A 1 363 ? -13.676 5.913 11.192 1.00 91.38 363 LEU A O 1
ATOM 3047 N N . THR A 1 364 ? -14.254 4.241 12.575 1.00 91.50 364 THR A N 1
ATOM 3048 C CA . THR A 1 364 ? -15.335 3.723 11.730 1.00 91.50 364 THR A CA 1
ATOM 3049 C C . THR A 1 364 ? -16.482 4.727 11.621 1.00 91.50 364 THR A C 1
ATOM 3051 O O . THR A 1 364 ? -16.976 4.957 10.522 1.00 91.50 364 THR A O 1
ATOM 3054 N N . LYS A 1 365 ? -16.848 5.370 12.735 1.00 91.75 365 LYS A N 1
ATOM 3055 C CA . LYS A 1 365 ? -17.857 6.432 12.804 1.00 91.75 365 LYS A CA 1
ATOM 3056 C C . LYS A 1 365 ? -17.495 7.596 11.887 1.00 91.75 365 LYS A C 1
ATOM 3058 O O . LYS A 1 365 ? -18.299 7.927 11.030 1.00 91.75 365 LYS A O 1
ATOM 3063 N N . LEU A 1 366 ? -16.257 8.098 11.955 1.00 92.44 366 LEU A N 1
ATOM 3064 C CA . LEU A 1 366 ? -15.775 9.164 11.063 1.00 92.44 366 LEU A CA 1
ATOM 3065 C C . LEU A 1 366 ? -15.935 8.803 9.576 1.00 92.44 366 LEU A C 1
ATOM 3067 O O . LEU A 1 366 ? -16.404 9.618 8.789 1.00 92.44 366 LEU A O 1
ATOM 3071 N N . ILE A 1 367 ? -15.591 7.570 9.188 1.00 92.62 367 ILE A N 1
ATOM 3072 C CA . ILE A 1 367 ? -15.734 7.104 7.799 1.00 92.62 367 ILE A CA 1
ATOM 3073 C C . ILE A 1 367 ? -17.215 7.042 7.392 1.00 92.62 367 ILE A C 1
ATOM 3075 O O . ILE A 1 367 ? -17.578 7.498 6.308 1.00 92.62 367 ILE A O 1
ATOM 3079 N N . VAL A 1 368 ? -18.075 6.479 8.248 1.00 92.38 368 VAL A N 1
ATOM 3080 C CA . VAL A 1 368 ? -19.521 6.384 7.990 1.00 92.38 368 VAL A CA 1
ATOM 3081 C C . VAL A 1 368 ? -20.139 7.772 7.876 1.00 92.38 368 VAL A C 1
ATOM 3083 O O . VAL A 1 368 ? -20.899 8.007 6.942 1.00 92.38 368 VAL A O 1
ATOM 3086 N N . ASP A 1 369 ? -19.774 8.702 8.754 1.00 90.75 369 ASP A N 1
ATOM 3087 C CA . ASP A 1 369 ? -20.298 10.066 8.753 1.00 90.75 369 ASP A CA 1
ATOM 3088 C C . ASP A 1 369 ? -19.940 10.812 7.471 1.00 90.75 369 ASP A C 1
ATOM 3090 O O . ASP A 1 369 ? -20.813 11.448 6.886 1.00 90.75 369 ASP A O 1
ATOM 3094 N N . CYS A 1 370 ? -18.709 10.672 6.959 1.00 89.94 370 CYS A N 1
ATOM 3095 C CA . CYS A 1 370 ? -18.342 11.229 5.6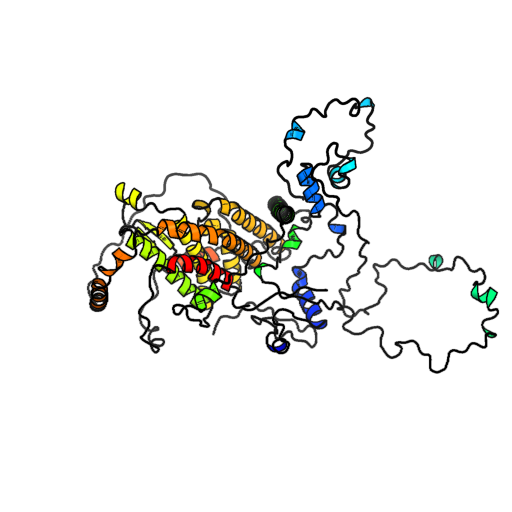53 1.00 89.94 370 CYS A CA 1
ATOM 3096 C C . CYS A 1 370 ? -19.298 10.746 4.549 1.00 89.94 370 CYS A C 1
ATOM 3098 O O . CYS A 1 370 ? -19.794 11.541 3.748 1.00 89.94 370 CYS A O 1
ATOM 3100 N N . HIS A 1 371 ? -19.612 9.449 4.527 1.00 87.94 371 HIS A N 1
ATOM 3101 C CA . HIS A 1 371 ? -20.563 8.895 3.566 1.00 87.94 371 HIS A CA 1
ATOM 3102 C C . HIS A 1 371 ? -22.007 9.336 3.823 1.00 87.94 371 HIS A C 1
ATOM 3104 O O . HIS A 1 371 ? -22.739 9.558 2.862 1.00 87.94 371 HIS A O 1
ATOM 3110 N N . VAL A 1 372 ? -22.437 9.477 5.077 1.00 90.19 372 VAL A N 1
ATOM 3111 C CA . VAL A 1 372 ? -23.777 9.979 5.417 1.00 90.19 372 VAL A CA 1
ATOM 3112 C C . VAL A 1 372 ? -23.934 11.423 4.945 1.00 90.19 372 VAL A C 1
ATOM 3114 O O . VAL A 1 372 ? -24.909 11.719 4.262 1.00 90.19 372 VAL A O 1
ATOM 3117 N N . GLN A 1 373 ? -22.946 12.285 5.192 1.00 89.00 373 GLN A N 1
ATOM 3118 C CA . GLN A 1 373 ? -22.941 13.679 4.732 1.00 89.00 373 GLN A CA 1
ATOM 3119 C C . GLN A 1 373 ? -23.002 13.789 3.204 1.00 89.00 373 GLN A C 1
ATOM 3121 O O . GLN A 1 373 ? -23.762 14.593 2.663 1.00 89.00 373 GLN A O 1
ATOM 3126 N N . TYR A 1 374 ? -22.277 12.920 2.494 1.00 87.88 374 TYR A N 1
ATOM 3127 C CA . TYR A 1 374 ? -22.410 12.801 1.042 1.00 87.88 374 TYR A CA 1
ATOM 3128 C C . TYR A 1 374 ? -23.837 12.415 0.635 1.00 87.88 374 TYR A C 1
ATOM 3130 O O . TYR A 1 374 ? -24.404 12.999 -0.280 1.00 87.88 374 TYR A O 1
ATOM 3138 N N . ARG A 1 375 ? -24.464 11.452 1.319 1.00 87.62 375 ARG A N 1
ATOM 3139 C CA . ARG A 1 375 ? -25.822 10.990 0.980 1.00 87.62 375 ARG A CA 1
ATOM 3140 C C . ARG A 1 375 ? -26.900 12.025 1.292 1.00 87.62 375 ARG A C 1
ATOM 3142 O O . ARG A 1 375 ? -27.870 12.091 0.541 1.00 87.62 375 ARG A O 1
ATOM 3149 N N . LEU A 1 376 ? -26.699 12.837 2.328 1.00 89.06 376 LEU A N 1
ATOM 3150 C CA . LEU A 1 376 ? -27.540 13.986 2.673 1.00 89.06 376 LEU A CA 1
ATOM 3151 C C . LEU A 1 376 ? -27.369 15.173 1.710 1.00 89.06 376 LEU A C 1
ATOM 3153 O O . LEU A 1 376 ? -28.110 16.138 1.823 1.00 89.06 376 LEU A O 1
ATOM 3157 N N . ARG A 1 377 ? -26.449 15.085 0.733 1.00 87.50 377 ARG A N 1
ATOM 3158 C CA . ARG A 1 377 ? -26.122 16.138 -0.249 1.00 87.50 377 ARG A CA 1
ATOM 3159 C C . ARG A 1 377 ? -25.494 17.401 0.351 1.00 87.50 377 ARG A C 1
ATOM 3161 O O . ARG A 1 377 ? -25.397 18.408 -0.339 1.00 87.50 377 ARG A O 1
ATOM 3168 N N . ASN A 1 378 ? -24.993 17.325 1.581 1.00 89.94 378 ASN A N 1
ATOM 3169 C CA . ASN A 1 378 ? -24.238 18.419 2.196 1.00 89.94 378 ASN A CA 1
ATOM 3170 C C . ASN A 1 378 ? -22.824 18.545 1.606 1.00 89.94 378 ASN A C 1
ATOM 3172 O O . ASN A 1 378 ? -22.199 19.596 1.699 1.00 89.94 378 ASN A O 1
ATOM 3176 N N . VAL A 1 379 ? -22.303 17.456 1.028 1.00 88.06 379 VAL A N 1
ATOM 3177 C CA . VAL A 1 379 ? -20.915 17.333 0.565 1.00 88.06 379 VAL A CA 1
ATOM 3178 C C . VAL A 1 379 ? -20.869 16.729 -0.838 1.00 88.06 379 VAL A C 1
ATOM 3180 O O . VAL A 1 379 ? -21.580 15.766 -1.138 1.00 88.06 379 VAL A O 1
ATOM 3183 N N . ASN A 1 380 ? -19.984 17.255 -1.686 1.00 88.06 380 ASN A N 1
ATOM 3184 C CA . ASN A 1 380 ? -19.773 16.771 -3.054 1.00 88.06 380 ASN A CA 1
ATOM 3185 C C . ASN A 1 380 ? -18.948 15.471 -3.100 1.00 88.06 380 ASN A C 1
ATOM 3187 O O . ASN A 1 380 ? -18.178 15.169 -2.190 1.00 88.06 380 ASN A O 1
ATOM 3191 N N . ALA A 1 381 ? -19.019 14.719 -4.206 1.00 87.62 381 ALA A N 1
ATOM 3192 C CA . ALA A 1 381 ? -18.259 13.470 -4.373 1.00 87.62 381 ALA A CA 1
ATOM 3193 C C . ALA A 1 381 ? -16.730 13.662 -4.250 1.00 87.62 381 ALA A C 1
ATOM 3195 O O . ALA A 1 381 ? -16.044 12.842 -3.640 1.00 87.62 381 ALA A O 1
ATOM 3196 N N . PHE A 1 382 ? -16.195 14.768 -4.781 1.00 88.31 382 PHE A N 1
ATOM 3197 C CA . PHE A 1 382 ? -14.772 15.114 -4.668 1.00 88.31 382 PHE A CA 1
ATOM 3198 C C . PHE A 1 382 ? -14.362 15.413 -3.223 1.00 88.31 382 PHE A C 1
ATOM 3200 O O . PHE A 1 382 ? -13.321 14.952 -2.761 1.00 88.31 382 PHE A O 1
ATOM 3207 N N . GLN A 1 383 ? -15.213 16.133 -2.491 1.00 89.62 383 GLN A N 1
ATOM 3208 C CA . GLN A 1 383 ? -14.992 16.451 -1.082 1.00 89.62 383 GLN A CA 1
ATOM 3209 C C . GLN A 1 383 ? -15.109 15.203 -0.199 1.00 89.62 383 GLN A C 1
ATOM 3211 O O . GLN A 1 383 ? -14.346 15.064 0.750 1.00 89.62 383 GLN A O 1
ATOM 3216 N N . LEU A 1 384 ? -15.995 14.256 -0.534 1.00 89.31 384 LEU A N 1
ATOM 3217 C CA . LEU A 1 384 ? -16.033 12.942 0.114 1.00 89.31 384 LEU A CA 1
ATOM 3218 C C . LEU A 1 384 ? -14.701 12.204 -0.068 1.00 89.31 384 LEU A C 1
ATOM 3220 O O . LEU A 1 384 ? -14.151 11.678 0.897 1.00 89.31 384 LEU A O 1
ATOM 3224 N N . ALA A 1 385 ? -14.177 12.154 -1.295 1.00 90.12 385 ALA A N 1
ATOM 3225 C CA . ALA A 1 385 ? -12.926 11.461 -1.586 1.00 90.12 385 ALA A CA 1
ATOM 3226 C C . ALA A 1 385 ? -11.722 12.102 -0.868 1.00 90.12 385 ALA A C 1
ATOM 3228 O O . ALA A 1 385 ? -10.886 11.382 -0.317 1.00 90.12 385 ALA A O 1
ATOM 3229 N N . ASP A 1 386 ? -11.653 13.437 -0.839 1.00 90.44 386 ASP A N 1
ATOM 3230 C CA . ASP A 1 386 ? -10.638 14.193 -0.092 1.00 90.44 386 ASP A CA 1
ATOM 3231 C C . ASP A 1 386 ? -10.794 13.992 1.426 1.00 90.44 386 ASP A C 1
ATOM 3233 O O . ASP A 1 386 ? -9.815 13.718 2.120 1.00 90.44 386 ASP A O 1
ATOM 3237 N N . GLY A 1 387 ? -12.032 13.996 1.933 1.00 90.88 387 GLY A N 1
ATOM 3238 C CA . GLY A 1 387 ? -12.356 13.697 3.327 1.00 90.88 387 GLY A CA 1
ATOM 3239 C C . GLY A 1 387 ? -11.879 12.308 3.750 1.00 90.88 387 GLY A C 1
ATOM 3240 O O . GLY A 1 387 ? -11.182 12.178 4.753 1.00 90.88 387 GLY A O 1
ATOM 3241 N N . LEU A 1 388 ? -12.150 11.277 2.942 1.00 91.88 388 LEU A N 1
ATOM 3242 C CA . LEU A 1 388 ? -11.660 9.916 3.186 1.00 91.88 388 LEU A CA 1
ATOM 3243 C C . LEU A 1 388 ? -10.129 9.843 3.163 1.00 91.88 388 LEU A C 1
ATOM 3245 O O . LEU A 1 388 ? -9.528 9.216 4.041 1.00 91.88 388 LEU A O 1
ATOM 3249 N N . GLN A 1 389 ? -9.480 10.494 2.191 1.00 92.38 389 GLN A N 1
ATOM 3250 C CA . GLN A 1 389 ? -8.017 10.542 2.132 1.00 92.38 389 GLN A CA 1
ATOM 3251 C C . GLN A 1 389 ? -7.446 11.197 3.390 1.00 92.38 389 GLN A C 1
ATOM 3253 O O . GLN A 1 389 ? -6.494 10.685 3.987 1.00 92.38 389 GLN A O 1
ATOM 3258 N N . PHE A 1 390 ? -8.049 12.300 3.832 1.00 93.25 390 PHE A N 1
ATOM 3259 C CA . PHE A 1 390 ? -7.656 12.982 5.052 1.00 93.25 390 PHE A CA 1
ATOM 3260 C C . PHE A 1 390 ? -7.825 12.079 6.278 1.00 93.25 390 PHE A C 1
ATOM 3262 O O . PHE A 1 390 ? -6.875 11.932 7.053 1.00 93.25 390 PHE A O 1
ATOM 3269 N N . THR A 1 391 ? -8.971 11.404 6.426 1.00 92.31 391 THR A N 1
ATOM 3270 C CA . THR A 1 391 ? -9.226 10.480 7.540 1.00 92.31 391 THR A CA 1
ATOM 3271 C C . THR A 1 391 ? -8.157 9.389 7.622 1.00 92.31 391 THR A C 1
ATOM 3273 O O . THR A 1 391 ? -7.594 9.165 8.696 1.00 92.31 391 THR A O 1
ATOM 3276 N N . PHE A 1 392 ? -7.807 8.748 6.500 1.00 92.81 392 PHE A N 1
ATOM 3277 C CA . PHE A 1 392 ? -6.794 7.684 6.480 1.00 92.81 392 PHE A CA 1
ATOM 3278 C C . PHE A 1 392 ? -5.354 8.195 6.624 1.00 92.81 392 PHE A C 1
ATOM 3280 O O . PHE A 1 392 ? -4.507 7.501 7.193 1.00 92.81 392 PHE A O 1
ATOM 3287 N N . ALA A 1 393 ? -5.055 9.410 6.167 1.00 92.56 393 ALA A N 1
ATOM 3288 C CA . ALA A 1 393 ? -3.741 10.017 6.353 1.00 92.56 393 ALA A CA 1
ATOM 3289 C C . ALA A 1 393 ? -3.520 10.547 7.784 1.00 92.56 393 ALA A C 1
ATOM 3291 O O . ALA A 1 393 ? -2.380 10.584 8.255 1.00 92.56 393 ALA A O 1
ATOM 3292 N N . HIS A 1 394 ? -4.593 10.931 8.483 1.00 93.38 394 HIS A N 1
ATOM 3293 C CA . HIS A 1 394 ? -4.564 11.585 9.797 1.00 93.38 394 HIS A CA 1
ATOM 3294 C C . HIS A 1 394 ? -5.222 10.760 10.919 1.00 93.38 394 HIS A C 1
ATOM 3296 O O . HIS A 1 394 ? -5.612 11.310 11.950 1.00 93.38 394 HIS A O 1
ATOM 3302 N N . VAL A 1 395 ? -5.257 9.425 10.794 1.00 90.38 395 VAL A N 1
ATOM 3303 C CA . VAL A 1 395 ? -5.822 8.508 11.813 1.00 90.38 395 VAL A CA 1
ATOM 3304 C C . VAL A 1 395 ? -5.279 8.784 13.218 1.00 90.38 395 VAL A C 1
ATOM 3306 O O . VAL A 1 395 ? -6.031 8.763 14.192 1.00 90.38 395 VAL A O 1
ATOM 3309 N N . GLY A 1 396 ? -3.976 9.065 13.336 1.00 90.25 396 GLY A N 1
ATOM 3310 C CA . GLY A 1 396 ? -3.340 9.364 14.619 1.00 90.25 396 GLY A CA 1
ATOM 3311 C C . GLY A 1 396 ? -3.931 10.598 15.300 1.00 90.25 396 GLY A C 1
ATOM 3312 O O . GLY A 1 396 ? -4.262 10.533 16.478 1.00 90.25 396 GLY A O 1
ATOM 3313 N N . GLN A 1 397 ? -4.117 11.682 14.545 1.00 90.69 397 GLN A N 1
ATOM 3314 C CA . GLN A 1 397 ? -4.633 12.956 15.048 1.00 90.69 397 GLN A CA 1
ATOM 3315 C C . GLN A 1 397 ? -6.129 12.883 15.375 1.00 90.69 397 GLN A C 1
ATOM 3317 O O . GLN A 1 397 ? -6.550 13.410 16.397 1.00 90.69 397 GLN A O 1
ATOM 3322 N N . LEU A 1 398 ? -6.919 12.202 14.539 1.00 91.12 398 LEU A N 1
ATOM 3323 C CA . LEU A 1 398 ? -8.377 12.143 14.689 1.00 91.12 398 LEU A CA 1
ATOM 3324 C C . LEU A 1 398 ? -8.839 11.181 15.792 1.00 91.12 398 LEU A C 1
ATOM 3326 O O . LEU A 1 398 ? -9.849 11.425 16.444 1.00 91.12 398 LEU A O 1
ATOM 3330 N N . THR A 1 399 ? -8.115 10.080 16.013 1.00 88.88 399 THR A N 1
ATOM 3331 C CA . THR A 1 399 ? -8.534 9.050 16.982 1.00 88.88 399 THR A CA 1
ATOM 3332 C C . THR A 1 399 ? -7.724 9.079 18.275 1.00 88.88 399 THR A C 1
ATOM 3334 O O . THR A 1 399 ? -8.267 8.868 19.354 1.00 88.88 399 THR A O 1
ATOM 3337 N N . GLY A 1 400 ? -6.410 9.309 18.210 1.00 88.19 400 GLY A N 1
ATOM 3338 C CA . GLY A 1 400 ? -5.528 9.097 19.361 1.00 88.19 400 GLY A CA 1
ATOM 3339 C C . GLY A 1 400 ? -5.292 7.617 19.704 1.00 88.19 400 GLY A C 1
ATOM 3340 O O . GLY A 1 400 ? -4.839 7.302 20.802 1.00 88.19 400 GLY A O 1
ATOM 3341 N N . MET A 1 401 ? -5.561 6.678 18.784 1.00 87.44 401 MET A N 1
ATOM 3342 C CA . MET A 1 401 ? -5.392 5.232 19.023 1.00 87.44 401 MET A CA 1
ATOM 3343 C C . MET A 1 401 ? -3.952 4.831 19.410 1.00 87.44 401 MET A C 1
ATOM 3345 O O . MET A 1 401 ? -3.750 3.849 20.129 1.00 87.44 401 MET A O 1
ATOM 3349 N N . TYR A 1 402 ? -2.950 5.617 19.000 1.00 92.00 402 TYR A N 1
ATOM 3350 C CA . TYR A 1 402 ? -1.539 5.393 19.332 1.00 92.00 402 TYR A CA 1
ATOM 3351 C C . TYR A 1 402 ? -1.243 5.466 20.841 1.00 92.00 402 TYR A C 1
ATOM 3353 O O . TYR A 1 402 ? -0.271 4.861 21.286 1.00 92.00 402 TYR A O 1
ATOM 3361 N N . GLN A 1 403 ? -2.081 6.153 21.630 1.00 90.69 403 GLN A N 1
ATOM 3362 C CA . GLN A 1 403 ? -1.928 6.246 23.088 1.00 90.69 403 GLN A CA 1
ATOM 3363 C C . GLN A 1 403 ? -2.129 4.889 23.775 1.00 90.69 403 GLN A C 1
ATOM 3365 O O . GLN A 1 403 ? -1.483 4.593 24.775 1.00 90.69 403 GLN A O 1
ATOM 3370 N N . TYR A 1 404 ? -3.010 4.048 23.227 1.00 88.00 404 TYR A N 1
ATOM 3371 C CA . TYR A 1 404 ? -3.343 2.739 23.800 1.00 88.00 404 TYR A CA 1
ATOM 3372 C C . TYR A 1 404 ? -2.553 1.597 23.157 1.00 88.00 404 TYR A C 1
ATOM 3374 O O . TYR A 1 404 ? -2.358 0.551 23.779 1.00 88.00 404 TYR A O 1
ATOM 3382 N N . LYS A 1 405 ? -2.081 1.798 21.920 1.00 88.12 405 LYS A N 1
ATOM 3383 C CA . LYS A 1 405 ? -1.170 0.886 21.226 1.00 88.12 405 LYS A CA 1
ATOM 3384 C C . LYS A 1 405 ? -0.164 1.659 20.374 1.00 88.12 405 LYS A C 1
ATOM 3386 O O . LYS A 1 405 ? -0.440 2.007 19.226 1.00 88.12 405 LYS A O 1
ATOM 3391 N N . TYR A 1 406 ? 1.042 1.834 20.907 1.00 92.25 406 TYR A N 1
ATOM 3392 C CA . TYR A 1 406 ? 2.092 2.617 20.252 1.00 92.25 406 TYR A CA 1
ATOM 3393 C C . TYR A 1 406 ? 2.639 1.974 18.965 1.00 92.25 406 TYR A C 1
ATOM 3395 O O . TYR A 1 406 ? 3.066 2.681 18.057 1.00 92.25 406 TYR A O 1
ATOM 3403 N N . GLU A 1 407 ? 2.559 0.643 18.816 1.00 89.44 407 GLU A N 1
ATOM 3404 C CA . GLU A 1 407 ? 2.979 -0.053 17.583 1.00 89.44 407 GLU A CA 1
ATOM 3405 C C . GLU A 1 407 ? 2.290 0.492 16.316 1.00 89.44 407 GLU A C 1
ATOM 3407 O O . GLU A 1 407 ? 2.877 0.428 15.234 1.00 89.44 407 GLU A O 1
ATOM 3412 N N . LEU A 1 408 ? 1.094 1.086 16.456 1.00 91.12 408 LEU A N 1
ATOM 3413 C CA . LEU A 1 408 ? 0.350 1.753 15.381 1.00 91.12 408 LEU A CA 1
ATOM 3414 C C . LEU A 1 408 ? 1.142 2.889 14.708 1.00 91.12 408 LEU A C 1
ATOM 3416 O O . LEU A 1 408 ? 0.888 3.239 13.555 1.00 91.12 408 LEU A O 1
ATOM 3420 N N . MET A 1 409 ? 2.141 3.452 15.392 1.00 93.50 409 MET A N 1
ATOM 3421 C CA . MET A 1 409 ? 3.030 4.468 14.826 1.00 93.50 409 MET A CA 1
ATOM 3422 C C . MET A 1 409 ? 3.762 3.980 13.572 1.00 93.50 409 MET A C 1
ATOM 3424 O O . MET A 1 409 ? 4.184 4.798 12.754 1.00 93.50 409 MET A O 1
ATOM 3428 N N . LYS A 1 410 ? 3.919 2.662 13.381 1.00 92.56 410 LYS A N 1
ATOM 3429 C CA . LYS A 1 410 ? 4.433 2.100 12.124 1.00 92.56 410 LYS A CA 1
ATOM 3430 C C . LYS A 1 410 ? 3.493 2.433 10.958 1.00 92.56 410 LYS A C 1
ATOM 3432 O O . LYS A 1 410 ? 3.952 2.989 9.964 1.00 92.56 410 LYS A O 1
ATOM 3437 N N . GLN A 1 411 ? 2.190 2.200 11.114 1.00 93.19 411 GLN A N 1
ATOM 3438 C CA . GLN A 1 411 ? 1.191 2.485 10.084 1.00 93.19 411 GLN A CA 1
ATOM 3439 C C . GLN A 1 411 ? 0.941 3.983 9.901 1.00 93.19 411 GLN A C 1
ATOM 3441 O O . GLN A 1 411 ? 0.872 4.448 8.770 1.00 93.19 411 GLN A O 1
ATOM 3446 N N . ILE A 1 412 ? 0.885 4.770 10.981 1.00 93.94 412 ILE A N 1
ATOM 3447 C CA . ILE A 1 412 ? 0.701 6.231 10.875 1.00 93.94 412 ILE A CA 1
ATOM 3448 C C . ILE A 1 412 ? 1.849 6.870 10.077 1.00 93.94 412 ILE A C 1
ATOM 3450 O O . ILE A 1 412 ? 1.615 7.717 9.215 1.00 93.94 412 ILE A O 1
ATOM 3454 N N . ARG A 1 413 ? 3.098 6.441 10.321 1.00 95.06 413 ARG A N 1
ATOM 3455 C CA . ARG A 1 413 ? 4.260 6.916 9.551 1.00 95.06 413 ARG A CA 1
ATOM 3456 C C . ARG A 1 413 ? 4.173 6.504 8.081 1.00 95.06 413 ARG A C 1
ATOM 3458 O O . ARG A 1 413 ? 4.378 7.352 7.223 1.00 95.06 413 ARG A O 1
ATOM 3465 N N . GLN A 1 414 ? 3.779 5.264 7.796 1.00 94.81 414 GLN A N 1
ATOM 3466 C CA . GLN A 1 414 ? 3.568 4.783 6.427 1.00 94.81 414 GLN A CA 1
ATOM 3467 C C . GLN A 1 414 ? 2.449 5.539 5.687 1.00 94.81 414 GLN A C 1
ATOM 3469 O O . GLN A 1 414 ? 2.648 5.906 4.534 1.00 94.81 414 GLN A O 1
ATOM 3474 N N . CYS A 1 415 ? 1.314 5.848 6.330 1.00 94.94 415 CYS A N 1
ATOM 3475 C CA . CYS A 1 415 ? 0.273 6.708 5.746 1.00 94.94 415 CYS A CA 1
ATOM 3476 C C . CYS A 1 415 ? 0.819 8.097 5.393 1.00 94.94 415 CYS A C 1
ATOM 3478 O O . CYS A 1 415 ? 0.518 8.636 4.330 1.00 94.94 415 CYS A O 1
ATOM 3480 N N . LYS A 1 416 ? 1.650 8.676 6.268 1.00 94.12 416 LYS A N 1
ATOM 3481 C CA . LYS A 1 416 ? 2.299 9.968 6.017 1.00 94.12 416 LYS A CA 1
ATOM 3482 C C . LYS A 1 416 ? 3.280 9.895 4.844 1.00 94.12 416 LYS A C 1
ATOM 3484 O O . LYS A 1 416 ? 3.293 10.805 4.021 1.00 94.12 416 LYS A O 1
ATOM 3489 N N . ASP A 1 417 ? 4.062 8.823 4.752 1.00 95.56 417 ASP A N 1
ATOM 3490 C CA . ASP A 1 417 ? 4.989 8.607 3.640 1.00 95.56 417 ASP A CA 1
ATOM 3491 C C . ASP A 1 417 ? 4.234 8.425 2.310 1.00 95.56 417 ASP A C 1
ATOM 3493 O O . ASP A 1 417 ? 4.563 9.093 1.332 1.00 95.56 417 ASP A O 1
ATOM 3497 N N . LEU A 1 418 ? 3.154 7.631 2.291 1.00 95.06 418 LEU A N 1
ATOM 3498 C CA . LEU A 1 418 ? 2.260 7.495 1.132 1.00 95.06 418 LEU A CA 1
ATOM 3499 C C . LEU A 1 418 ? 1.652 8.839 0.725 1.00 95.06 418 LEU A C 1
ATOM 3501 O O . LEU A 1 418 ? 1.634 9.162 -0.460 1.00 95.06 418 LEU A O 1
ATOM 3505 N N . LYS A 1 419 ? 1.215 9.652 1.695 1.00 94.44 419 LYS A N 1
ATOM 3506 C CA . LYS A 1 419 ? 0.705 11.002 1.433 1.00 94.44 419 LYS A CA 1
ATOM 3507 C C . LYS A 1 419 ? 1.728 11.846 0.675 1.00 94.44 419 LYS A C 1
ATOM 3509 O O . LYS A 1 419 ? 1.362 12.523 -0.275 1.00 94.44 419 LYS A O 1
ATOM 3514 N N . HIS A 1 420 ? 3.001 11.811 1.074 1.00 93.44 420 HIS A N 1
ATOM 3515 C CA . HIS A 1 420 ? 4.036 12.585 0.389 1.00 93.44 420 HIS A CA 1
ATOM 3516 C C . HIS A 1 420 ? 4.224 12.123 -1.058 1.00 93.44 420 HIS A C 1
ATOM 3518 O O . HIS A 1 420 ? 4.250 12.970 -1.941 1.00 93.44 420 HIS A O 1
ATOM 3524 N N . VAL A 1 421 ? 4.302 10.812 -1.308 1.00 93.06 421 VAL A N 1
ATOM 3525 C CA . VAL A 1 421 ? 4.450 10.274 -2.672 1.00 93.06 421 VAL A CA 1
ATOM 3526 C C . VAL A 1 421 ? 3.262 10.666 -3.553 1.00 93.06 421 VAL A C 1
ATOM 3528 O O . VAL A 1 421 ? 3.448 11.174 -4.653 1.00 93.06 421 VAL A O 1
ATOM 3531 N N . ILE A 1 422 ? 2.038 10.493 -3.048 1.00 93.31 422 ILE A N 1
ATOM 3532 C CA . ILE A 1 422 ? 0.812 10.791 -3.797 1.00 93.31 422 ILE A CA 1
ATOM 3533 C C . ILE A 1 422 ? 0.714 12.289 -4.096 1.00 93.31 422 ILE A C 1
ATOM 3535 O O . ILE A 1 422 ? 0.483 12.667 -5.235 1.00 93.31 422 ILE A O 1
ATOM 3539 N N . TYR A 1 423 ? 0.914 13.152 -3.098 1.00 93.06 423 TYR A N 1
ATOM 3540 C CA . TYR A 1 423 ? 0.663 14.590 -3.248 1.00 93.06 423 TYR A CA 1
ATOM 3541 C C . TYR A 1 423 ? 1.663 15.234 -4.199 1.00 93.06 423 TYR A C 1
ATOM 3543 O O . TYR A 1 423 ? 1.303 16.116 -4.964 1.00 93.06 423 TYR A O 1
ATOM 3551 N N . TYR A 1 424 ? 2.916 14.788 -4.166 1.00 91.44 424 TYR A N 1
ATOM 3552 C CA . TYR A 1 424 ? 3.948 15.325 -5.042 1.00 91.44 424 TYR A CA 1
ATOM 3553 C C . TYR A 1 424 ? 3.873 14.805 -6.475 1.00 91.44 424 TYR A C 1
ATOM 3555 O O . TYR A 1 424 ? 4.454 15.438 -7.342 1.00 91.44 424 TYR A O 1
ATOM 3563 N N . ARG A 1 425 ? 3.180 13.688 -6.723 1.00 89.25 425 ARG A N 1
ATOM 3564 C CA . ARG A 1 425 ? 2.864 13.222 -8.080 1.00 89.25 425 ARG A CA 1
ATOM 3565 C C . ARG A 1 425 ? 1.535 13.788 -8.592 1.00 89.25 425 ARG A C 1
ATOM 3567 O O . ARG A 1 425 ? 1.367 13.911 -9.793 1.00 89.25 425 ARG A O 1
ATOM 3574 N N . PHE A 1 426 ? 0.605 14.112 -7.692 1.00 90.44 426 PHE A N 1
ATOM 3575 C CA . PHE A 1 426 ? -0.710 14.667 -8.027 1.00 90.44 426 PHE A CA 1
ATOM 3576 C C . PHE A 1 426 ? -0.675 16.187 -8.243 1.00 90.44 426 PHE A C 1
ATOM 3578 O O . PHE A 1 426 ? -1.322 16.688 -9.152 1.00 90.44 426 PHE A O 1
ATOM 3585 N N . ASN A 1 427 ? 0.095 16.923 -7.434 1.00 88.75 427 ASN A N 1
ATOM 3586 C CA . ASN A 1 427 ? 0.198 18.387 -7.503 1.00 88.75 427 ASN A CA 1
ATOM 3587 C C . ASN A 1 427 ? 1.313 18.843 -8.466 1.00 88.75 427 ASN A C 1
ATOM 3589 O O . ASN A 1 427 ? 2.080 19.754 -8.146 1.00 88.75 427 ASN A O 1
ATOM 3593 N N . THR A 1 428 ? 1.481 18.151 -9.592 1.00 85.31 428 THR A N 1
ATOM 3594 C CA . THR A 1 428 ? 2.430 18.520 -10.652 1.00 85.31 428 THR A CA 1
ATOM 3595 C C . THR A 1 428 ? 1.715 19.272 -11.771 1.00 85.31 428 THR A C 1
ATOM 3597 O O . THR A 1 428 ? 0.518 19.098 -11.999 1.00 85.31 428 THR A O 1
ATOM 3600 N N . GLY A 1 429 ? 2.451 20.130 -12.482 1.00 83.81 429 GLY A N 1
ATOM 3601 C CA . GLY A 1 429 ? 1.904 20.921 -13.585 1.00 83.81 429 GLY A CA 1
ATOM 3602 C C . GLY A 1 429 ? 1.010 22.063 -13.099 1.00 83.81 429 GLY A C 1
ATOM 3603 O O . GLY A 1 429 ? 1.437 22.896 -12.303 1.00 83.81 429 GLY A O 1
ATOM 3604 N N . THR A 1 430 ? -0.226 22.111 -13.593 1.00 84.69 430 THR A N 1
ATOM 3605 C CA . THR A 1 430 ? -1.191 23.194 -13.331 1.00 84.69 430 THR A CA 1
ATOM 3606 C C . THR A 1 430 ? -1.889 23.085 -11.972 1.00 84.69 430 THR A C 1
ATOM 3608 O O . THR A 1 430 ? -2.523 24.039 -11.520 1.00 84.69 430 THR A O 1
ATOM 3611 N N . VAL A 1 431 ? -1.780 21.936 -11.296 1.00 86.88 431 VAL A N 1
ATOM 3612 C CA . VAL A 1 431 ? -2.437 21.689 -10.008 1.00 86.88 431 VAL A CA 1
ATOM 3613 C C . VAL A 1 431 ? -1.581 22.238 -8.868 1.00 86.88 431 VAL A C 1
ATOM 3615 O O . VAL A 1 431 ? -0.503 21.728 -8.564 1.00 86.88 431 VAL A O 1
ATOM 3618 N N . GLY A 1 432 ? -2.081 23.285 -8.210 1.00 84.19 432 GLY A N 1
ATOM 3619 C CA . GLY A 1 432 ? -1.405 23.930 -7.087 1.00 84.19 432 GLY A CA 1
ATOM 3620 C C . GLY A 1 432 ? -1.383 23.107 -5.790 1.00 84.19 432 GLY A C 1
ATOM 3621 O O . GLY A 1 432 ? -1.964 22.029 -5.660 1.00 84.19 432 GLY A O 1
ATOM 3622 N N . LYS A 1 433 ? -0.724 23.658 -4.764 1.00 84.31 433 LYS A N 1
ATOM 3623 C CA . LYS A 1 433 ? -0.758 23.106 -3.402 1.00 84.31 433 LYS A CA 1
ATOM 3624 C C . LYS A 1 433 ? -2.082 23.488 -2.740 1.00 84.31 433 LYS A C 1
ATOM 3626 O O . LYS A 1 433 ? -2.245 24.622 -2.303 1.00 84.31 433 LYS A O 1
ATOM 3631 N N . GLY A 1 434 ? -3.002 22.538 -2.629 1.00 81.12 434 GLY A N 1
ATOM 3632 C CA . GLY A 1 434 ? -4.287 22.748 -1.968 1.00 81.12 434 GLY A CA 1
ATOM 3633 C C . GLY A 1 434 ? -4.945 21.445 -1.510 1.00 81.12 434 GLY A C 1
ATOM 3634 O O . GLY A 1 434 ? -4.419 20.360 -1.776 1.00 81.12 434 GLY A O 1
ATOM 3635 N N . PRO A 1 435 ? -6.069 21.539 -0.780 1.00 80.19 435 PRO A N 1
ATOM 3636 C CA . PRO A 1 435 ? -6.975 20.406 -0.595 1.00 80.19 435 PRO A CA 1
ATOM 3637 C C . PRO A 1 435 ? -7.603 19.977 -1.925 1.00 80.19 435 PRO A C 1
ATOM 3639 O O . PRO A 1 435 ? -7.689 20.781 -2.851 1.00 80.19 435 PRO A O 1
ATOM 3642 N N . GLY A 1 436 ? -8.066 18.729 -2.009 1.00 82.38 436 GLY A N 1
ATOM 3643 C CA . GLY A 1 436 ? -8.656 18.168 -3.231 1.00 82.38 436 GLY A CA 1
ATOM 3644 C C . GLY A 1 436 ? -7.970 16.898 -3.740 1.00 82.38 436 GLY A C 1
ATOM 3645 O O . GLY A 1 436 ? -8.256 16.447 -4.847 1.00 82.38 436 GLY A O 1
ATOM 3646 N N . VAL A 1 437 ? -7.085 16.289 -2.945 1.00 88.00 437 VAL A N 1
ATOM 3647 C CA . VAL A 1 437 ? -6.399 15.045 -3.316 1.00 88.00 437 VAL A CA 1
ATOM 3648 C C . VAL A 1 437 ? -7.235 13.858 -2.837 1.00 88.00 437 VAL A C 1
ATOM 3650 O O . VAL A 1 437 ? -7.003 13.293 -1.774 1.00 88.00 437 VAL A O 1
ATOM 3653 N N . GLY A 1 438 ? -8.200 13.429 -3.649 1.00 88.00 438 GLY A N 1
ATOM 3654 C CA . GLY A 1 438 ? -9.141 12.349 -3.315 1.00 88.00 438 GLY A CA 1
ATOM 3655 C C . GLY A 1 438 ? -8.619 10.908 -3.446 1.00 88.00 438 GLY A C 1
ATOM 3656 O O . GLY A 1 438 ? -9.410 9.994 -3.674 1.00 88.00 438 GLY A O 1
ATOM 3657 N N . PHE A 1 439 ? -7.308 10.660 -3.350 1.00 92.06 439 PHE A N 1
ATOM 3658 C CA . PHE A 1 439 ? -6.712 9.344 -3.638 1.00 92.06 439 PHE A CA 1
ATOM 3659 C C . PHE A 1 439 ? -6.497 8.479 -2.379 1.00 92.06 439 PHE A C 1
ATOM 3661 O O . PHE A 1 439 ? -5.373 8.274 -1.915 1.00 92.06 439 PHE A O 1
ATOM 3668 N N . TRP A 1 440 ? -7.598 7.961 -1.824 1.00 92.69 440 TRP A N 1
ATOM 3669 C CA . TRP A 1 440 ? -7.655 7.305 -0.506 1.00 92.69 440 TRP A CA 1
ATOM 3670 C C . TRP A 1 440 ? -7.312 5.809 -0.465 1.00 92.69 440 TRP A C 1
ATOM 3672 O O . TRP A 1 440 ? -7.051 5.259 0.611 1.00 92.69 440 TRP A O 1
ATOM 3682 N N . ALA A 1 441 ? -7.269 5.133 -1.617 1.00 90.94 441 ALA A N 1
ATOM 3683 C CA . ALA A 1 441 ? -7.089 3.681 -1.682 1.00 90.94 441 ALA A CA 1
ATOM 3684 C C . ALA A 1 441 ? -5.818 3.165 -0.962 1.00 90.94 441 ALA A C 1
ATOM 3686 O O . ALA A 1 441 ? -5.922 2.186 -0.218 1.00 90.94 441 ALA A O 1
ATOM 3687 N N . PRO A 1 442 ? -4.626 3.790 -1.084 1.00 92.56 442 PRO A N 1
ATOM 3688 C CA . PRO A 1 442 ? -3.428 3.309 -0.386 1.00 92.56 442 PRO A CA 1
ATOM 3689 C C . PRO A 1 442 ? -3.529 3.395 1.145 1.00 92.56 442 PRO A C 1
ATOM 3691 O O . PRO A 1 442 ? -3.143 2.450 1.837 1.00 92.56 442 PRO A O 1
ATOM 3694 N N . GLY A 1 443 ? -4.074 4.496 1.675 1.00 91.00 443 GLY A N 1
ATOM 3695 C CA . GLY A 1 443 ? -4.257 4.693 3.118 1.00 91.00 443 GLY A CA 1
ATOM 3696 C C . GLY A 1 443 ? -5.303 3.743 3.706 1.00 91.00 443 GLY A C 1
ATOM 3697 O O . GLY A 1 443 ? -5.083 3.143 4.762 1.00 91.00 443 GLY A O 1
ATOM 3698 N N . TRP A 1 444 ? -6.400 3.526 2.976 1.00 93.06 444 TRP A N 1
ATOM 3699 C CA . TRP A 1 444 ? -7.432 2.552 3.330 1.00 93.06 444 TRP A CA 1
ATOM 3700 C C . TRP A 1 444 ? -6.875 1.127 3.435 1.00 93.06 444 TRP A C 1
ATOM 3702 O O . TRP A 1 444 ? -7.090 0.451 4.444 1.00 93.06 444 TRP A O 1
ATOM 3712 N N . ARG A 1 445 ? -6.084 0.685 2.446 1.00 93.00 445 ARG A N 1
ATOM 3713 C CA . ARG A 1 445 ? -5.448 -0.646 2.459 1.00 93.00 445 ARG A CA 1
ATOM 3714 C C . ARG A 1 445 ? -4.580 -0.850 3.693 1.00 93.00 445 ARG A C 1
ATOM 3716 O O . ARG A 1 445 ? -4.643 -1.904 4.327 1.00 93.00 445 ARG A O 1
ATOM 3723 N N . LEU A 1 446 ? -3.794 0.159 4.067 1.00 91.38 446 LEU A N 1
ATOM 3724 C CA . LEU A 1 446 ? -2.940 0.066 5.244 1.00 91.38 446 LEU A CA 1
ATOM 3725 C C . LEU A 1 446 ? -3.751 -0.063 6.538 1.00 91.38 446 LEU A C 1
ATOM 3727 O O . LEU A 1 446 ? -3.409 -0.876 7.403 1.00 91.38 446 LEU A O 1
ATOM 3731 N N . CYS A 1 447 ? -4.848 0.686 6.648 1.00 90.19 447 CYS A N 1
ATOM 3732 C CA . CYS A 1 447 ? -5.769 0.567 7.772 1.00 90.19 447 CYS A CA 1
ATOM 3733 C C . CYS A 1 447 ? -6.383 -0.837 7.840 1.00 90.19 447 CYS A C 1
ATOM 3735 O O . CYS A 1 447 ? -6.429 -1.426 8.916 1.00 90.19 447 CYS A O 1
ATOM 3737 N N . LEU A 1 448 ? -6.757 -1.438 6.708 1.00 89.81 448 LEU A N 1
ATOM 3738 C CA . LEU A 1 448 ? -7.265 -2.813 6.678 1.00 89.81 448 LEU A CA 1
ATOM 3739 C C . LEU A 1 448 ? -6.219 -3.864 7.061 1.00 89.81 448 LEU A C 1
ATOM 3741 O O . LEU A 1 448 ? -6.540 -4.805 7.788 1.00 89.81 448 LEU A O 1
ATOM 3745 N N . PHE A 1 449 ? -4.963 -3.715 6.637 1.00 89.94 449 PHE A N 1
ATOM 3746 C CA . PHE A 1 449 ? -3.893 -4.615 7.078 1.00 89.94 449 PHE A CA 1
ATOM 3747 C C . PHE A 1 449 ? -3.599 -4.479 8.574 1.00 89.94 449 PHE A C 1
ATOM 3749 O O . PHE A 1 449 ? -3.333 -5.483 9.239 1.00 89.94 449 PHE A O 1
ATOM 3756 N N . PHE A 1 450 ? -3.707 -3.267 9.126 1.00 89.12 450 PHE A N 1
ATOM 3757 C CA . PHE A 1 450 ? -3.680 -3.068 10.573 1.00 89.12 450 PHE A CA 1
ATOM 3758 C C . PHE A 1 450 ? -4.836 -3.803 11.256 1.00 89.12 450 PHE A C 1
ATOM 3760 O O . PHE A 1 450 ? -4.604 -4.551 12.210 1.00 89.12 450 PHE A O 1
ATOM 3767 N N . MET A 1 451 ? -6.054 -3.652 10.728 1.00 86.00 451 MET A N 1
ATOM 3768 C CA . MET A 1 451 ? -7.231 -4.331 11.255 1.00 86.00 451 MET A CA 1
ATOM 3769 C C . MET A 1 451 ? -7.048 -5.853 11.232 1.00 86.00 451 MET A C 1
ATOM 3771 O O . MET A 1 451 ? -7.242 -6.490 12.258 1.00 86.00 451 MET A O 1
ATOM 3775 N N . ARG A 1 452 ? -6.540 -6.439 10.141 1.00 86.12 452 ARG A N 1
ATOM 3776 C CA . ARG A 1 452 ? -6.234 -7.882 10.049 1.00 86.12 452 ARG A CA 1
ATOM 3777 C C . ARG A 1 452 ? -5.345 -8.391 11.195 1.00 86.12 452 ARG A C 1
ATOM 3779 O O . ARG A 1 452 ? -5.533 -9.514 11.653 1.00 86.12 452 ARG A O 1
ATOM 3786 N N . GLY A 1 453 ? -4.383 -7.590 11.654 1.00 83.94 453 GLY A N 1
ATOM 3787 C CA . GLY A 1 453 ? -3.480 -7.959 12.749 1.00 83.94 453 GLY A CA 1
ATOM 3788 C C . GLY A 1 453 ? -4.016 -7.671 14.155 1.00 83.94 453 GLY A C 1
ATOM 3789 O O . GLY A 1 453 ? -3.574 -8.306 15.114 1.00 83.94 453 GLY A O 1
ATOM 3790 N N . ILE A 1 454 ? -4.938 -6.712 14.313 1.00 83.50 454 ILE A N 1
ATOM 3791 C CA . ILE A 1 454 ? -5.464 -6.318 15.631 1.00 83.50 454 ILE A CA 1
ATOM 3792 C C . ILE A 1 454 ? -6.627 -7.202 16.099 1.00 83.50 454 ILE A C 1
ATOM 3794 O O . ILE A 1 454 ? -6.767 -7.373 17.309 1.00 83.50 454 ILE A O 1
ATOM 3798 N N . ILE A 1 455 ? -7.403 -7.802 15.182 1.00 79.50 455 ILE A N 1
ATOM 3799 C CA . ILE A 1 455 ? -8.588 -8.624 15.526 1.00 79.50 455 ILE A CA 1
ATOM 3800 C C . ILE A 1 455 ? -8.257 -9.727 16.515 1.00 79.50 455 ILE A C 1
ATOM 3802 O O . ILE A 1 455 ? -8.839 -9.714 17.596 1.00 79.50 455 ILE A O 1
ATOM 3806 N N . PRO A 1 456 ? -7.292 -10.627 16.224 1.00 81.06 456 PRO A N 1
ATOM 3807 C CA . PRO A 1 456 ? -7.079 -11.779 17.092 1.00 81.06 456 PRO A CA 1
ATOM 3808 C C . PRO A 1 456 ? -6.603 -11.341 18.481 1.00 81.06 456 PRO A C 1
ATOM 3810 O O . PRO A 1 456 ? -6.905 -11.968 19.489 1.00 81.06 456 PRO A O 1
ATOM 3813 N N . ARG A 1 457 ? -5.891 -10.205 18.562 1.00 76.25 457 ARG A N 1
ATOM 3814 C CA . ARG A 1 457 ? -5.480 -9.621 19.844 1.00 76.25 457 ARG A CA 1
ATOM 3815 C C . ARG A 1 457 ? -6.680 -9.079 20.623 1.00 76.25 457 ARG A C 1
ATOM 3817 O O . ARG A 1 457 ? -6.773 -9.312 21.822 1.00 76.25 457 ARG A O 1
ATOM 3824 N N . LEU A 1 458 ? -7.585 -8.353 19.970 1.00 76.38 458 LEU A N 1
ATOM 3825 C CA . LEU A 1 458 ? -8.772 -7.795 20.621 1.00 76.38 458 LEU A CA 1
ATOM 3826 C C . LEU A 1 458 ? -9.774 -8.872 21.044 1.00 76.38 458 LEU A C 1
ATOM 3828 O O . LEU A 1 458 ? -10.337 -8.763 22.132 1.00 76.38 458 LEU A O 1
ATOM 3832 N N . GLU A 1 459 ? -9.938 -9.920 20.240 1.00 73.88 459 GLU A N 1
ATOM 3833 C CA . GLU A 1 459 ? -10.739 -11.099 20.584 1.00 73.88 459 GLU A CA 1
ATOM 3834 C C . GLU A 1 459 ? -10.190 -11.839 21.799 1.00 73.88 459 GLU A C 1
ATOM 3836 O O . GLU A 1 459 ? -10.977 -12.337 22.588 1.00 73.88 459 GLU A O 1
ATOM 3841 N N . ASN A 1 460 ? -8.870 -11.859 22.001 1.00 70.38 460 ASN A N 1
ATOM 3842 C CA . ASN A 1 460 ? -8.270 -12.453 23.197 1.00 70.38 460 ASN A CA 1
ATOM 3843 C C . ASN A 1 460 ? -8.390 -11.549 24.435 1.00 70.38 460 ASN A C 1
ATOM 3845 O O . ASN A 1 460 ? -8.535 -12.047 25.546 1.00 70.38 460 ASN A O 1
ATOM 3849 N N . TYR A 1 461 ? -8.364 -10.220 24.279 1.00 63.22 461 TYR A N 1
ATOM 3850 C CA . TYR A 1 461 ? -8.508 -9.302 25.418 1.00 63.22 461 TYR A CA 1
ATOM 3851 C C . TYR A 1 461 ? -9.952 -9.132 25.910 1.00 63.22 461 TYR A C 1
ATOM 3853 O O . TYR A 1 461 ? -10.179 -8.901 27.101 1.00 63.22 461 TYR A O 1
ATOM 3861 N N . SER A 1 462 ? -10.927 -9.200 25.001 1.00 50.41 462 SER A N 1
ATOM 3862 C CA . SER A 1 462 ? -12.355 -9.077 25.310 1.00 50.41 462 SER A CA 1
ATOM 3863 C C . SER A 1 462 ? -12.836 -10.075 26.387 1.00 50.41 462 SER A C 1
ATOM 3865 O O . SER A 1 462 ? -13.410 -9.616 27.382 1.00 50.41 462 SER A O 1
ATOM 3867 N N . PRO A 1 463 ? -12.545 -11.392 26.306 1.00 45.78 463 PRO A N 1
ATOM 3868 C CA . PRO A 1 463 ? -12.997 -12.379 27.279 1.00 45.78 463 PRO A CA 1
ATOM 3869 C C . PRO A 1 463 ? -12.411 -12.152 28.669 1.00 45.78 463 PRO A C 1
ATOM 3871 O O . PRO A 1 463 ? -13.142 -12.336 29.625 1.00 45.78 463 PRO A O 1
ATOM 3874 N N . ASP A 1 464 ? -11.180 -11.663 28.836 1.00 38.84 464 ASP A N 1
ATOM 3875 C CA . ASP A 1 464 ? -10.642 -11.379 30.180 1.00 38.84 464 ASP A CA 1
ATOM 3876 C C . ASP A 1 464 ? -11.313 -10.176 30.861 1.00 38.84 464 ASP A C 1
ATOM 3878 O O . ASP A 1 464 ? -11.431 -10.131 32.084 1.00 38.84 464 ASP A O 1
ATOM 3882 N N . SER A 1 465 ? -11.811 -9.209 30.084 1.00 41.75 465 SER A N 1
ATOM 3883 C CA . SER A 1 465 ? -12.649 -8.120 30.610 1.00 41.75 465 SER A CA 1
ATOM 3884 C C . SER A 1 465 ? -14.111 -8.525 30.847 1.00 41.75 465 SER A C 1
ATOM 3886 O O . SER A 1 465 ? -14.842 -7.811 31.537 1.00 41.75 465 SER A O 1
ATOM 3888 N N . LEU A 1 466 ? -14.509 -9.674 30.292 1.00 43.03 466 LEU A N 1
ATOM 3889 C CA . LEU A 1 466 ? -15.833 -10.292 30.367 1.00 43.03 466 LEU A CA 1
ATOM 3890 C C . LEU A 1 466 ? -15.836 -11.610 31.150 1.00 43.03 466 LEU A C 1
ATOM 3892 O O . LEU A 1 466 ? -16.873 -12.273 31.173 1.00 43.03 466 LEU A O 1
ATOM 3896 N N . LYS A 1 467 ? -14.717 -11.994 31.787 1.00 35.44 467 LYS A N 1
ATOM 3897 C CA . LYS A 1 467 ? -14.615 -13.189 32.628 1.00 35.44 467 LYS A CA 1
ATOM 3898 C C . LYS A 1 467 ? -15.547 -12.979 33.806 1.00 35.44 467 LYS A C 1
ATOM 3900 O O . LYS A 1 467 ? -15.247 -12.293 34.777 1.00 35.44 467 LYS A O 1
ATOM 3905 N N . VAL A 1 468 ? -16.738 -13.521 33.639 1.00 32.12 468 VAL A N 1
ATOM 3906 C CA . VAL A 1 468 ? -17.825 -13.498 34.594 1.00 32.12 468 VAL A CA 1
ATOM 3907 C C . VAL A 1 468 ? -17.891 -14.913 35.109 1.00 32.12 468 VAL A C 1
ATOM 3909 O O . VAL A 1 468 ? -18.170 -15.841 34.348 1.00 32.12 468 VAL A O 1
ATOM 3912 N N . GLY A 1 469 ? -17.586 -15.061 36.396 1.00 30.94 469 GLY A N 1
ATOM 3913 C CA . GLY A 1 469 ? -17.926 -16.259 37.138 1.00 30.94 469 GLY A CA 1
ATOM 3914 C C . GLY A 1 469 ? -19.391 -16.603 36.883 1.00 30.94 469 GLY A C 1
ATOM 3915 O O . GLY A 1 469 ? -20.266 -15.745 36.978 1.00 30.94 469 GLY A O 1
ATOM 3916 N N . THR A 1 470 ? -19.602 -17.855 36.487 1.00 28.75 470 THR A N 1
ATOM 3917 C CA . THR A 1 470 ? -20.868 -18.589 36.538 1.00 28.75 470 THR A CA 1
ATOM 3918 C C . THR A 1 470 ? -22.101 -17.914 35.908 1.00 28.75 470 THR A C 1
ATOM 3920 O O . THR A 1 470 ? -22.832 -17.120 36.496 1.00 28.75 470 THR A O 1
ATOM 3923 N N . VAL A 1 471 ? -22.457 -18.430 34.727 1.00 30.34 471 VAL A N 1
ATOM 3924 C CA . VAL A 1 471 ? -23.752 -18.284 34.027 1.00 30.34 471 VAL A CA 1
ATOM 3925 C C . VAL A 1 471 ? -24.977 -18.543 34.940 1.00 30.34 471 VAL A C 1
ATOM 3927 O O . VAL A 1 471 ? -26.070 -18.057 34.659 1.00 30.34 471 VAL A O 1
ATOM 3930 N N . LYS A 1 472 ? -24.807 -19.228 36.083 1.00 26.95 472 LYS A N 1
ATOM 3931 C CA . LYS A 1 472 ? -25.861 -19.490 37.084 1.00 26.95 472 LYS A CA 1
ATOM 3932 C C . LYS A 1 472 ? -26.366 -18.243 37.835 1.00 26.95 472 LYS A C 1
ATOM 3934 O O . LYS A 1 472 ? -27.523 -18.243 38.245 1.00 26.95 472 LYS A O 1
ATOM 3939 N N . ALA A 1 473 ? -25.580 -17.170 37.969 1.00 32.34 473 ALA A N 1
ATOM 3940 C CA . ALA A 1 473 ? -25.998 -15.969 38.714 1.00 32.34 473 ALA A CA 1
ATOM 3941 C C . ALA A 1 473 ? -27.005 -15.070 37.958 1.00 32.34 473 ALA A C 1
ATOM 3943 O O . ALA A 1 473 ? -27.581 -14.149 38.531 1.00 32.34 473 ALA A O 1
ATOM 3944 N N . TRP A 1 474 ? -27.247 -15.341 36.672 1.00 39.44 474 TRP A N 1
ATOM 3945 C CA . TRP A 1 474 ? -28.013 -14.461 35.783 1.00 39.44 474 TRP A CA 1
ATOM 3946 C C . TRP A 1 474 ? -29.494 -14.833 35.618 1.00 39.44 474 TRP A C 1
ATOM 3948 O O . TRP A 1 474 ? -30.199 -14.161 34.873 1.00 39.44 474 TRP A O 1
ATOM 3958 N N . ARG A 1 475 ? -30.009 -15.862 36.307 1.00 26.34 475 ARG A N 1
ATOM 3959 C CA . ARG A 1 475 ? -31.408 -16.297 36.111 1.00 26.34 475 ARG A CA 1
ATOM 3960 C C . ARG A 1 475 ? -32.436 -15.495 36.931 1.00 26.34 475 ARG A C 1
ATOM 3962 O O . ARG A 1 475 ? -33.535 -15.274 36.444 1.00 26.34 475 ARG A O 1
ATOM 3969 N N . LYS A 1 476 ? -32.083 -15.006 38.129 1.00 29.05 476 LYS A N 1
ATOM 3970 C CA . LYS A 1 476 ? -33.027 -14.331 39.052 1.00 29.05 476 LYS A CA 1
ATOM 3971 C C . LYS A 1 476 ? -33.240 -12.815 38.822 1.00 29.05 476 LYS A C 1
ATOM 3973 O O . LYS A 1 476 ? -34.381 -12.382 38.929 1.00 29.05 476 LYS A O 1
ATOM 3978 N N . PRO A 1 477 ? -32.243 -11.989 38.436 1.00 30.81 477 PRO A N 1
ATOM 3979 C CA . PRO A 1 477 ? -32.469 -10.544 38.244 1.00 30.81 477 PRO A CA 1
ATOM 3980 C C . PRO A 1 477 ? -33.126 -10.173 36.900 1.00 30.81 477 PRO A C 1
ATOM 3982 O O . PRO A 1 477 ? -33.515 -9.025 36.693 1.00 30.81 477 PRO A O 1
ATOM 3985 N N . LEU A 1 478 ? -33.213 -11.121 35.958 1.00 31.75 478 LEU A N 1
ATOM 3986 C CA . LEU A 1 478 ? -33.737 -10.897 34.604 1.00 31.75 478 LEU A CA 1
ATOM 3987 C C . LEU A 1 478 ? -35.252 -11.124 34.487 1.00 31.75 478 LEU A C 1
ATOM 3989 O O . LEU A 1 478 ? -35.862 -10.538 33.600 1.00 31.75 478 LEU A O 1
ATOM 3993 N N . GLN A 1 479 ? -35.873 -11.881 35.400 1.00 30.55 479 GLN A N 1
ATOM 3994 C CA . GLN A 1 479 ? -37.339 -11.989 35.471 1.00 30.55 479 GLN A CA 1
ATOM 3995 C C . GLN A 1 479 ? -37.989 -10.718 36.046 1.00 30.55 479 GLN A C 1
ATOM 3997 O O . GLN A 1 479 ? -39.079 -10.349 35.623 1.00 30.55 479 GLN A O 1
ATOM 4002 N N . ASN A 1 480 ? -37.288 -9.978 36.914 1.00 29.77 480 ASN A N 1
ATOM 4003 C CA . ASN A 1 480 ? -37.835 -8.768 37.544 1.00 29.77 480 ASN A CA 1
ATOM 4004 C C . ASN A 1 480 ? -37.680 -7.489 36.693 1.00 29.77 480 ASN A C 1
ATOM 4006 O O . ASN A 1 480 ? -38.399 -6.522 36.915 1.00 29.77 480 ASN A O 1
ATOM 4010 N N . ASN A 1 481 ? -36.800 -7.480 35.684 1.00 31.05 481 ASN A N 1
ATOM 4011 C CA . ASN A 1 481 ? -36.563 -6.308 34.823 1.00 31.05 481 ASN A CA 1
ATOM 4012 C C . ASN A 1 481 ? -37.418 -6.264 33.544 1.00 31.05 481 ASN A C 1
ATOM 4014 O O . ASN A 1 481 ? -37.359 -5.280 32.812 1.00 31.05 481 ASN A O 1
ATOM 4018 N N . ILE A 1 482 ? -38.241 -7.286 33.285 1.00 28.73 482 ILE A N 1
ATOM 4019 C CA . ILE A 1 482 ? -39.237 -7.244 32.200 1.00 28.73 482 ILE A CA 1
ATOM 4020 C C . ILE A 1 482 ? -40.422 -6.337 32.586 1.00 28.73 482 ILE A C 1
ATOM 4022 O O . ILE A 1 482 ? -41.005 -5.706 31.713 1.00 28.73 482 ILE A O 1
ATOM 4026 N N . ARG A 1 483 ? -40.706 -6.167 33.888 1.00 27.34 483 ARG A N 1
ATOM 4027 C CA . ARG A 1 483 ? -41.718 -5.209 34.374 1.00 27.34 483 ARG A CA 1
ATOM 4028 C C . ARG A 1 483 ? -41.239 -3.752 34.334 1.00 27.34 483 ARG A C 1
ATOM 4030 O O . ARG A 1 483 ? -41.992 -2.877 33.934 1.00 27.34 483 ARG A O 1
ATOM 4037 N N . PHE A 1 484 ? -39.959 -3.490 34.615 1.00 25.23 484 PHE A N 1
ATOM 4038 C CA . PHE A 1 484 ? -39.436 -2.114 34.671 1.00 25.23 484 PHE A CA 1
ATOM 4039 C C . PHE A 1 484 ? -39.327 -1.423 33.297 1.00 25.23 484 PHE A C 1
ATOM 4041 O O . PHE A 1 484 ? -39.390 -0.198 33.212 1.00 25.23 484 PHE A O 1
ATOM 4048 N N . CYS A 1 485 ? -39.185 -2.186 32.207 1.00 28.47 485 CYS A N 1
ATOM 4049 C CA . CYS A 1 485 ? -39.182 -1.624 30.852 1.00 28.47 485 CYS A CA 1
ATOM 4050 C C . CYS A 1 485 ? -40.585 -1.281 30.328 1.00 28.47 485 CYS A C 1
ATOM 4052 O O . CYS A 1 485 ? -40.676 -0.458 29.425 1.00 28.47 485 CYS A O 1
ATOM 4054 N N . GLN A 1 486 ? -41.652 -1.855 30.897 1.00 29.09 486 GLN A N 1
ATOM 4055 C CA . GLN A 1 486 ? -43.035 -1.501 30.547 1.00 29.09 486 GLN A CA 1
ATOM 4056 C C . GLN A 1 486 ? -43.501 -0.230 31.278 1.00 29.09 486 GLN A C 1
ATOM 4058 O O . GLN A 1 486 ? -44.262 0.555 30.719 1.00 29.09 486 GLN A O 1
ATOM 4063 N N . ASP A 1 487 ? -42.977 0.038 32.478 1.00 26.66 487 ASP A N 1
ATOM 4064 C CA . ASP A 1 487 ? -43.318 1.251 33.237 1.00 26.66 487 ASP A CA 1
ATOM 4065 C C . ASP A 1 487 ? -42.585 2.510 32.732 1.00 26.66 487 ASP A C 1
ATOM 4067 O O . ASP A 1 487 ? -43.115 3.619 32.815 1.00 26.66 487 ASP A O 1
ATOM 4071 N N . ALA A 1 488 ? -41.402 2.361 32.122 1.00 26.59 488 ALA A N 1
ATOM 4072 C CA . ALA A 1 488 ? -40.662 3.481 31.527 1.00 26.59 488 ALA A CA 1
ATOM 4073 C C . ALA A 1 488 ? -41.327 4.051 30.255 1.00 26.59 488 ALA A C 1
ATOM 4075 O O . ALA A 1 488 ? -41.117 5.219 29.926 1.00 26.59 488 ALA A O 1
ATOM 4076 N N . GLU A 1 489 ? -42.174 3.271 29.573 1.00 28.52 489 GLU A N 1
ATOM 4077 C CA . GLU A 1 489 ? -42.969 3.740 28.426 1.00 28.52 489 GLU A CA 1
ATOM 4078 C C . GLU A 1 489 ? -44.160 4.625 28.844 1.00 28.52 489 GLU A C 1
ATOM 4080 O O . GLU A 1 489 ? -44.680 5.368 28.015 1.00 28.52 489 GLU A O 1
ATOM 4085 N N . ARG A 1 490 ? -44.545 4.648 30.132 1.00 27.11 490 ARG A N 1
ATOM 4086 C CA . ARG A 1 490 ? -45.599 5.544 30.655 1.00 27.11 490 ARG A CA 1
ATOM 4087 C C . ARG A 1 490 ? -45.092 6.898 31.159 1.00 27.11 490 ARG A C 1
ATOM 4089 O O . ARG A 1 490 ? -45.893 7.812 31.321 1.00 27.11 490 ARG A O 1
ATOM 4096 N N . ILE A 1 491 ? -43.786 7.062 31.382 1.00 27.52 491 ILE A N 1
ATOM 4097 C CA . ILE A 1 491 ? -43.205 8.313 31.916 1.00 27.52 491 ILE A CA 1
ATOM 4098 C C . ILE A 1 491 ? -42.816 9.300 30.792 1.00 27.52 491 ILE A C 1
ATOM 4100 O O . ILE A 1 491 ? -42.626 10.485 31.044 1.00 27.52 491 ILE A O 1
ATOM 4104 N N . LEU A 1 492 ? -42.777 8.858 29.528 1.00 28.75 492 LEU A N 1
ATOM 4105 C CA . LEU A 1 492 ? -42.402 9.689 28.371 1.00 28.75 492 LEU A CA 1
ATOM 4106 C C . LEU A 1 492 ? -43.552 10.502 27.742 1.00 28.75 492 LEU A C 1
ATOM 4108 O O . LEU A 1 492 ? -43.368 11.095 26.682 1.00 28.75 492 LEU A O 1
ATOM 4112 N N . VAL A 1 493 ? -44.714 10.591 28.396 1.00 30.84 493 VAL A N 1
ATOM 4113 C CA . VAL A 1 493 ? -45.812 11.482 27.982 1.00 30.84 493 VAL A CA 1
ATOM 4114 C C . VAL A 1 493 ? -46.215 12.378 29.147 1.00 30.84 493 VAL A C 1
ATOM 4116 O O . VAL A 1 493 ? -47.215 12.130 29.812 1.00 30.84 493 VAL A O 1
ATOM 4119 N N . LYS A 1 494 ? -45.437 13.438 29.388 1.00 23.59 494 LYS A N 1
ATOM 4120 C CA . LYS A 1 494 ? -45.957 14.707 29.918 1.00 23.59 494 LYS A CA 1
ATOM 4121 C C . LYS A 1 494 ? -45.170 15.874 29.307 1.00 23.59 494 LYS A C 1
ATOM 4123 O O . LYS A 1 494 ? -43.948 15.902 29.461 1.00 23.59 494 LYS A O 1
ATOM 4128 N N . PRO A 1 495 ? -45.834 16.810 28.608 1.00 33.25 495 PRO A N 1
ATOM 4129 C CA . PRO A 1 495 ? -45.268 18.121 28.344 1.00 33.25 495 PRO A CA 1
ATOM 4130 C C . PRO A 1 495 ? -45.294 18.942 29.646 1.00 33.25 495 PRO A C 1
ATOM 4132 O O . PRO A 1 495 ? -46.002 18.596 30.590 1.00 33.25 495 PRO A O 1
ATOM 4135 N N . ASP A 1 496 ? -44.517 20.019 29.674 1.00 28.20 496 ASP A N 1
ATOM 4136 C CA . ASP A 1 496 ? -44.486 21.059 30.712 1.00 28.20 496 ASP A CA 1
ATOM 4137 C C . ASP A 1 496 ? -43.634 20.780 31.960 1.00 28.20 496 ASP A C 1
ATOM 4139 O O . ASP A 1 496 ? -44.067 20.200 32.956 1.00 28.20 496 ASP A O 1
ATOM 4143 N N . LYS A 1 497 ? -42.398 21.301 31.916 1.00 26.11 497 LYS A N 1
ATOM 4144 C CA . LYS A 1 497 ? -41.851 22.266 32.893 1.00 26.11 497 LYS A CA 1
ATOM 4145 C C . LYS A 1 497 ? -40.456 22.716 32.452 1.00 26.11 497 LYS A C 1
ATOM 4147 O O . LYS A 1 497 ? -39.447 22.064 32.705 1.00 26.11 497 LYS A O 1
ATOM 4152 N N . MET A 1 498 ? -40.430 23.855 31.771 1.00 25.55 498 MET A N 1
ATOM 4153 C CA . MET A 1 498 ? -39.238 24.642 31.472 1.00 25.55 498 MET A CA 1
ATOM 4154 C C . MET A 1 498 ? -38.876 25.456 32.727 1.00 25.55 498 MET A C 1
ATOM 4156 O O . MET A 1 498 ? -39.740 26.120 33.294 1.00 25.55 498 MET A O 1
ATOM 4160 N N . GLN A 1 499 ? -37.622 25.394 33.177 1.00 25.16 499 GLN A N 1
ATOM 4161 C CA . GLN A 1 499 ? -37.051 26.331 34.154 1.00 25.16 499 GLN A CA 1
ATOM 4162 C C . GLN A 1 499 ? -36.014 27.191 33.412 1.00 25.16 499 GLN A C 1
ATOM 4164 O O . GLN A 1 499 ? -35.133 26.620 32.761 1.00 25.16 499 GLN A O 1
ATOM 4169 N N . PRO A 1 500 ? -36.120 28.532 33.440 1.00 27.16 500 PRO A N 1
ATOM 4170 C CA . PRO A 1 500 ? -35.194 29.425 32.758 1.00 27.16 500 PRO A CA 1
ATOM 4171 C C . PRO A 1 500 ? -34.023 29.802 33.676 1.00 27.16 500 PRO A C 1
ATOM 4173 O O . PRO A 1 500 ? -34.206 30.007 34.872 1.00 27.16 500 PRO A O 1
ATOM 4176 N N . GLY A 1 501 ? -32.829 29.966 33.101 1.00 22.55 501 GLY A N 1
ATOM 4177 C CA . GLY A 1 501 ? -31.721 30.663 33.761 1.00 22.55 501 GLY A CA 1
ATOM 4178 C C . GLY A 1 501 ? -30.357 30.016 33.543 1.00 22.55 501 GLY A C 1
ATOM 4179 O O . GLY A 1 501 ? -30.033 29.017 34.172 1.00 22.55 501 GLY A O 1
ATOM 4180 N N . PHE A 1 502 ? -29.555 30.583 32.643 1.00 22.69 502 PHE A N 1
ATOM 4181 C CA . PHE A 1 502 ? -28.384 31.406 32.988 1.00 22.69 502 PHE A CA 1
ATOM 4182 C C . PHE A 1 502 ? -27.509 31.599 31.743 1.00 22.69 502 PHE A C 1
ATOM 4184 O O . PHE A 1 502 ? -26.658 30.785 31.390 1.00 22.69 502 PHE A O 1
ATOM 4191 N N . SER A 1 503 ? -27.745 32.724 31.077 1.00 23.56 503 SER A N 1
ATOM 4192 C CA . SER A 1 503 ? -26.792 33.407 30.213 1.00 23.56 503 SER A CA 1
ATOM 4193 C C . SER A 1 503 ? -25.867 34.268 31.078 1.00 23.56 503 SER A C 1
ATOM 4195 O O . SER A 1 503 ? -26.368 35.117 31.812 1.00 23.56 503 SER A O 1
ATOM 4197 N N . ASN A 1 504 ? -24.552 34.046 30.964 1.00 23.53 504 ASN A N 1
ATOM 4198 C CA . ASN A 1 504 ? -23.442 35.021 31.003 1.00 23.53 504 ASN A CA 1
ATOM 4199 C C . ASN A 1 504 ? -22.205 34.508 31.758 1.00 23.53 504 ASN A C 1
ATOM 4201 O O . ASN A 1 504 ? -22.274 34.185 32.936 1.00 23.53 504 ASN A O 1
ATOM 4205 N N . GLY A 1 505 ? -21.063 34.566 31.056 1.00 22.77 505 GLY A N 1
ATOM 4206 C CA . GLY A 1 505 ? -19.727 34.829 31.605 1.00 22.77 505 GLY A CA 1
ATOM 4207 C C . GLY A 1 505 ? -19.030 33.689 32.355 1.00 22.77 505 GLY A C 1
ATOM 4208 O O . GLY A 1 505 ? -19.409 33.334 33.458 1.00 22.77 505 GLY A O 1
ATOM 4209 N N . PHE A 1 506 ? -17.898 33.202 31.846 1.00 21.44 506 PHE A N 1
ATOM 4210 C CA . PHE A 1 506 ? -16.612 33.870 32.073 1.00 21.44 506 PHE A CA 1
ATOM 4211 C C . PHE A 1 506 ? -15.455 33.076 31.461 1.00 21.44 506 PHE A C 1
ATOM 4213 O O . PHE A 1 506 ? -15.357 31.853 31.558 1.00 21.44 506 PHE A O 1
ATOM 4220 N N . ALA A 1 507 ? -14.549 33.831 30.852 1.00 26.05 507 ALA A N 1
ATOM 4221 C CA . ALA A 1 507 ? -13.187 33.430 30.581 1.00 26.05 507 ALA A CA 1
ATOM 4222 C C . ALA A 1 507 ? -12.459 33.075 31.889 1.00 26.05 507 ALA A C 1
ATOM 4224 O O . ALA A 1 507 ? -12.445 33.886 32.806 1.00 26.05 507 ALA A O 1
ATOM 4225 N N . ALA A 1 508 ? -11.816 31.908 31.944 1.00 23.56 508 ALA A N 1
ATOM 4226 C CA . ALA A 1 508 ? -10.589 31.645 32.706 1.00 23.56 508 ALA A CA 1
ATOM 4227 C C . ALA A 1 508 ? -10.179 30.183 32.487 1.00 23.56 508 ALA A C 1
ATOM 4229 O O . ALA A 1 508 ? -10.952 29.264 32.740 1.00 23.56 508 ALA A O 1
ATOM 4230 N N . GLY A 1 509 ? -8.955 29.959 32.007 1.00 23.14 509 GLY A N 1
ATOM 4231 C CA . GLY A 1 509 ? -8.416 28.608 31.823 1.00 23.14 509 GLY A CA 1
ATOM 4232 C C . GLY A 1 509 ? -7.450 28.436 30.654 1.00 23.14 509 GLY A C 1
ATOM 4233 O O . GLY A 1 509 ? -7.070 27.313 30.343 1.00 23.14 509 GLY A O 1
ATOM 4234 N N . ALA A 1 510 ? -7.031 29.520 30.000 1.00 26.23 510 ALA A N 1
ATOM 4235 C CA . ALA A 1 510 ? -5.868 29.520 29.125 1.00 26.23 510 ALA A CA 1
ATOM 4236 C C . ALA A 1 510 ? -4.699 30.174 29.863 1.00 26.23 510 ALA A C 1
ATOM 4238 O O . ALA A 1 510 ? -4.598 31.393 29.867 1.00 26.23 510 ALA A O 1
ATOM 4239 N N . GLN A 1 511 ? -3.839 29.364 30.487 1.00 23.69 511 GLN A N 1
ATOM 4240 C CA . GLN A 1 511 ? -2.411 29.638 30.701 1.00 23.69 511 GLN A CA 1
ATOM 4241 C C . GLN A 1 511 ? -1.770 28.449 31.431 1.00 23.69 511 GLN A C 1
ATOM 4243 O O . GLN A 1 511 ? -1.904 28.309 32.637 1.00 23.69 511 GLN A O 1
ATOM 4248 N N . CYS A 1 512 ? -1.077 27.577 30.695 1.00 23.67 512 CYS A N 1
ATOM 4249 C CA . CYS A 1 512 ? 0.361 27.347 30.885 1.00 23.67 512 CYS A CA 1
ATOM 4250 C C . CYS A 1 512 ? 0.865 26.336 29.841 1.00 23.67 512 CYS A C 1
ATOM 4252 O O . CYS A 1 512 ? 0.323 25.240 29.715 1.00 23.67 512 CYS A O 1
ATOM 4254 N N . GLY A 1 513 ? 1.892 26.726 29.078 1.00 23.55 513 GLY A N 1
ATOM 4255 C CA . GLY A 1 513 ? 2.552 25.869 28.085 1.00 23.55 513 GLY A CA 1
ATOM 4256 C C . GLY A 1 513 ? 2.867 26.530 26.738 1.00 23.55 513 GLY A C 1
ATOM 4257 O O . GLY A 1 513 ? 2.645 25.927 25.692 1.00 23.55 513 GLY A O 1
ATOM 4258 N N . LYS A 1 514 ? 3.370 27.773 26.729 1.00 23.72 514 LYS A N 1
ATOM 4259 C CA . LYS A 1 514 ? 3.930 28.416 25.526 1.00 23.72 514 LYS A CA 1
ATOM 4260 C C . LYS A 1 514 ? 5.208 27.688 25.080 1.00 23.72 514 LYS A C 1
ATOM 4262 O O . LYS A 1 514 ? 6.203 27.745 25.790 1.00 23.72 514 LYS A O 1
ATOM 4267 N N . ARG A 1 515 ? 5.193 27.101 23.877 1.00 24.52 515 ARG A N 1
ATOM 4268 C CA . ARG A 1 515 ? 6.221 27.221 22.810 1.00 24.52 515 ARG A CA 1
ATOM 4269 C C . ARG A 1 515 ? 5.916 26.227 21.684 1.00 24.52 515 ARG A C 1
ATOM 4271 O O . ARG A 1 515 ? 6.358 25.090 21.730 1.00 24.52 515 ARG A O 1
ATOM 4278 N N . LEU A 1 516 ? 5.166 26.679 20.677 1.00 24.84 516 LEU A N 1
ATOM 4279 C CA . LEU A 1 516 ? 5.278 26.264 19.266 1.00 24.84 516 LEU A CA 1
ATOM 4280 C C . LEU A 1 516 ? 4.305 27.111 18.432 1.00 24.84 516 LEU A C 1
ATOM 4282 O O . LEU A 1 516 ? 3.297 26.647 17.909 1.00 24.84 516 LEU A O 1
ATOM 4286 N N . GLY A 1 517 ? 4.607 28.408 18.371 1.00 24.97 517 GLY A N 1
ATOM 4287 C CA . GLY A 1 517 ? 4.080 29.296 17.343 1.00 24.97 517 GLY A CA 1
ATOM 4288 C C . GLY A 1 517 ? 4.926 29.175 16.075 1.00 24.97 517 GLY A C 1
ATOM 4289 O O . GLY A 1 517 ? 6.133 28.968 16.162 1.00 24.97 517 GLY A O 1
ATOM 4290 N N . ARG A 1 518 ? 4.265 29.368 14.927 1.00 26.06 518 ARG A N 1
ATOM 4291 C CA . ARG A 1 518 ? 4.771 29.320 13.540 1.00 26.06 518 ARG A CA 1
ATOM 4292 C C . ARG A 1 518 ? 4.867 27.923 12.926 1.00 26.06 518 ARG A C 1
ATOM 4294 O O . ARG A 1 518 ? 5.941 27.358 12.783 1.00 26.06 518 ARG A O 1
ATOM 4301 N N . LEU A 1 519 ? 3.694 27.40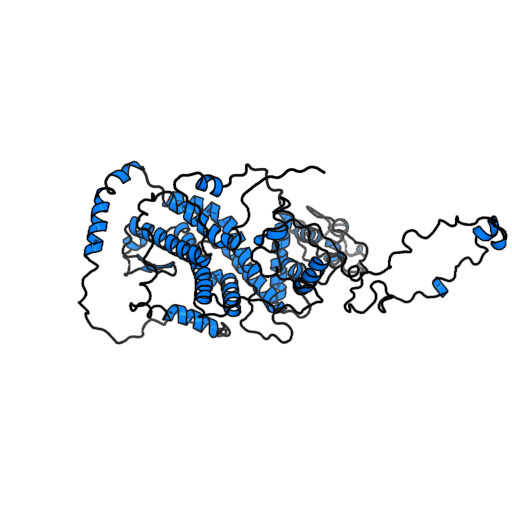5 12.545 1.00 26.12 519 LEU A N 1
ATOM 4302 C CA . LEU A 1 519 ? 3.367 26.789 11.237 1.00 26.12 519 LEU A CA 1
ATOM 4303 C C . LEU A 1 519 ? 1.957 26.150 11.286 1.00 26.12 519 LEU A C 1
ATOM 4305 O O . LEU A 1 519 ? 1.729 25.048 10.793 1.00 26.12 519 LEU A O 1
ATOM 4309 N N . GLN A 1 520 ? 0.983 26.839 11.892 1.00 27.80 520 GLN A N 1
ATOM 4310 C CA . GLN A 1 520 ? -0.434 26.558 11.650 1.00 27.80 520 GLN A CA 1
ATOM 4311 C C . GLN A 1 520 ? -0.861 27.361 10.424 1.00 27.80 520 GLN A C 1
ATOM 4313 O O . GLN A 1 520 ? -1.384 28.462 10.520 1.00 27.80 520 GLN A O 1
ATOM 4318 N N . GLY A 1 521 ? -0.548 26.821 9.254 1.00 30.08 521 GLY A N 1
ATOM 4319 C CA . GLY A 1 521 ? -1.015 27.330 7.978 1.00 30.08 521 GLY A CA 1
ATOM 4320 C C . GLY A 1 521 ? -1.292 26.138 7.082 1.00 30.08 521 GLY A C 1
ATOM 4321 O O . GLY A 1 521 ? -0.407 25.308 6.891 1.00 30.08 521 GLY A O 1
ATOM 4322 N N . GLN A 1 522 ? -2.510 26.081 6.543 1.00 33.88 522 GLN A N 1
ATOM 4323 C CA . GLN A 1 522 ? -2.987 25.109 5.551 1.00 33.88 522 GLN A CA 1
ATOM 4324 C C . GLN A 1 522 ? -3.468 23.749 6.098 1.00 33.88 522 GLN A C 1
ATOM 4326 O O . GLN A 1 522 ? -3.107 22.688 5.593 1.00 33.88 522 GLN A O 1
ATOM 4331 N N . THR A 1 523 ? -4.377 23.762 7.077 1.00 36.16 523 THR A N 1
ATOM 4332 C CA . THR A 1 523 ? -5.542 22.865 6.983 1.00 36.16 523 THR A CA 1
ATOM 4333 C C . THR A 1 523 ? -6.608 23.598 6.172 1.00 36.16 523 THR A C 1
ATOM 4335 O O . THR A 1 523 ? -6.803 24.799 6.339 1.00 36.16 523 THR A O 1
ATOM 4338 N N . SER A 1 524 ? -7.229 22.918 5.211 1.00 41.94 524 SER A N 1
ATOM 4339 C CA . SER A 1 524 ? -8.202 23.526 4.303 1.00 41.94 524 SER A CA 1
ATOM 4340 C C . SER A 1 524 ? -9.331 24.192 5.075 1.00 41.94 524 SER A C 1
ATOM 4342 O O . SER A 1 524 ? -10.011 23.511 5.843 1.00 41.94 524 SER A O 1
ATOM 4344 N N . GLY A 1 525 ? -9.563 25.487 4.841 1.00 35.72 525 GLY A N 1
ATOM 4345 C CA . GLY A 1 525 ? -10.658 26.235 5.467 1.00 35.72 525 GLY A CA 1
ATOM 4346 C C . GLY A 1 525 ? -12.008 25.519 5.351 1.00 35.72 525 GLY A C 1
ATOM 4347 O O . GLY A 1 525 ? -12.765 25.511 6.308 1.00 35.72 525 GLY A O 1
ATOM 4348 N N . LEU A 1 526 ? -12.243 24.789 4.255 1.00 37.22 526 LEU A N 1
ATOM 4349 C CA . LEU A 1 526 ? -13.426 23.943 4.040 1.00 37.22 526 LEU A CA 1
ATOM 4350 C C . LEU A 1 526 ? -13.548 22.740 4.990 1.00 37.22 526 LEU A C 1
ATOM 4352 O O . LEU A 1 526 ? -14.655 22.385 5.368 1.00 37.22 526 LEU A O 1
ATOM 4356 N N . LEU A 1 527 ? -12.441 22.122 5.410 1.00 39.56 527 LEU A N 1
ATOM 4357 C CA . LEU A 1 527 ? -12.460 21.031 6.395 1.00 39.56 527 LEU A CA 1
ATOM 4358 C C . LEU A 1 527 ? -12.630 21.579 7.810 1.00 39.56 527 LEU A C 1
ATOM 4360 O O . LEU A 1 527 ? -13.306 20.956 8.611 1.00 39.56 527 LEU A O 1
ATOM 4364 N N . ASN A 1 528 ? -12.064 22.751 8.111 1.00 40.94 528 ASN A N 1
ATOM 4365 C CA . ASN A 1 528 ? -12.386 23.442 9.357 1.00 40.94 528 ASN A CA 1
ATOM 4366 C C . ASN A 1 528 ? -13.857 23.860 9.369 1.00 40.94 528 ASN A C 1
ATOM 4368 O O . ASN A 1 528 ? -14.471 23.743 10.409 1.00 40.94 528 ASN A O 1
ATOM 4372 N N . ILE A 1 529 ? -14.446 24.260 8.238 1.00 37.25 529 ILE A N 1
ATOM 4373 C CA . ILE A 1 529 ? -15.889 24.516 8.127 1.00 37.25 529 ILE A CA 1
ATOM 4374 C C . ILE A 1 529 ? -16.687 23.217 8.276 1.00 37.25 529 ILE A C 1
ATOM 4376 O O . ILE A 1 529 ? -17.667 23.228 8.995 1.00 37.25 529 ILE A O 1
ATOM 4380 N N . LEU A 1 530 ? -16.263 22.089 7.696 1.00 34.22 530 LEU A N 1
ATOM 4381 C CA . LEU A 1 530 ? -16.938 20.795 7.878 1.00 34.22 530 LEU A CA 1
ATOM 4382 C C . LEU A 1 530 ? -16.807 20.250 9.305 1.00 34.22 530 LEU A C 1
ATOM 4384 O O . LEU A 1 530 ? -17.773 19.726 9.836 1.00 34.22 530 LEU A O 1
ATOM 4388 N N . LEU A 1 531 ? -15.641 20.387 9.939 1.00 39.50 531 LEU A N 1
ATOM 4389 C CA . LEU A 1 531 ? -15.414 20.009 11.337 1.00 39.50 531 LEU A CA 1
ATOM 4390 C C . LEU A 1 531 ? -16.169 20.942 12.281 1.00 39.50 531 LEU A C 1
ATOM 4392 O O . LEU A 1 531 ? -16.774 20.474 13.232 1.00 39.50 531 LEU A O 1
ATOM 4396 N N . LYS A 1 532 ? -16.210 22.239 11.971 1.00 38.28 532 LYS A N 1
ATOM 4397 C CA . LYS A 1 532 ? -16.977 23.229 12.721 1.00 38.28 532 LYS A CA 1
ATOM 4398 C C . LYS A 1 532 ? -18.481 23.071 12.490 1.00 38.28 532 LYS A C 1
ATOM 4400 O O . LYS A 1 532 ? -19.219 23.231 13.434 1.00 38.28 532 LYS A O 1
ATOM 4405 N N . GLN A 1 533 ? -18.943 22.641 11.315 1.00 32.94 533 GLN A N 1
ATOM 4406 C CA . GLN A 1 533 ? -20.337 22.244 11.052 1.00 32.94 533 GLN A CA 1
ATOM 4407 C C . GLN A 1 533 ? -20.691 20.892 11.687 1.00 32.94 533 GLN A C 1
ATOM 4409 O O . GLN A 1 533 ? -21.845 20.672 12.039 1.00 32.94 533 GLN A O 1
ATOM 4414 N N . MET A 1 534 ? -19.721 19.986 11.854 1.00 35.34 534 MET A N 1
ATOM 4415 C CA . MET A 1 534 ? -19.877 18.767 12.655 1.00 35.34 534 MET A CA 1
ATOM 4416 C C . MET A 1 534 ? -19.958 19.088 14.156 1.00 35.34 534 MET A C 1
ATOM 4418 O O . MET A 1 534 ? -20.724 18.437 14.851 1.00 35.34 534 MET A O 1
ATOM 4422 N N . GLU A 1 535 ? -19.224 20.098 14.638 1.00 37.88 535 GLU A N 1
ATOM 4423 C CA . GLU A 1 535 ? -19.272 20.592 16.027 1.00 37.88 535 GLU A CA 1
ATOM 4424 C C . GLU A 1 535 ? -20.484 21.517 16.300 1.00 37.88 535 GLU A C 1
ATOM 4426 O O . GLU A 1 535 ? -21.052 21.483 17.386 1.00 37.88 535 GLU A O 1
ATOM 4431 N N . GLU A 1 536 ? -20.922 22.324 15.326 1.00 31.97 536 GLU A N 1
ATOM 4432 C CA . GLU A 1 536 ? -22.080 23.239 15.400 1.00 31.97 536 GLU A CA 1
ATOM 4433 C C . GLU A 1 536 ? -23.411 22.530 15.065 1.00 31.97 536 GLU A C 1
ATOM 4435 O O . GLU A 1 536 ? -24.488 23.033 15.392 1.00 31.97 536 GLU A O 1
ATOM 4440 N N . GLY A 1 537 ? -23.360 21.342 14.450 1.00 30.05 537 GLY A N 1
ATOM 4441 C CA . GLY A 1 537 ? -24.520 20.503 14.124 1.00 30.05 537 GLY A CA 1
ATOM 4442 C C . GLY A 1 537 ? -25.223 19.875 15.336 1.00 30.05 537 GLY A C 1
ATOM 4443 O O . GLY A 1 537 ? -26.319 19.338 15.184 1.00 30.05 537 GLY A O 1
ATOM 4444 N N . ASP A 1 538 ? -24.651 19.999 16.537 1.00 32.91 538 ASP A N 1
ATOM 4445 C CA . ASP A 1 538 ? -25.199 19.478 17.798 1.00 32.91 538 ASP A CA 1
ATOM 4446 C C . ASP A 1 538 ? -26.389 20.291 18.365 1.00 32.91 538 ASP A C 1
ATOM 4448 O O . ASP A 1 538 ? -26.842 20.029 19.479 1.00 32.91 538 ASP A O 1
ATOM 4452 N N . ALA A 1 539 ? -26.956 21.250 17.615 1.00 29.95 539 ALA A N 1
ATOM 4453 C CA . ALA A 1 539 ? -28.066 22.083 18.108 1.00 29.95 539 ALA A CA 1
ATOM 4454 C C . ALA A 1 539 ? -29.305 22.219 17.201 1.00 29.95 539 ALA A C 1
ATOM 4456 O O . ALA A 1 539 ? -30.256 22.892 17.603 1.00 29.95 539 ALA A O 1
ATOM 4457 N N . ARG A 1 540 ? -29.373 21.614 16.005 1.00 30.42 540 ARG A N 1
ATOM 4458 C CA . ARG A 1 540 ? -30.575 21.721 15.145 1.00 30.42 540 ARG A CA 1
ATOM 4459 C C . ARG A 1 540 ? -30.816 20.468 14.309 1.00 30.42 540 ARG A C 1
ATOM 4461 O O . ARG A 1 540 ? -30.262 20.348 13.230 1.00 30.42 540 ARG A O 1
ATOM 4468 N N . ILE A 1 541 ? -31.652 19.576 14.836 1.00 26.30 541 ILE A N 1
ATOM 4469 C CA . ILE A 1 541 ? -32.645 18.675 14.206 1.00 26.30 541 ILE A CA 1
ATOM 4470 C C . ILE A 1 541 ? -33.129 17.854 15.414 1.00 26.30 541 ILE A C 1
ATOM 4472 O O . ILE A 1 541 ? -32.368 17.087 15.990 1.00 26.30 541 ILE A O 1
ATOM 4476 N N . LEU A 1 542 ? -34.293 18.138 15.992 1.00 26.22 542 LEU A N 1
ATOM 4477 C CA . LEU A 1 542 ? -35.571 17.582 15.555 1.00 26.22 542 LEU A CA 1
ATOM 4478 C C . LEU A 1 542 ? -36.712 18.509 16.011 1.00 26.22 542 LEU A C 1
ATOM 4480 O O . LEU A 1 542 ? -37.087 18.492 17.181 1.00 26.22 542 LEU A O 1
ATOM 4484 N N . THR A 1 543 ? -37.319 19.263 15.097 1.00 27.42 543 THR A N 1
ATOM 4485 C CA . THR A 1 543 ? -38.745 19.588 15.219 1.00 27.42 543 THR A CA 1
ATOM 4486 C C . THR A 1 543 ? -39.524 18.597 14.363 1.00 27.42 543 THR A C 1
ATOM 4488 O O . THR A 1 543 ? -39.174 18.306 13.219 1.00 27.42 543 THR A O 1
ATOM 4491 N N . ASN A 1 544 ? -40.538 18.002 14.992 1.00 31.02 544 ASN A N 1
ATOM 4492 C CA . ASN A 1 544 ? -41.499 17.070 14.418 1.00 31.02 544 ASN A CA 1
ATOM 4493 C C . ASN A 1 544 ? -42.048 17.595 13.091 1.00 31.02 544 ASN A C 1
ATOM 4495 O O . ASN A 1 544 ? -42.618 18.679 13.087 1.00 31.02 544 ASN A O 1
ATOM 4499 N N . THR A 1 545 ? -41.906 16.828 12.004 1.00 28.31 545 THR A N 1
ATOM 4500 C CA . THR A 1 545 ? -42.874 16.770 10.878 1.00 28.31 545 THR A CA 1
ATOM 4501 C C . THR A 1 545 ? -42.454 15.831 9.740 1.00 28.31 545 THR A C 1
ATOM 4503 O O . THR A 1 545 ? -43.302 15.480 8.936 1.00 28.31 545 THR A O 1
ATOM 4506 N N . GLN A 1 546 ? -41.214 15.326 9.673 1.00 28.95 546 GLN A N 1
ATOM 4507 C CA . GLN A 1 546 ? -40.781 14.454 8.553 1.00 28.95 546 GLN A CA 1
ATOM 4508 C C . GLN A 1 546 ? -40.513 12.979 8.915 1.00 28.95 546 GLN A C 1
ATOM 4510 O O . GLN A 1 546 ? -39.895 12.249 8.148 1.00 28.95 546 GLN A O 1
ATOM 4515 N N . PHE A 1 547 ? -40.989 12.512 10.074 1.00 26.80 547 PHE A N 1
ATOM 4516 C CA . PHE A 1 547 ? -40.780 11.130 10.546 1.00 26.80 547 PHE A CA 1
ATOM 4517 C C . PHE A 1 547 ? -42.036 10.239 10.523 1.00 26.80 547 PHE A C 1
ATOM 4519 O O . PHE A 1 547 ? -41.971 9.105 11.002 1.00 26.80 547 PHE A O 1
ATOM 4526 N N . GLN A 1 548 ? -43.170 10.712 9.987 1.00 26.92 548 GLN A N 1
ATOM 4527 C CA . GLN A 1 548 ? -44.411 9.923 9.978 1.00 26.92 548 GLN A CA 1
ATOM 4528 C C . GLN A 1 548 ? -44.536 8.913 8.823 1.00 26.92 548 GLN A C 1
ATOM 4530 O O . GLN A 1 548 ? -45.229 7.917 9.002 1.00 26.92 548 GLN A O 1
ATOM 4535 N N . ASP A 1 549 ? -43.762 9.023 7.742 1.00 26.91 549 ASP A N 1
ATOM 4536 C CA . ASP A 1 549 ? -43.965 8.150 6.567 1.00 26.91 549 ASP A CA 1
ATOM 4537 C C . ASP A 1 549 ? -43.117 6.862 6.537 1.00 26.91 549 ASP A C 1
ATOM 4539 O O . ASP A 1 549 ? -43.077 6.152 5.535 1.00 26.91 549 ASP A O 1
ATOM 4543 N N . LEU A 1 550 ? -42.447 6.498 7.637 1.00 27.80 550 LEU A N 1
ATOM 4544 C CA . LEU A 1 550 ? -41.630 5.269 7.728 1.00 27.80 550 LEU A CA 1
ATOM 4545 C C . LEU A 1 550 ? -42.010 4.351 8.902 1.00 27.80 550 LEU A C 1
ATOM 4547 O O . LEU A 1 550 ? -41.201 3.552 9.374 1.00 27.80 550 LEU A O 1
ATOM 4551 N N . LYS A 1 551 ? -43.259 4.438 9.373 1.00 27.92 551 LYS A N 1
ATOM 4552 C CA . LYS A 1 551 ? -43.813 3.604 10.454 1.00 27.92 551 LYS A CA 1
ATOM 4553 C C . LYS A 1 551 ? -44.957 2.703 9.985 1.00 27.92 551 LYS A C 1
ATOM 4555 O O . LYS A 1 551 ? -46.006 2.648 10.607 1.00 27.92 551 LYS A O 1
ATOM 4560 N N . ILE A 1 552 ? -44.736 1.921 8.935 1.00 31.97 552 ILE A N 1
ATOM 4561 C CA . ILE A 1 552 ? -45.525 0.706 8.703 1.00 31.97 552 ILE A CA 1
ATOM 4562 C C . ILE A 1 552 ? -44.551 -0.364 8.226 1.00 31.97 552 ILE A C 1
ATOM 4564 O O . ILE A 1 552 ? -44.219 -0.396 7.050 1.00 31.97 552 ILE A O 1
ATOM 4568 N N . LEU A 1 553 ? -44.025 -1.171 9.155 1.00 23.50 553 LEU A N 1
ATOM 4569 C CA . LEU A 1 553 ? -43.741 -2.601 8.965 1.00 23.50 553 LEU A CA 1
ATOM 4570 C C . LEU A 1 553 ? -43.084 -3.208 10.219 1.00 23.50 553 LEU A C 1
ATOM 4572 O O . LEU A 1 553 ? -41.907 -3.017 10.510 1.00 23.50 553 LEU A O 1
ATOM 4576 N N . ASN A 1 554 ? -43.902 -4.035 10.866 1.00 24.78 554 ASN A N 1
ATOM 4577 C CA . ASN A 1 554 ? -43.597 -5.199 11.695 1.00 24.78 554 ASN A CA 1
ATOM 4578 C C . ASN A 1 554 ? -43.117 -5.017 13.158 1.00 24.78 554 ASN A C 1
ATOM 4580 O O . ASN A 1 554 ? -41.938 -4.756 13.414 1.00 24.78 554 ASN A O 1
ATOM 4584 N N . PRO A 1 555 ? -44.000 -5.281 14.145 1.00 28.11 555 PRO A N 1
ATOM 4585 C CA . PRO A 1 555 ? -43.676 -5.312 15.562 1.00 28.11 555 PRO A CA 1
ATOM 4586 C C . PRO A 1 555 ? -43.399 -6.759 15.990 1.00 28.11 555 PRO A C 1
ATOM 4588 O O . PRO A 1 555 ? -44.316 -7.420 16.438 1.00 28.11 555 PRO A O 1
ATOM 4591 N N . ASN A 1 556 ? -42.182 -7.292 15.826 1.00 26.92 556 ASN A N 1
ATOM 4592 C CA . ASN A 1 556 ? -41.784 -8.561 16.470 1.00 26.92 556 ASN A CA 1
ATOM 4593 C C . ASN A 1 556 ? -40.270 -8.806 16.373 1.00 26.92 556 ASN A C 1
ATOM 4595 O O . ASN A 1 556 ? -39.802 -9.603 15.566 1.00 26.92 556 ASN A O 1
ATOM 4599 N N . LEU A 1 557 ? -39.483 -8.135 17.218 1.00 25.19 557 LEU A N 1
ATOM 4600 C CA . LEU A 1 557 ? -38.073 -8.478 17.454 1.00 25.19 557 LEU A CA 1
ATOM 4601 C C . LEU A 1 557 ? -37.716 -8.262 18.933 1.00 25.19 557 LEU A C 1
ATOM 4603 O O . LEU A 1 557 ? -36.961 -7.362 19.294 1.00 25.19 557 LEU A O 1
ATOM 4607 N N . GLN A 1 558 ? -38.245 -9.116 19.810 1.00 27.23 558 GLN A N 1
ATOM 4608 C CA . GLN A 1 558 ? -37.707 -9.301 21.159 1.00 27.23 558 GLN A CA 1
ATOM 4609 C C . GLN A 1 558 ? -37.058 -10.679 21.267 1.00 27.23 558 GLN A C 1
ATOM 4611 O O . GLN A 1 558 ? -37.756 -11.683 21.236 1.00 27.23 558 GLN A O 1
ATOM 4616 N N . THR A 1 559 ? -35.726 -10.691 21.403 1.00 26.72 559 THR A N 1
ATOM 4617 C CA . THR A 1 559 ? -34.865 -11.560 22.245 1.00 26.72 559 THR A CA 1
ATOM 4618 C C . THR A 1 559 ? -33.544 -11.897 21.548 1.00 26.72 559 THR A C 1
ATOM 4620 O O . THR A 1 559 ? -33.474 -12.766 20.688 1.00 26.72 559 THR A O 1
ATOM 4623 N N . ILE A 1 560 ? -32.446 -11.252 21.966 1.00 27.11 560 ILE A N 1
ATOM 4624 C CA . ILE A 1 560 ? -31.084 -11.720 21.662 1.00 27.11 560 ILE A CA 1
ATOM 4625 C C . ILE A 1 560 ? -30.235 -11.662 22.938 1.00 27.11 560 ILE A C 1
ATOM 4627 O O . ILE A 1 560 ? -30.118 -10.633 23.605 1.00 27.11 560 ILE A O 1
ATOM 4631 N N . SER A 1 561 ? -29.668 -12.819 23.275 1.00 26.89 561 SER A N 1
ATOM 4632 C CA . SER A 1 561 ? -28.836 -13.099 24.447 1.00 26.89 561 SER A CA 1
ATOM 4633 C C . SER A 1 561 ? -27.474 -12.373 24.378 1.00 26.89 561 SER A C 1
ATOM 4635 O O . SER A 1 561 ? -26.824 -12.302 23.334 1.00 26.89 561 SER A O 1
ATOM 4637 N N . LYS A 1 562 ? -27.061 -11.790 25.514 1.00 37.31 562 LYS A N 1
ATOM 4638 C CA . LYS A 1 562 ? -26.064 -10.703 25.646 1.00 37.31 562 LYS A CA 1
ATOM 4639 C C . LYS A 1 562 ? -24.599 -11.127 25.866 1.00 37.31 562 LYS A C 1
ATOM 4641 O O . LYS A 1 562 ? -23.761 -10.272 26.132 1.00 37.31 562 LYS A O 1
ATOM 4646 N N . THR A 1 563 ? -24.238 -12.401 25.751 1.00 29.02 563 THR A N 1
ATOM 4647 C CA . THR A 1 563 ? -22.863 -12.867 26.063 1.00 29.02 563 THR A CA 1
ATOM 4648 C C . THR A 1 563 ? -21.990 -13.164 24.845 1.00 29.02 563 THR A C 1
ATOM 4650 O O . THR A 1 563 ? -20.773 -13.222 24.982 1.00 29.02 563 THR A O 1
ATOM 4653 N N . TYR A 1 564 ? -22.569 -13.251 23.646 1.00 31.80 564 TYR A N 1
ATOM 4654 C CA . TYR A 1 564 ? -21.823 -13.496 22.404 1.00 31.80 564 TYR A CA 1
ATOM 4655 C C . TYR A 1 564 ? -21.519 -12.212 21.602 1.00 31.80 564 TYR A C 1
ATOM 4657 O O . TYR A 1 564 ? -20.629 -12.200 20.753 1.00 31.80 564 TYR A O 1
ATOM 4665 N N . GLN A 1 565 ? -22.185 -11.093 21.914 1.00 34.19 565 GLN A N 1
ATOM 4666 C CA . GLN A 1 565 ? -22.107 -9.845 21.137 1.00 34.19 565 GLN A CA 1
ATOM 4667 C C . GLN A 1 565 ? -20.718 -9.182 21.126 1.00 34.19 565 GLN A C 1
ATOM 4669 O O . GLN A 1 565 ? -20.375 -8.513 20.158 1.00 34.19 565 GLN A O 1
ATOM 4674 N N . THR A 1 566 ? -19.878 -9.380 22.142 1.00 31.95 566 THR A N 1
ATOM 4675 C CA . THR A 1 566 ? -18.619 -8.620 22.256 1.00 31.95 566 THR A CA 1
ATOM 4676 C C . THR A 1 566 ? -17.500 -9.145 21.353 1.00 31.95 566 THR A C 1
ATOM 4678 O O . THR A 1 566 ? -16.708 -8.351 20.850 1.00 31.95 566 THR A O 1
ATOM 4681 N N . ASN A 1 567 ? -17.464 -10.454 21.076 1.00 29.47 567 ASN A N 1
ATOM 4682 C CA . ASN A 1 567 ? -16.557 -11.022 20.068 1.00 29.47 567 ASN A CA 1
ATOM 4683 C C . ASN A 1 567 ? -17.086 -10.767 18.647 1.00 29.47 567 ASN A C 1
ATOM 4685 O O . ASN A 1 567 ? -16.315 -10.519 17.725 1.00 29.47 567 ASN A O 1
ATOM 4689 N N . ILE A 1 568 ? -18.411 -10.718 18.488 1.00 34.88 568 ILE A N 1
ATOM 4690 C CA . ILE A 1 568 ? -19.080 -10.477 17.206 1.00 34.88 568 ILE A CA 1
ATOM 4691 C C . ILE A 1 568 ? -18.929 -9.024 16.741 1.00 34.88 568 ILE A C 1
ATOM 4693 O O . ILE A 1 568 ? -18.736 -8.800 15.553 1.00 34.88 568 ILE A O 1
ATOM 4697 N N . ILE A 1 569 ? -18.934 -8.034 17.639 1.00 34.47 569 ILE A N 1
ATOM 4698 C CA . ILE A 1 569 ? -18.839 -6.613 17.259 1.00 34.47 569 ILE A CA 1
ATOM 4699 C C . ILE A 1 569 ? -17.405 -6.201 16.899 1.00 34.47 569 ILE A C 1
ATOM 4701 O O . ILE A 1 569 ? -17.208 -5.407 15.984 1.00 34.47 569 ILE A O 1
ATOM 4705 N N . ILE A 1 570 ? -16.384 -6.792 17.528 1.00 34.19 570 ILE A N 1
ATOM 4706 C CA . ILE A 1 570 ? -14.987 -6.616 17.099 1.00 34.19 570 ILE A CA 1
ATOM 4707 C C . ILE A 1 570 ? -14.793 -7.287 15.728 1.00 34.19 570 ILE A C 1
ATOM 4709 O O . ILE A 1 570 ? -14.251 -6.667 14.818 1.00 34.19 570 ILE A O 1
ATOM 4713 N N . PHE A 1 571 ? -15.357 -8.474 15.502 1.00 33.38 571 PHE A N 1
ATOM 4714 C CA . PHE A 1 571 ? -15.366 -9.108 14.178 1.00 33.38 571 PHE A CA 1
ATOM 4715 C C . PHE A 1 571 ? -16.164 -8.307 13.124 1.00 33.38 571 PHE A C 1
ATOM 4717 O O . PHE A 1 571 ? -15.786 -8.266 11.950 1.00 33.38 571 PHE A O 1
ATOM 4724 N N . TRP A 1 572 ? -17.230 -7.610 13.535 1.00 31.42 572 TRP A N 1
ATOM 4725 C CA . TRP A 1 572 ? -18.005 -6.693 12.694 1.00 31.42 572 TRP A CA 1
ATOM 4726 C C . TRP A 1 572 ? -17.319 -5.334 12.478 1.00 31.42 572 TRP A C 1
ATOM 4728 O O . TRP A 1 572 ? -17.495 -4.801 11.396 1.00 31.42 572 TRP A O 1
ATOM 4738 N N . THR A 1 573 ? -16.476 -4.795 13.381 1.00 32.59 573 THR A N 1
ATOM 4739 C CA . THR A 1 573 ? -15.669 -3.579 13.075 1.00 32.59 573 THR A CA 1
ATOM 4740 C C . THR A 1 573 ? -14.777 -3.831 11.869 1.00 32.59 573 THR A C 1
ATOM 4742 O O . THR A 1 573 ? -14.663 -2.995 10.975 1.00 32.59 573 THR A O 1
ATOM 4745 N N . ILE A 1 574 ? -14.177 -5.022 11.815 1.00 33.16 574 ILE A N 1
ATOM 4746 C CA . ILE A 1 574 ? -13.376 -5.439 10.678 1.00 33.16 574 ILE A CA 1
ATOM 4747 C C . ILE A 1 574 ? -14.254 -5.707 9.485 1.00 33.16 574 ILE A C 1
ATOM 4749 O O . ILE A 1 574 ? -13.936 -5.199 8.421 1.00 33.16 574 ILE A O 1
ATOM 4753 N N . ASN A 1 575 ? -15.342 -6.460 9.634 1.00 34.19 575 ASN A N 1
ATOM 4754 C CA . ASN A 1 575 ? -16.190 -6.736 8.490 1.00 34.19 575 ASN A CA 1
ATOM 4755 C C . ASN A 1 575 ? -16.917 -5.508 7.982 1.00 34.19 575 ASN A C 1
ATOM 4757 O O . ASN A 1 575 ? -17.143 -5.468 6.803 1.00 34.19 575 ASN A O 1
ATOM 4761 N N . PHE A 1 576 ? -17.158 -4.454 8.747 1.00 36.56 576 PHE A N 1
ATOM 4762 C CA . PHE A 1 576 ? -17.714 -3.214 8.221 1.00 36.56 576 PHE A CA 1
ATOM 4763 C C . PHE A 1 576 ? -16.681 -2.440 7.376 1.00 36.56 576 PHE A C 1
ATOM 4765 O O . PHE A 1 576 ? -16.968 -2.016 6.256 1.00 36.56 576 PHE A O 1
ATOM 4772 N N . LEU A 1 577 ? -15.430 -2.376 7.845 1.00 30.86 577 LEU A N 1
ATOM 4773 C CA . LEU A 1 577 ? -14.282 -1.838 7.099 1.00 30.86 577 LEU A CA 1
ATOM 4774 C C . LEU A 1 577 ? -13.889 -2.711 5.886 1.00 30.86 577 LEU A C 1
ATOM 4776 O O . LEU A 1 577 ? -13.436 -2.197 4.864 1.00 30.86 577 LEU A O 1
ATOM 4780 N N . ILE A 1 578 ? -14.104 -4.023 5.974 1.00 31.70 578 ILE A N 1
ATOM 4781 C CA . ILE A 1 578 ? -13.853 -5.020 4.928 1.00 31.70 578 ILE A CA 1
ATOM 4782 C C . ILE A 1 578 ? -15.064 -5.176 3.973 1.00 31.70 578 ILE A C 1
ATOM 4784 O O . ILE A 1 578 ? -14.877 -5.498 2.802 1.00 31.70 578 ILE A O 1
ATOM 4788 N N . VAL A 1 579 ? -16.297 -4.878 4.398 1.00 32.03 579 VAL A N 1
ATOM 4789 C CA . VAL A 1 579 ? -17.557 -4.869 3.609 1.00 32.03 579 VAL A CA 1
ATOM 4790 C C . VAL A 1 579 ? -17.662 -3.620 2.732 1.00 32.03 579 VAL A C 1
ATOM 4792 O O . VAL A 1 579 ? -18.468 -3.592 1.808 1.00 32.03 579 VAL A O 1
ATOM 4795 N N . VAL A 1 580 ? -16.707 -2.690 2.844 1.00 32.38 580 VAL A N 1
ATOM 4796 C CA . VAL A 1 580 ? -16.302 -1.837 1.708 1.00 32.38 580 VAL A CA 1
ATOM 4797 C C . VAL A 1 580 ? -15.877 -2.690 0.481 1.00 32.38 580 VAL A C 1
ATOM 4799 O O . VAL A 1 580 ? -15.705 -2.165 -0.614 1.00 32.38 580 VAL A O 1
ATOM 4802 N N . ASN A 1 581 ? -15.748 -4.023 0.596 1.00 29.66 581 ASN A N 1
ATOM 4803 C CA . ASN A 1 581 ? -15.564 -4.918 -0.554 1.00 29.66 581 ASN A CA 1
ATOM 4804 C C . ASN A 1 581 ? -16.144 -6.348 -0.458 1.00 29.66 581 ASN A C 1
ATOM 4806 O O . ASN A 1 581 ? -16.311 -7.019 -1.480 1.00 29.66 581 ASN A O 1
ATOM 4810 N N . LEU A 1 582 ? -16.458 -6.860 0.734 1.00 24.75 582 LEU A N 1
ATOM 4811 C CA . LEU A 1 582 ? -16.712 -8.297 0.931 1.00 24.75 582 LEU A CA 1
ATOM 4812 C C . LEU A 1 582 ? -18.165 -8.780 0.765 1.00 24.75 582 LEU A C 1
ATOM 4814 O O . LEU A 1 582 ? -18.504 -9.871 1.207 1.00 24.75 582 LEU A O 1
ATOM 4818 N N . ASN A 1 583 ? -18.987 -8.087 -0.031 1.00 25.69 583 ASN A N 1
ATOM 4819 C CA . ASN A 1 583 ? -20.157 -8.722 -0.669 1.00 25.69 583 ASN A CA 1
ATOM 4820 C C . ASN A 1 583 ? -19.757 -9.617 -1.865 1.00 25.69 583 ASN A C 1
ATOM 4822 O O . ASN A 1 583 ? -20.533 -9.844 -2.798 1.00 25.69 583 ASN A O 1
ATOM 4826 N N . SER A 1 584 ? -18.521 -10.117 -1.890 1.00 33.62 584 SER A N 1
ATOM 4827 C CA . SER A 1 584 ? -17.988 -11.014 -2.908 1.00 33.62 584 SER A CA 1
ATOM 4828 C C . SER A 1 584 ? -17.394 -12.265 -2.255 1.00 33.62 584 SER A C 1
ATOM 4830 O O . SER A 1 584 ? -16.414 -12.185 -1.532 1.00 33.62 584 SER A O 1
ATOM 4832 N N . MET A 1 585 ? -17.983 -13.415 -2.598 1.00 24.25 585 MET A N 1
ATOM 4833 C CA . MET A 1 585 ? -17.425 -14.769 -2.474 1.00 24.25 585 MET A CA 1
ATOM 4834 C C . MET A 1 585 ? -17.615 -15.484 -1.122 1.00 24.25 585 MET A C 1
ATOM 4836 O O . MET A 1 585 ? -16.771 -15.444 -0.233 1.00 24.25 585 MET A O 1
ATOM 4840 N N . GLN A 1 586 ? -18.701 -16.260 -1.041 1.00 22.53 586 GLN A N 1
ATOM 4841 C CA . GLN A 1 586 ? -18.672 -17.592 -0.427 1.00 22.53 586 GLN A CA 1
ATOM 4842 C C . GLN A 1 586 ? -18.630 -18.644 -1.555 1.00 22.53 586 GLN A C 1
ATOM 4844 O O . GLN A 1 586 ? -19.318 -18.465 -2.558 1.00 22.53 586 GLN A O 1
ATOM 4849 N N . SER A 1 587 ? -17.876 -19.731 -1.316 1.00 23.75 587 SER A N 1
ATOM 4850 C CA . SER A 1 587 ? -17.679 -20.989 -2.087 1.00 23.75 587 SER A CA 1
ATOM 4851 C C . SER A 1 587 ? -16.682 -20.968 -3.262 1.00 23.75 587 SER A C 1
ATOM 4853 O O . SER A 1 587 ? -16.715 -20.042 -4.056 1.00 23.75 587 SER A O 1
ATOM 4855 N N . LEU A 1 588 ? -15.783 -21.942 -3.488 1.00 24.39 588 LEU A N 1
ATOM 4856 C CA . LEU A 1 588 ? -15.109 -23.014 -2.716 1.00 24.39 588 LEU A CA 1
ATOM 4857 C C . LEU A 1 588 ? -13.916 -23.513 -3.604 1.00 24.39 588 LEU A C 1
ATOM 4859 O O . LEU A 1 588 ? -13.991 -23.381 -4.817 1.00 24.39 588 LEU A O 1
ATOM 4863 N N . LEU A 1 589 ? -12.847 -24.033 -2.961 1.00 22.83 589 LEU A N 1
ATOM 4864 C CA . LEU A 1 589 ? -11.785 -25.002 -3.395 1.00 22.83 589 LEU A CA 1
ATOM 4865 C C . LEU A 1 589 ? -11.158 -24.899 -4.813 1.00 22.83 589 LEU A C 1
ATOM 4867 O O . LEU A 1 589 ? -11.835 -25.062 -5.809 1.00 22.83 589 LEU A O 1
ATOM 4871 N N . VAL A 1 590 ? -9.878 -24.528 -4.982 1.00 22.47 590 VAL A N 1
ATOM 4872 C CA . VAL A 1 590 ? -8.648 -25.375 -4.983 1.00 22.47 590 VAL A CA 1
ATOM 4873 C C . VAL A 1 590 ? -8.824 -26.756 -5.618 1.00 22.47 590 VAL A C 1
ATOM 4875 O O . VAL A 1 590 ? -9.355 -27.622 -4.941 1.00 22.47 590 VAL A O 1
ATOM 4878 N N . TRP A 1 591 ? -8.243 -26.956 -6.807 1.00 20.89 591 TRP A N 1
ATOM 4879 C CA . TRP A 1 591 ? -7.433 -28.127 -7.175 1.00 20.89 591 TRP A CA 1
ATOM 4880 C C . TRP A 1 591 ? -6.286 -27.660 -8.092 1.00 20.89 591 TRP A C 1
ATOM 4882 O O . TRP A 1 591 ? -6.461 -26.766 -8.919 1.00 20.89 591 TRP A O 1
ATOM 4892 N N . THR A 1 592 ? -5.095 -28.198 -7.849 1.00 24.11 592 THR A N 1
ATOM 4893 C CA . THR A 1 592 ? -3.852 -28.034 -8.615 1.00 24.11 592 THR A CA 1
ATOM 4894 C C . THR A 1 592 ? -3.617 -29.294 -9.442 1.00 24.11 592 THR A C 1
ATOM 4896 O O . THR A 1 592 ? -3.737 -30.381 -8.885 1.00 24.11 592 THR A O 1
ATOM 4899 N N . SER A 1 593 ? -3.234 -29.163 -10.710 1.00 22.09 593 SER A N 1
ATOM 4900 C CA . SER A 1 593 ? -2.319 -30.066 -11.439 1.00 22.09 593 SER A CA 1
ATOM 4901 C C . SER A 1 593 ? -2.118 -29.538 -12.865 1.00 22.09 593 SER A C 1
ATOM 4903 O O . SER A 1 593 ? -3.069 -29.019 -13.451 1.00 22.09 593 SER A O 1
ATOM 4905 N N . GLY A 1 594 ? -0.883 -29.647 -13.369 1.00 28.05 594 GLY A N 1
ATOM 4906 C CA . GLY A 1 594 ? -0.429 -29.156 -14.675 1.00 28.05 594 GLY A CA 1
ATOM 4907 C C . GLY A 1 594 ? 0.511 -27.976 -14.547 1.00 28.05 594 GLY A C 1
ATOM 4908 O O . GLY A 1 594 ? 0.012 -26.839 -14.693 1.00 28.05 594 GLY A O 1
#

Secondary structure (DSSP, 8-state):
-PPPP--------TT---TTTTSSSTTTTGGGTTS-TTEEEPPHHHHHHHHHHHGGGS-S---GGGGTT-SHHHHHHHHHTT---TTS-----S-SGGGSS--S--TTS-TTT---SS---HHHHHHSHHHH-S---S------------PPPP--TTS-SS---TTSPP--HHHHS-S--S--HHHHHH--GGG---PPPTT---TTTTS-S--TTGGG----EEE---GGG--TTHHHHHSPPPTT--HHHHHHHHHHHHHHHHHHHT--PPPP-----HHHHHHTSTT-------HHHHHHHHHHHHHHHHHHHHHHTT-TTEEE-TT--EEESSPPPHHHHHHT---HHHHHHHHHHHHHHHHHHHHHHHHTTSS-HHHHHHHHHHHHHSHHHHH-GGGT-GGGHHHHHHHHHHHHHHHHHHS-TT--SSS-----HHHHHHHHHHHHHHHHHHHHHHHHHS--S-GGGGSSTTTTHHHHHHHHHHHT-------------------S-----S----S-HHHHHHHHHHHHGGG----SSSSSTT--S--------TTSHHHHHHHHHHHHHHHTT-SS----------